Protein 6SR9 (pdb70)

Radius of gyration: 27.87 Å; Cα contacts (8 Å, |Δi|>4): 761; chains: 2; bounding box: 40×74×74 Å

Foldseek 3Di:
DFAKEWEAAQQDLLQLLLLLLCVLLVNNVRHHYDYADLVDGDPVCLVPANVVSDDTKMFGHDDDDDPVDDDPPTDIGDGSLVSSVVSCVVRVVSVQAPPDPVLNVQLVVLLVLLVVQQPVQLVCQLQPNDDLVSNVVSLVVQLVQCPPDDENSRDHHSSLSNRLSVLVLLLLCLVVVLRPDDPPPSVVSVCVQAVLDDPNNSNNVNNVVSCPDPSNVVSHPPVVNSVVSVVVSVD/DFAKEWEAAQQDLLQLLLLLLCVLLVVDPNYYYDYADLVCGDPVPLVQANVVSDDTKMFGHDDDDPPVDDDNPTDIGDGSLVSSVVSCVVRVVSPQDPPDPVLNVQLVVLLVLLVPQQVVLLVCVQAVNDDLVSNVVSVVVNLVQCDPDDENSHPNHSSLSNRLSVLLLLLLCLCVQHGNPDGPCRVVSSCLQQVLDDPRNSNNVNNVVSCVDPSNVVSHPSVVNNVVRVVVD

Organism: Trametes versicolor (strain FP-101664) (NCBI:txid717944)

Solvent-accessible surface area: 22167 Å² total; per-residue (Å²): 108,108,116,12,22,0,2,0,8,101,30,14,22,80,0,3,5,0,16,0,0,1,19,28,2,167,0,61,165,106,17,70,74,48,89,6,80,59,168,114,79,34,158,46,0,32,102,117,8,8,123,65,26,143,10,6,0,0,8,34,6,27,59,151,46,72,28,66,120,10,9,132,131,10,104,56,52,36,120,6,56,107,0,3,41,44,0,5,94,40,19,89,123,14,122,2,26,24,152,68,105,92,80,86,57,89,0,100,112,2,17,69,2,0,43,75,79,0,14,62,16,15,69,24,9,24,104,18,80,5,38,43,89,58,0,6,74,10,0,53,57,0,31,87,60,20,46,170,82,29,30,4,14,26,81,19,1,0,0,0,0,1,0,2,0,5,0,1,7,0,68,2,13,2,104,52,27,24,7,34,45,62,216,33,60,7,51,99,2,25,51,37,0,26,54,25,92,65,101,0,36,55,0,0,105,0,0,82,38,0,34,67,76,127,2,9,111,64,27,26,48,76,80,86,0,18,112,98,30,105,40,149,100,89,162,106,104,39,2,12,0,2,0,5,98,46,15,22,85,0,2,5,0,20,0,0,3,51,29,14,156,10,123,166,63,29,58,83,50,93,5,75,50,108,81,12,36,159,47,1,16,106,110,6,10,88,45,6,138,11,7,1,0,8,32,8,43,59,140,45,69,24,60,110,13,12,131,128,10,100,59,52,37,120,6,55,110,0,3,42,42,0,5,98,42,38,73,160,21,103,2,19,30,157,68,102,93,84,62,58,86,0,96,113,3,17,73,2,0,43,72,78,0,15,64,20,18,78,27,4,17,96,39,158,32,56,38,92,83,0,10,68,13,0,59,56,1,30,88,62,18,50,168,72,33,31,4,15,25,81,21,0,1,0,0,0,0,0,1,0,7,2,1,8,0,69,2,9,0,97,59,40,15,27,46,12,82,215,54,58,0,68,120,0,22,48,32,2,31,59,25,100,64,101,1,32,55,0,0,108,0,0,89,37,0,25,72,76,121,1,6,99,62,29,24,51,78,79,72,1,26,95,66,30,119,67,157,129

InterPro domains:
  IPR004045 Glutathione S-transferase, N-terminal [PF13409] (12-88)
  IPR004045 Glutathione S-transferase, N-terminal [PS50404] (3-96)
  IPR036249 Thioredoxin-like superfamily [SSF52833] (5-119)
  IPR036282 Glutathione S-transferase, C-terminal domain superfamily [SSF47616] (90-229)
  IPR040079 Glutathione transferase family [SFLDS00019] (5-184)
  IPR050983 Glutathione S-transferase Omega/HSP26 [PTHR43968] (2-235)

Sequence (468 aa):
PERITLYTAKICPFAQRVEIALHEAKAHHNVEQFQIDLQNKPEWYAPKVNPASKVPAIAYGGPHVPPDQPSPESIKLAESLILVEFVADLFPHSHLLPHDPVKRAQARFFIDGVSTKFIPAWHAFSQGKSSEEDFLTAVEHLQALLPESGFAVGAYSIADVALTPFLGRARVTLKEDLGGYPRGEGPRVLAVLTSGTGRLARFGKYAQDLLARESFQATFDEAYITERYKARFADPERITLYTAKICPFAQRVEIALHEAKAHHNVEQFQIDLQNKPEWYAPKVNPASKVPAIAYGGPHVPPDQPSPESIKLAESLILVEFVADLFPHSHLLPHDPVKRAQARFFIDGVSTKFIPAWHAFSQGKSSEEDFLTAVEHLQALLPESGFAVGAYSIADVALTPFLGRARVTLKEDLGGYPRGEGPRVLAVLTSGTGRLARFGKYAQDLLARESFQATFDEAYITERYKARF

Nearest PDB structures (foldseek):
  6sr8-assembly1_A  TM=1.004E+00  e=4.097E-38  Trametes versicolor FP-101664 SS1
  6sr8-assembly2_B-3  TM=9.939E-01  e=5.066E-34  Trametes versicolor FP-101664 SS1
  6hjs-assembly1_B  TM=9.816E-01  e=1.466E-27  Trametes versicolor FP-101664 SS1
  6gib-assembly1_A  TM=9.228E-01  e=6.531E-18  Trametes versicolor
  6ht6-assembly1_B  TM=9.027E-01  e=1.444E-17  Trametes versicolor

B-factor: mean 41.68, std 14.12, range [18.86, 129.88]

Secondary structure (DSSP, 8-state):
---EEEEE-TT-HHHHHHHHHHHHTT-TTTSEEEE--TTS--TTHHHHT-TT--S-EEEESSS---TTS--TTSEEEE-HHHHHHHHHHH-GGG--S-SSHHHHHHHHHHHHHIIIIIHHHHHHHHTTSS-HHHHHHHHHHHHHH--SSSBTBBB--HHHHHHHHHHHHHHHHHHTT-SSS-TTHHHHHHHHHHSS-GGGHHHHHHHHHHHH-HHHHHT--HHHHHHHHHHHHH-/---EEEEE-TT-HHHHHHHHHHHHTT--TTEEEEE--TTS--TTHHHHT-TT--S-EEEESSS---TTS--TTSEEEE-HHHHHHHHHHH-GGG-SS-SSHHHHHHHHHHHHHIIIIIHHHHHHHHTTSS-HHHHHHHHHHHHHTS-SSSBTBBB--HHHHHHHHHHHHHHHHHHTT-SSSPTT-HHHHHHHHHSSSSTTHHHHHHHHHHHH-HHHHTT--HHHHHHHHHHH-

Structure (mmCIF, N/CA/C/O backbone):
data_6SR9
#
_entry.id   6SR9
#
_cell.length_a   68.516
_cell.length_b   142.624
_cell.length_c   65.431
_cell.angle_alpha   90.000
_cell.angle_beta   116.440
_cell.angle_gamma   90.000
#
_symmetry.space_group_name_H-M   'C 1 2 1'
#
loop_
_entity.id
_entity.type
_entity.pdbx_description
1 polymer 'Uncharacterized protein'
2 non-polymer GLUTATHIONE
3 non-polymer trans-oxyresveratrol
4 water water
#
loop_
_atom_site.group_PDB
_atom_site.id
_atom_site.type_symbol
_atom_site.label_atom_id
_atom_site.label_alt_id
_atom_site.label_comp_id
_atom_site.label_asym_id
_atom_site.label_entity_id
_atom_site.label_seq_id
_atom_site.pdbx_PDB_ins_code
_atom_site.Cartn_x
_atom_site.Cartn_y
_atom_site.Cartn_z
_atom_site.occupancy
_atom_site.B_iso_or_equiv
_atom_site.auth_seq_id
_atom_site.auth_comp_id
_atom_site.auth_asym_id
_atom_site.auth_atom_id
_atom_site.pdbx_PDB_model_num
ATOM 1 N N . PRO A 1 2 ? 11.058 -36.887 -11.276 1.00 28.60 2 PRO A N 1
ATOM 2 C CA . PRO A 1 2 ? 10.325 -35.755 -11.861 1.00 24.14 2 PRO A CA 1
ATOM 3 C C . PRO A 1 2 ? 10.875 -35.423 -13.239 1.00 29.46 2 PRO A C 1
ATOM 4 O O . PRO A 1 2 ? 11.973 -35.862 -13.578 1.00 27.82 2 PRO A O 1
ATOM 15 N N . GLU A 1 3 ? 10.112 -34.670 -14.011 1.00 26.95 3 GLU A N 1
ATOM 16 C CA . GLU A 1 3 ? 10.564 -34.271 -15.343 1.00 24.79 3 GLU A CA 1
ATOM 17 C C . GLU A 1 3 ? 11.633 -33.198 -15.233 1.00 24.78 3 GLU A C 1
ATOM 18 O O . GLU A 1 3 ? 11.974 -32.719 -14.155 1.00 27.28 3 GLU A O 1
ATOM 30 N N . ARG A 1 4 ? 12.134 -32.742 -16.382 1.00 26.73 4 ARG A N 1
ATOM 31 C CA . ARG A 1 4 ? 13.277 -31.850 -16.355 1.00 24.47 4 ARG A CA 1
ATOM 32 C C . ARG A 1 4 ? 12.878 -30.453 -15.846 1.00 23.11 4 ARG A C 1
ATOM 33 O O . ARG A 1 4 ? 11.765 -29.986 -16.054 1.00 24.26 4 ARG A O 1
ATOM 54 N N . ILE A 1 5 ? 13.792 -29.815 -15.137 1.00 26.52 5 ILE A N 1
ATOM 55 C CA . ILE A 1 5 ? 13.558 -28.493 -14.555 1.00 25.56 5 ILE A CA 1
ATOM 56 C C . ILE A 1 5 ? 14.605 -27.534 -15.084 1.00 24.30 5 ILE A C 1
ATOM 57 O O . ILE A 1 5 ? 15.810 -27.793 -14.958 1.00 27.12 5 ILE A O 1
ATOM 73 N N . THR A 1 6 ? 14.142 -26.405 -15.638 1.00 24.62 6 THR A N 1
ATOM 74 C CA . THR A 1 6 ? 14.974 -25.238 -15.866 1.00 22.36 6 THR A CA 1
ATOM 75 C C . THR A 1 6 ? 14.468 -24.131 -14.948 1.00 25.15 6 THR A C 1
ATOM 76 O O . THR A 1 6 ? 13.286 -23.785 -14.995 1.00 23.25 6 THR A O 1
ATOM 87 N N . LEU A 1 7 ? 15.371 -23.592 -14.143 1.00 24.35 7 LEU A N 1
ATOM 88 C CA . LEU A 1 7 ? 15.091 -22.500 -13.202 1.00 23.79 7 LEU A CA 1
ATOM 89 C C . LEU A 1 7 ? 15.715 -21.203 -13.706 1.00 26.82 7 LEU A C 1
ATOM 90 O O . LEU A 1 7 ? 16.941 -21.111 -13.874 1.00 28.85 7 LEU A O 1
ATOM 106 N N . TYR A 1 8 ? 14.879 -20.193 -13.895 1.00 22.09 8 TYR A N 1
ATOM 107 C CA . TYR A 1 8 ? 15.317 -18.856 -14.276 1.00 24.99 8 TYR A CA 1
ATOM 108 C C . TYR A 1 8 ? 15.416 -18.039 -12.992 1.00 27.24 8 TYR A C 1
ATOM 109 O O . TYR A 1 8 ? 14.405 -17.875 -12.293 1.00 24.38 8 TYR A O 1
ATOM 127 N N . THR A 1 9 ? 16.637 -17.592 -12.663 1.00 23.73 9 THR A N 1
ATOM 128 C CA . THR A 1 9 ? 16.952 -17.028 -11.349 1.00 30.04 9 THR A CA 1
ATOM 129 C C . THR A 1 9 ? 17.923 -15.845 -11.491 1.00 30.00 9 THR A C 1
ATOM 130 O O . THR A 1 9 ? 18.311 -15.451 -12.603 1.00 28.96 9 THR A O 1
ATOM 141 N N . ALA A 1 10 ? 18.303 -15.251 -10.351 1.00 29.98 10 ALA A N 1
ATOM 142 C CA . ALA A 1 10 ? 19.337 -14.218 -10.306 1.00 30.45 10 ALA A CA 1
ATOM 143 C C . ALA A 1 10 ? 19.940 -14.192 -8.907 1.00 31.12 10 ALA A C 1
ATOM 144 O O . ALA A 1 10 ? 19.215 -14.242 -7.918 1.00 28.78 10 ALA A O 1
ATOM 151 N N . LYS A 1 11 ? 21.270 -14.163 -8.826 1.00 33.30 11 LYS A N 1
ATOM 152 C CA . LYS A 1 11 ? 21.943 -14.155 -7.534 1.00 28.84 11 LYS A CA 1
ATOM 153 C C . LYS A 1 11 ? 21.425 -13.063 -6.594 1.00 33.83 11 LYS A C 1
ATOM 154 O O . LYS A 1 11 ? 21.424 -13.250 -5.371 1.00 30.96 11 LYS A O 1
ATOM 173 N N . ILE A 1 12 ? 21.011 -11.921 -7.136 1.00 31.19 12 ILE A N 1
ATOM 174 C CA . ILE A 1 12 ? 20.662 -10.772 -6.298 1.00 31.05 12 ILE A CA 1
ATOM 175 C C . ILE A 1 12 ? 19.317 -10.947 -5.592 1.00 29.85 12 ILE A C 1
ATOM 176 O O . ILE A 1 12 ? 19.060 -10.287 -4.565 1.00 29.04 12 ILE A O 1
ATOM 192 N N . CYS A 1 13 ? 18.464 -11.836 -6.111 1.00 30.59 13 CYS A N 1
ATOM 193 C CA . CYS A 1 13 ? 17.037 -11.833 -5.794 1.00 29.10 13 CYS A CA 1
ATOM 194 C C . CYS A 1 13 ? 16.717 -12.800 -4.657 1.00 26.35 13 CYS A C 1
ATOM 195 O O . CYS A 1 13 ? 16.875 -14.019 -4.826 1.00 26.12 13 CYS A O 1
ATOM 202 N N . PRO A 1 14 ? 16.224 -12.326 -3.510 1.00 31.92 14 PRO A N 1
ATOM 203 C CA . PRO A 1 14 ? 15.917 -13.273 -2.435 1.00 26.92 14 PRO A CA 1
ATOM 204 C C . PRO A 1 14 ? 14.746 -14.167 -2.768 1.00 24.08 14 PRO A C 1
ATOM 205 O O . PRO A 1 14 ? 14.665 -15.293 -2.242 1.00 26.93 14 PRO A O 1
ATOM 216 N N . PHE A 1 15 ? 13.818 -13.710 -3.612 1.00 24.34 15 PHE A N 1
ATOM 217 C CA . PHE A 1 15 ? 12.665 -14.545 -3.917 1.00 21.93 15 PHE A CA 1
ATOM 218 C C . PHE A 1 15 ? 13.123 -15.750 -4.721 1.00 24.31 15 PHE A C 1
ATOM 219 O O . PHE A 1 15 ? 12.642 -16.867 -4.519 1.00 22.32 15 PHE A O 1
ATOM 236 N N . ALA A 1 16 ? 14.088 -15.524 -5.607 1.00 24.34 16 ALA A N 1
ATOM 237 C CA . ALA A 1 16 ? 14.657 -16.615 -6.401 1.00 27.98 16 ALA A CA 1
ATOM 238 C C . ALA A 1 16 ? 15.468 -17.562 -5.526 1.00 24.33 16 ALA A C 1
ATOM 239 O O . ALA A 1 16 ? 15.413 -18.789 -5.708 1.00 25.45 16 ALA A O 1
ATOM 246 N N . GLN A 1 17 ? 16.230 -17.019 -4.563 1.00 22.53 17 GLN A N 1
ATOM 247 C CA . GLN A 1 17 ? 17.016 -17.873 -3.686 1.00 26.37 17 GLN A CA 1
ATOM 248 C C . GLN A 1 17 ? 16.141 -18.839 -2.914 1.00 27.89 17 GLN A C 1
ATOM 249 O O . GLN A 1 17 ? 16.601 -19.939 -2.599 1.00 27.00 17 GLN A O 1
ATOM 263 N N . ARG A 1 18 ? 14.879 -18.468 -2.620 1.00 25.41 18 ARG A N 1
ATOM 264 C CA . ARG A 1 18 ? 13.961 -19.413 -1.983 1.00 24.85 18 ARG A CA 1
ATOM 265 C C . ARG A 1 18 ? 13.931 -20.734 -2.744 1.00 25.81 18 ARG A C 1
ATOM 266 O O . ARG A 1 18 ? 13.984 -21.810 -2.135 1.00 23.22 18 ARG A O 1
ATOM 287 N N . VAL A 1 19 ? 13.850 -20.652 -4.076 1.00 26.12 19 VAL A N 1
ATOM 288 C CA . VAL A 1 19 ? 13.713 -21.842 -4.919 1.00 21.27 19 VAL A CA 1
ATOM 289 C C . VAL A 1 19 ? 15.048 -22.578 -5.004 1.00 27.42 19 VAL A C 1
ATOM 290 O O . VAL A 1 19 ? 15.089 -23.811 -5.000 1.00 27.46 19 VAL A O 1
ATOM 303 N N . GLU A 1 20 ? 16.157 -21.847 -5.043 1.00 28.07 20 GLU A N 1
ATOM 304 C CA . GLU A 1 20 ? 17.463 -22.504 -5.021 1.00 28.90 20 GLU A CA 1
ATOM 305 C C . GLU A 1 20 ? 17.684 -23.267 -3.717 1.00 32.34 20 GLU A C 1
ATOM 306 O O . GLU A 1 20 ? 18.175 -24.408 -3.720 1.00 29.72 20 GLU A O 1
ATOM 318 N N . ILE A 1 21 ? 17.340 -22.652 -2.580 1.00 25.36 21 ILE A N 1
ATOM 319 C CA . ILE A 1 21 ? 17.393 -23.360 -1.295 1.00 27.16 21 ILE A CA 1
ATOM 320 C C . ILE A 1 21 ? 16.511 -24.594 -1.336 1.00 27.28 21 ILE A C 1
ATOM 321 O O . ILE A 1 21 ? 16.916 -25.681 -0.914 1.00 27.69 21 ILE A O 1
ATOM 337 N N . ALA A 1 22 ? 15.281 -24.450 -1.825 1.00 28.31 22 ALA A N 1
ATOM 338 C CA . ALA A 1 22 ? 14.380 -25.589 -1.823 1.00 26.70 22 ALA A CA 1
ATOM 339 C C . ALA A 1 22 ? 14.981 -26.736 -2.621 1.00 30.05 22 ALA A C 1
ATOM 340 O O . ALA A 1 22 ? 15.013 -27.879 -2.157 1.00 27.67 22 ALA A O 1
ATOM 347 N N . LEU A 1 23 ? 15.540 -26.422 -3.795 1.00 30.28 23 LEU A N 1
ATOM 348 C CA . LEU A 1 23 ? 16.152 -27.456 -4.631 1.00 29.29 23 LEU A CA 1
ATOM 349 C C . LEU A 1 23 ? 17.332 -28.113 -3.929 1.00 32.84 23 LEU A C 1
ATOM 350 O O . LEU A 1 23 ? 17.490 -29.344 -3.968 1.00 36.21 23 LEU A O 1
ATOM 366 N N . HIS A 1 24 ? 18.144 -27.312 -3.237 1.00 31.46 24 HIS A N 1
ATOM 367 C CA . HIS A 1 24 ? 19.305 -27.838 -2.531 1.00 35.17 24 HIS A CA 1
ATOM 368 C C . HIS A 1 24 ? 18.898 -28.711 -1.342 1.00 41.31 24 HIS A C 1
ATOM 369 O O . HIS A 1 24 ? 19.489 -29.778 -1.118 1.00 33.87 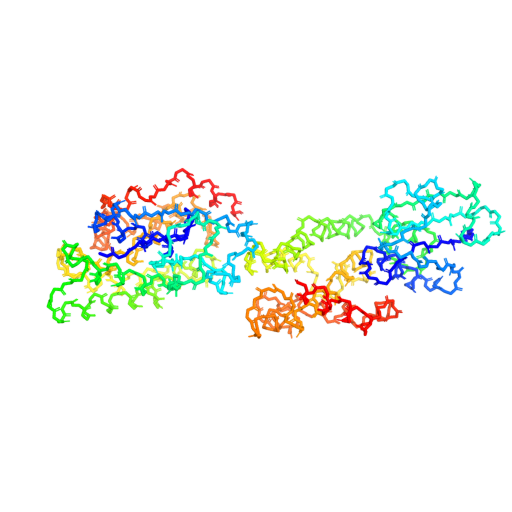24 HIS A O 1
ATOM 383 N N . GLU A 1 25 ? 17.889 -28.286 -0.568 1.00 36.65 25 GLU A N 1
ATOM 384 C CA . GLU A 1 25 ? 17.369 -29.145 0.498 1.00 35.53 25 GLU A CA 1
ATOM 385 C C . GLU A 1 25 ? 16.904 -30.486 -0.057 1.00 40.65 25 GLU A C 1
ATOM 386 O O . GLU A 1 25 ? 17.086 -31.525 0.577 1.00 35.14 25 GLU A O 1
ATOM 398 N N . ALA A 1 26 ? 16.286 -30.476 -1.229 1.00 35.53 26 ALA A N 1
ATOM 399 C CA . ALA A 1 26 ? 15.892 -31.706 -1.901 1.00 39.90 26 ALA A CA 1
ATOM 400 C C . ALA A 1 26 ? 17.070 -32.406 -2.552 1.00 41.42 26 ALA A C 1
ATOM 401 O O . ALA A 1 26 ? 16.858 -33.409 -3.237 1.00 44.01 26 ALA A O 1
ATOM 408 N N . LYS A 1 27 ? 18.285 -31.882 -2.362 1.00 43.99 27 LYS A N 1
ATOM 409 C CA . LYS A 1 27 ? 19.503 -32.425 -2.954 1.00 48.89 27 LYS A CA 1
ATOM 410 C C . LYS A 1 27 ? 19.311 -32.680 -4.449 1.00 49.17 27 LYS A C 1
ATOM 411 O O . LYS A 1 27 ? 19.733 -33.701 -5.005 1.00 41.71 27 LYS A O 1
ATOM 430 N N . ALA A 1 28 ? 18.669 -31.707 -5.097 1.00 45.30 28 ALA A N 1
ATOM 431 C CA . ALA A 1 28 ? 18.378 -31.717 -6.520 1.00 42.36 28 ALA A CA 1
ATOM 432 C C . ALA A 1 28 ? 19.039 -30.554 -7.256 1.00 37.63 28 ALA A C 1
ATOM 433 O O . ALA A 1 28 ? 18.773 -30.356 -8.443 1.00 45.46 28 ALA A O 1
ATOM 440 N N . HIS A 1 29 ? 19.912 -29.799 -6.587 1.00 43.22 29 HIS A N 1
ATOM 441 C CA . HIS A 1 29 ? 20.510 -28.622 -7.206 1.00 41.32 29 HIS A CA 1
ATOM 442 C C . HIS A 1 29 ? 21.412 -28.974 -8.373 1.00 41.59 29 HIS A C 1
ATOM 443 O O . HIS A 1 29 ? 21.627 -28.123 -9.238 1.00 36.67 29 HIS A O 1
ATOM 457 N N . HIS A 1 30 ? 21.936 -30.193 -8.414 1.00 46.55 30 HIS A N 1
ATOM 458 C CA . HIS A 1 30 ? 22.761 -30.643 -9.526 1.00 53.80 30 HIS A CA 1
ATOM 459 C C . HIS A 1 30 ? 21.961 -31.330 -10.623 1.00 43.14 30 HIS A C 1
ATOM 460 O O . HIS A 1 30 ? 22.545 -31.720 -11.639 1.00 39.77 30 HIS A O 1
ATOM 474 N N . ASN A 1 31 ? 20.653 -31.476 -10.453 1.00 35.36 31 ASN A N 1
ATOM 475 C CA . ASN A 1 31 ? 19.777 -32.019 -11.481 1.00 34.49 31 ASN A CA 1
ATOM 476 C C . ASN A 1 31 ? 19.077 -30.954 -12.319 1.00 39.96 31 ASN A C 1
ATOM 477 O O . ASN A 1 31 ? 18.517 -31.276 -13.374 1.00 44.51 31 ASN A O 1
ATOM 488 N N . VAL A 1 32 ? 19.105 -29.701 -11.912 1.00 30.51 32 VAL A N 1
ATOM 489 C CA . VAL A 1 32 ? 18.334 -28.653 -12.581 1.00 37.90 32 VAL A CA 1
ATOM 490 C C . VAL A 1 32 ? 19.280 -27.705 -13.298 1.00 32.66 32 VAL A C 1
ATOM 491 O O . VAL A 1 32 ? 20.366 -27.379 -12.805 1.00 34.38 32 VAL A O 1
ATOM 504 N N . GLU A 1 33 ? 18.846 -27.239 -14.453 1.00 30.13 33 GLU A N 1
ATOM 505 C CA . GLU A 1 33 ? 19.588 -26.247 -15.196 1.00 30.59 33 GLU A CA 1
ATOM 506 C C . GLU A 1 33 ? 19.200 -24.851 -14.720 1.00 30.42 33 GLU A C 1
ATOM 507 O O . GLU A 1 33 ? 18.034 -24.462 -14.817 1.00 32.62 33 GLU A O 1
ATOM 519 N N . GLN A 1 34 ? 20.176 -24.105 -14.231 1.00 27.87 34 GLN A N 1
ATOM 520 C CA . GLN A 1 34 ? 19.969 -22.710 -13.868 1.00 31.88 34 GLN A CA 1
ATOM 521 C C . GLN A 1 34 ? 20.330 -21.799 -15.023 1.00 31.58 34 GLN A C 1
ATOM 522 O O . GLN A 1 34 ? 21.348 -22.002 -15.691 1.00 35.60 34 GLN A O 1
ATOM 536 N N . PHE A 1 35 ? 19.497 -20.787 -15.245 1.00 27.75 35 PHE A N 1
ATOM 537 C CA . PHE A 1 35 ? 19.815 -19.704 -16.157 1.00 29.56 35 PHE A CA 1
ATOM 538 C C . PHE A 1 35 ? 19.681 -18.374 -15.429 1.00 31.33 35 PHE A C 1
ATOM 539 O O . PHE A 1 35 ? 18.589 -18.029 -14.946 1.00 28.41 35 PHE A O 1
ATOM 556 N N . GLN A 1 36 ? 20.780 -17.626 -15.384 1.00 30.86 36 GLN A N 1
ATOM 557 C CA . GLN A 1 36 ? 20.825 -16.324 -14.708 1.00 31.36 36 GLN A CA 1
ATOM 558 C C . GLN A 1 36 ? 20.226 -15.226 -15.584 1.00 34.88 36 GLN A C 1
ATOM 559 O O . GLN A 1 36 ? 20.693 -14.966 -16.704 1.00 32.90 36 GLN A O 1
ATOM 573 N N . ILE A 1 37 ? 19.204 -14.559 -15.073 1.00 28.30 37 ILE A N 1
ATOM 574 C CA . ILE A 1 37 ? 18.594 -13.437 -15.767 1.00 30.09 37 ILE A CA 1
ATOM 575 C C . ILE A 1 37 ? 19.226 -12.139 -15.269 1.00 31.31 37 ILE A C 1
ATOM 576 O O . ILE A 1 37 ? 19.338 -11.905 -14.062 1.00 30.41 37 ILE A O 1
ATOM 592 N N . ASP A 1 38 ? 19.659 -11.281 -16.202 1.00 31.22 38 ASP A N 1
ATOM 593 C CA . ASP A 1 38 ? 20.195 -9.971 -15.836 1.00 33.55 38 ASP A CA 1
ATOM 594 C C . ASP A 1 38 ? 19.009 -9.028 -15.702 1.00 29.89 38 ASP A C 1
ATOM 595 O O . ASP A 1 38 ? 18.372 -8.680 -16.692 1.00 31.21 38 ASP A O 1
ATOM 604 N N . LEU A 1 39 ? 18.694 -8.616 -14.476 1.00 27.95 39 LEU A N 1
ATOM 605 C CA . LEU A 1 39 ? 17.456 -7.872 -14.296 1.00 35.14 39 LEU A CA 1
ATOM 606 C C . LEU A 1 39 ? 17.553 -6.450 -14.819 1.00 36.16 39 LEU A C 1
ATOM 607 O O . LEU A 1 39 ? 16.517 -5.795 -14.969 1.00 35.58 39 LEU A O 1
ATOM 623 N N . GLN A 1 40 ? 18.756 -5.970 -15.116 1.00 37.07 40 GLN A N 1
ATOM 624 C CA . GLN A 1 40 ? 18.911 -4.649 -15.734 1.00 42.14 40 GLN A CA 1
ATOM 625 C C . GLN A 1 40 ? 18.814 -4.684 -17.246 1.00 42.07 40 GLN A C 1
ATOM 626 O O . GLN A 1 40 ? 18.719 -3.628 -17.881 1.00 38.76 40 GLN A O 1
ATOM 640 N N . ASN A 1 41 ? 18.856 -5.865 -17.834 1.00 35.83 41 ASN A N 1
ATOM 641 C CA . ASN A 1 41 ? 18.821 -6.015 -19.272 1.00 43.94 41 ASN A CA 1
ATOM 642 C C . ASN A 1 41 ? 18.219 -7.396 -19.529 1.00 39.56 41 ASN A C 1
ATOM 643 O O . ASN A 1 41 ? 18.920 -8.337 -19.861 1.00 35.64 41 ASN A O 1
ATOM 654 N N . LYS A 1 42 ? 16.905 -7.513 -19.324 1.00 36.01 42 LYS A N 1
ATOM 655 C CA . LYS A 1 42 ? 16.256 -8.809 -19.445 1.00 35.14 42 LYS A CA 1
ATOM 656 C C . LYS A 1 42 ? 16.213 -9.239 -20.904 1.00 34.64 42 LYS A C 1
ATOM 657 O O . LYS A 1 42 ? 16.033 -8.404 -21.797 1.00 29.05 42 LYS A O 1
ATOM 676 N N . PRO A 1 43 ? 16.347 -10.537 -21.171 1.00 31.02 43 PRO A N 1
ATOM 677 C CA . PRO A 1 43 ? 16.236 -11.010 -22.554 1.00 28.96 43 PRO A CA 1
ATOM 678 C C . PRO A 1 43 ? 14.852 -10.708 -23.105 1.00 31.55 43 PRO A C 1
ATOM 679 O O . PRO A 1 43 ? 13.859 -10.759 -22.385 1.00 29.89 43 PRO A O 1
ATOM 690 N N . GLU A 1 44 ? 14.793 -10.367 -24.400 1.00 27.55 44 GLU A N 1
ATOM 691 C CA . GLU A 1 44 ? 13.508 -10.050 -25.038 1.00 30.71 44 GLU A CA 1
ATOM 692 C C . GLU A 1 44 ? 12.539 -11.236 -25.053 1.00 29.91 44 GLU A C 1
ATOM 693 O O . GLU A 1 44 ? 11.321 -11.032 -25.145 1.00 31.09 44 GLU A O 1
ATOM 705 N N . TRP A 1 45 ? 13.042 -12.483 -25.017 1.00 26.08 45 TRP A N 1
ATOM 706 C CA . TRP A 1 45 ? 12.174 -13.655 -25.016 1.00 25.61 45 TRP A CA 1
ATOM 707 C C . TRP A 1 45 ? 11.657 -14.018 -23.619 1.00 23.85 45 TRP A C 1
ATOM 708 O O . TRP A 1 45 ? 10.763 -14.857 -23.541 1.00 23.92 45 TRP A O 1
ATOM 729 N N . TYR A 1 46 ? 12.175 -13.415 -22.552 1.00 25.71 46 TYR A N 1
ATOM 730 C CA . TYR A 1 46 ? 11.846 -13.907 -21.193 1.00 24.10 46 TYR A CA 1
ATOM 731 C C . TYR A 1 46 ? 10.377 -13.662 -20.859 1.00 26.56 46 TYR A C 1
ATOM 732 O O . TYR A 1 46 ? 9.637 -14.581 -20.461 1.00 23.71 46 TYR A O 1
ATOM 750 N N . ALA A 1 47 ? 9.940 -12.424 -20.989 1.00 24.12 47 ALA A N 1
ATOM 751 C CA . ALA A 1 47 ? 8.548 -12.092 -20.700 1.00 28.58 47 ALA A CA 1
ATOM 752 C C . ALA A 1 47 ? 7.568 -12.787 -21.630 1.00 26.47 47 ALA A C 1
ATOM 753 O O . ALA A 1 47 ? 6.593 -13.381 -21.131 1.00 30.01 47 ALA A O 1
ATOM 760 N N . PRO A 1 48 ? 7.741 -12.775 -22.955 1.00 23.58 48 PRO A N 1
ATOM 761 C CA . PRO A 1 48 ? 6.762 -13.467 -23.802 1.00 26.34 48 PRO A CA 1
ATOM 762 C C . PRO A 1 48 ? 6.807 -14.977 -23.702 1.00 27.23 48 PRO A C 1
ATOM 763 O O . PRO A 1 48 ? 5.760 -15.604 -23.865 1.00 30.98 48 PRO A O 1
ATOM 774 N N . LYS A 1 49 ? 7.958 -15.596 -23.437 1.00 25.31 49 LYS A N 1
ATOM 775 C CA . LYS A 1 49 ? 8.026 -17.058 -23.493 1.00 23.33 49 LYS A CA 1
ATOM 776 C C . LYS A 1 49 ? 8.098 -17.771 -22.139 1.00 24.99 49 LYS A C 1
ATOM 777 O O . LYS A 1 49 ? 7.795 -18.967 -22.103 1.00 27.25 49 LYS A O 1
ATOM 796 N N . VAL A 1 50 ? 8.496 -17.101 -21.050 1.00 25.98 50 VAL A N 1
ATOM 797 C CA . VAL A 1 50 ? 8.664 -17.744 -19.751 1.00 23.88 50 VAL A CA 1
ATOM 798 C C . VAL A 1 50 ? 7.712 -17.168 -18.706 1.00 26.87 50 VAL A C 1
ATOM 799 O O . VAL A 1 50 ? 6.962 -17.917 -18.047 1.00 24.36 50 VAL A O 1
ATOM 812 N N . ASN A 1 51 ? 7.748 -15.834 -18.501 1.00 23.43 51 ASN A N 1
ATOM 813 C CA . ASN A 1 51 ? 7.014 -15.245 -17.354 1.00 25.94 51 ASN A CA 1
ATOM 814 C C . ASN A 1 51 ? 6.554 -13.854 -17.757 1.00 27.67 51 ASN A C 1
ATOM 815 O O . ASN A 1 51 ? 7.381 -12.952 -17.865 1.00 28.11 51 ASN A O 1
ATOM 826 N N . PRO A 1 52 ? 5.271 -13.657 -18.056 1.00 27.27 52 PRO A N 1
ATOM 827 C CA . PRO A 1 52 ? 4.822 -12.333 -18.506 1.00 32.04 52 PRO A CA 1
ATOM 828 C C . PRO A 1 52 ? 4.987 -11.242 -17.449 1.00 30.75 52 PRO A C 1
ATOM 829 O O . PRO A 1 52 ? 5.033 -10.064 -17.804 1.00 27.52 52 PRO A O 1
ATOM 840 N N . ALA A 1 53 ? 5.076 -11.604 -16.170 1.00 27.11 53 ALA A N 1
ATOM 841 C CA . ALA A 1 53 ? 5.377 -10.656 -15.112 1.00 32.22 53 ALA A CA 1
ATOM 842 C C . ALA A 1 53 ? 6.805 -10.159 -15.184 1.00 29.39 53 ALA A C 1
ATOM 843 O O . ALA A 1 53 ? 7.149 -9.187 -14.495 1.00 25.14 53 ALA A O 1
ATOM 850 N N . SER A 1 54 ? 7.632 -10.797 -16.005 1.00 28.21 54 SER A N 1
ATOM 851 C CA . SER A 1 54 ? 9.021 -10.402 -16.190 1.00 25.74 54 SER A CA 1
ATOM 852 C C . SER A 1 54 ? 9.788 -10.354 -14.878 1.00 29.54 54 SER A C 1
ATOM 853 O O . SER A 1 54 ? 10.577 -9.439 -14.647 1.00 31.60 54 SER A O 1
ATOM 861 N N . LYS A 1 55 ? 9.603 -11.376 -14.033 1.00 24.69 55 LYS A N 1
ATOM 862 C CA . LYS A 1 55 ? 10.328 -11.482 -12.783 1.00 25.26 55 LYS A CA 1
ATOM 863 C C . LYS A 1 55 ? 10.924 -12.876 -12.651 1.00 20.83 55 LYS A C 1
ATOM 864 O O . LYS A 1 55 ? 10.472 -13.834 -13.296 1.00 22.22 55 LYS A O 1
ATOM 883 N N . VAL A 1 56 ? 11.989 -12.965 -11.856 1.00 25.61 56 VAL A N 1
ATOM 884 C CA . VAL A 1 56 ? 12.488 -14.234 -11.337 1.00 26.46 56 VAL A CA 1
ATOM 885 C C . VAL A 1 56 ? 11.996 -14.396 -9.903 1.00 24.55 56 VAL A C 1
ATOM 886 O O . VAL A 1 56 ? 11.781 -13.379 -9.209 1.00 23.71 56 VAL A O 1
ATOM 899 N N . PRO A 1 57 ? 11.852 -15.651 -9.445 1.00 22.89 57 PRO A N 1
ATOM 900 C CA . PRO A 1 57 ? 12.086 -16.916 -10.180 1.00 21.97 57 PRO A CA 1
ATOM 901 C C . PRO A 1 57 ? 10.972 -17.334 -11.100 1.00 24.66 57 PRO A C 1
ATOM 902 O O . PRO A 1 57 ? 9.834 -16.936 -10.942 1.00 24.71 57 PRO A O 1
ATOM 913 N N . ALA A 1 58 ? 11.314 -18.201 -12.055 1.00 25.19 58 ALA A N 1
ATOM 914 C CA . ALA A 1 58 ? 10.315 -18.901 -12.827 1.00 21.55 58 ALA A CA 1
ATOM 915 C C . ALA A 1 58 ? 10.942 -20.233 -13.230 1.00 20.77 58 ALA A C 1
ATOM 916 O O . ALA A 1 58 ? 12.166 -20.357 -13.301 1.00 23.18 58 ALA A O 1
ATOM 923 N N . ILE A 1 59 ? 10.103 -21.242 -13.380 1.00 21.04 59 ILE A N 1
ATOM 924 C CA . ILE A 1 59 ? 10.529 -22.586 -13.756 1.00 19.55 59 ILE A CA 1
ATOM 925 C C . ILE A 1 59 ? 9.878 -22.940 -15.085 1.00 20.79 59 ILE A C 1
ATOM 926 O O . ILE A 1 59 ? 8.704 -22.632 -15.320 1.00 23.63 59 ILE A O 1
ATOM 942 N N . ALA A 1 60 ? 10.642 -23.607 -15.948 1.00 20.58 60 ALA A N 1
ATOM 943 C CA . ALA A 1 60 ? 10.100 -24.351 -17.081 1.00 22.88 60 ALA A CA 1
ATOM 944 C C . ALA A 1 60 ? 10.195 -25.857 -16.781 1.00 19.52 60 ALA A C 1
ATOM 945 O O . ALA A 1 60 ? 11.273 -26.372 -16.502 1.00 23.25 60 ALA A O 1
ATOM 952 N N . TYR A 1 61 ? 9.065 -26.532 -16.808 1.00 19.65 61 TYR A N 1
ATOM 953 C CA . TYR A 1 61 ? 8.945 -27.912 -16.348 1.00 22.53 61 TYR A CA 1
ATOM 954 C C . TYR A 1 61 ? 8.580 -28.849 -17.506 1.00 21.42 61 TYR A C 1
ATOM 955 O O . TYR A 1 61 ? 7.550 -28.676 -18.160 1.00 21.02 61 TYR A O 1
ATOM 973 N N . GLY A 1 62 ? 9.363 -29.900 -17.669 1.00 24.36 62 GLY A N 1
ATOM 974 C CA . GLY A 1 62 ? 9.073 -30.908 -18.701 1.00 23.25 62 GLY A CA 1
ATOM 975 C C . GLY A 1 62 ? 9.386 -30.371 -20.099 1.00 23.69 62 GLY A C 1
ATOM 976 O O . GLY A 1 62 ? 10.173 -29.450 -20.283 1.00 22.21 62 GLY A O 1
ATOM 980 N N . GLY A 1 63 ? 8.710 -30.949 -21.090 1.00 24.28 63 GLY A N 1
ATOM 981 C CA . GLY A 1 63 ? 8.996 -30.631 -22.474 1.00 23.72 63 GLY A CA 1
ATOM 982 C C . GLY A 1 63 ? 10.304 -31.247 -22.950 1.00 27.90 63 GLY A C 1
ATOM 983 O O . GLY A 1 63 ? 11.002 -31.942 -22.221 1.00 24.51 63 GLY A O 1
ATOM 987 N N . PRO A 1 64 ? 10.665 -30.970 -24.204 1.00 26.33 64 PRO A N 1
ATOM 988 C CA . PRO A 1 64 ? 11.947 -31.443 -24.742 1.00 25.61 64 PRO A CA 1
ATOM 989 C C . PRO A 1 64 ? 13.160 -30.753 -24.136 1.00 28.01 64 PRO A C 1
ATOM 990 O O . PRO A 1 64 ? 13.090 -29.670 -23.545 1.00 25.60 64 PRO A O 1
ATOM 1001 N N . HIS A 1 65 ? 14.313 -31.375 -24.350 1.00 25.11 65 HIS A N 1
ATOM 1002 C CA . HIS A 1 65 ? 15.602 -30.748 -24.066 1.00 30.22 65 HIS A CA 1
ATOM 1003 C C . HIS A 1 65 ? 15.882 -29.606 -25.054 1.00 30.75 65 HIS A C 1
ATOM 1004 O O . HIS A 1 65 ? 15.930 -29.812 -26.273 1.00 28.45 65 HIS A O 1
ATOM 1018 N N . VAL A 1 66 ? 16.055 -28.396 -24.526 1.00 26.85 66 VAL A N 1
ATOM 1019 C CA . VAL A 1 66 ? 16.316 -27.199 -25.336 1.00 24.10 66 VAL A CA 1
ATOM 1020 C C . VAL A 1 66 ? 17.303 -26.302 -24.604 1.00 26.00 66 VAL A C 1
ATOM 1021 O O . VAL A 1 66 ? 17.368 -26.307 -23.361 1.00 29.74 66 VAL A O 1
ATOM 1034 N N . PRO A 1 67 ? 18.038 -25.469 -25.338 1.00 27.06 67 PRO A N 1
ATOM 1035 C CA . PRO A 1 67 ? 18.836 -24.443 -24.675 1.00 26.76 67 PRO A CA 1
ATOM 1036 C C . PRO A 1 67 ? 17.948 -23.557 -23.815 1.00 27.71 67 PRO A C 1
ATOM 1037 O O . PRO A 1 67 ? 16.801 -23.261 -24.181 1.00 25.96 67 PRO A O 1
ATOM 1048 N N . PRO A 1 68 ? 18.430 -23.142 -22.656 1.00 31.14 68 PRO A N 1
ATOM 1049 C CA . PRO A 1 68 ? 17.571 -22.350 -21.744 1.00 28.64 68 PRO A CA 1
ATOM 1050 C C . PRO A 1 68 ? 17.199 -20.983 -22.284 1.00 28.54 68 PRO A C 1
ATOM 1051 O O . PRO A 1 68 ? 16.173 -20.438 -21.853 1.00 27.35 68 PRO A O 1
ATOM 1062 N N . ASP A 1 69 ? 17.989 -20.407 -23.207 1.00 27.50 69 ASP A N 1
ATOM 1063 C CA . ASP A 1 69 ? 17.579 -19.156 -23.853 1.00 24.80 69 ASP A CA 1
ATOM 1064 C C . ASP A 1 69 ? 16.627 -19.370 -25.022 1.00 24.45 69 ASP A C 1
ATOM 1065 O O . ASP A 1 69 ? 16.228 -18.398 -25.671 1.00 25.31 69 ASP A O 1
ATOM 1074 N N . GLN A 1 70 ? 16.224 -20.614 -25.268 1.00 25.23 70 GLN A N 1
ATOM 1075 C CA . GLN A 1 70 ? 15.201 -20.947 -26.263 1.00 24.36 70 GLN A CA 1
ATOM 1076 C C . GLN A 1 70 ? 14.164 -21.893 -25.668 1.00 27.76 70 GLN A C 1
ATOM 1077 O O . GLN A 1 70 ? 13.952 -23.018 -26.148 1.00 21.48 70 GLN A O 1
ATOM 1091 N N . PRO A 1 71 ? 13.502 -21.461 -24.595 1.00 25.11 71 PRO A N 1
ATOM 1092 C CA . PRO A 1 71 ? 12.575 -22.347 -23.908 1.00 24.21 71 PRO A CA 1
ATOM 1093 C C . PRO A 1 71 ? 11.485 -22.819 -24.839 1.00 22.04 71 PRO A C 1
ATOM 1094 O O . PRO A 1 71 ? 11.029 -22.093 -25.727 1.00 24.05 71 PRO A O 1
ATOM 1105 N N . SER A 1 72 ? 11.124 -24.057 -24.665 1.00 21.97 72 SER A N 1
ATOM 1106 C CA . SER A 1 72 ? 10.146 -24.679 -25.533 1.00 21.83 72 SER A CA 1
ATOM 1107 C C . SER A 1 72 ? 8.732 -24.195 -25.199 1.00 24.36 72 SER A C 1
ATOM 1108 O O . SER A 1 72 ? 8.401 -23.983 -24.017 1.00 24.64 72 SER A O 1
ATOM 1116 N N . PRO A 1 73 ? 7.884 -24.055 -26.212 1.00 21.87 73 PRO A N 1
ATOM 1117 C CA . PRO A 1 73 ? 6.438 -23.922 -25.981 1.00 26.31 73 PRO A CA 1
ATOM 1118 C C . PRO A 1 73 ? 5.814 -25.076 -25.220 1.00 25.57 73 PRO A C 1
ATOM 1119 O O . PRO A 1 73 ? 4.757 -24.891 -24.595 1.00 28.92 73 PRO A O 1
ATOM 1130 N N . GLU A 1 74 ? 6.412 -26.263 -25.230 1.00 23.05 74 GLU A N 1
ATOM 1131 C CA . GLU A 1 74 ? 5.743 -27.407 -24.624 1.00 25.23 74 GLU A CA 1
ATOM 1132 C C . GLU A 1 74 ? 6.032 -27.581 -23.128 1.00 26.91 74 GLU A C 1
ATOM 1133 O O . GLU A 1 74 ? 5.305 -28.316 -22.463 1.00 28.73 74 GLU A O 1
ATOM 1145 N N . SER A 1 75 ? 7.065 -26.951 -22.583 1.00 26.15 75 SER A N 1
ATOM 1146 C CA . SER A 1 75 ? 7.261 -27.001 -21.136 1.00 24.91 75 SER A CA 1
ATOM 1147 C C . SER A 1 75 ? 6.209 -26.151 -20.416 1.00 23.15 75 SER A C 1
ATOM 1148 O O . SER A 1 75 ? 5.656 -25.179 -20.955 1.00 25.11 75 SER A O 1
ATOM 1156 N N . ILE A 1 76 ? 5.909 -26.549 -19.193 1.00 23.25 76 ILE A N 1
ATOM 1157 C CA . ILE A 1 76 ? 4.948 -25.831 -18.350 1.00 21.91 76 ILE A CA 1
ATOM 1158 C C . ILE A 1 76 ? 5.702 -24.739 -17.616 1.00 20.52 76 ILE A C 1
ATOM 1159 O O . ILE A 1 76 ? 6.719 -25.022 -16.966 1.00 24.11 76 ILE A O 1
ATOM 1175 N N . LYS A 1 77 ? 5.240 -23.484 -17.755 1.00 19.86 77 LYS A N 1
ATOM 1176 C CA . LYS A 1 77 ? 5.883 -22.353 -17.128 1.00 21.02 77 LYS A CA 1
ATOM 1177 C C . LYS A 1 77 ? 5.163 -22.057 -15.814 1.00 21.65 77 LYS A C 1
ATOM 1178 O O . LYS A 1 77 ? 3.928 -22.011 -15.776 1.00 25.90 77 LYS A O 1
ATOM 1197 N N . LEU A 1 78 ? 5.937 -21.939 -14.751 1.00 21.33 78 LEU A N 1
ATOM 1198 C CA . LEU A 1 78 ? 5.411 -21.709 -13.405 1.00 23.15 78 LEU A CA 1
ATOM 1199 C C . LEU A 1 78 ? 6.166 -20.547 -12.769 1.00 23.91 78 LEU A C 1
ATOM 1200 O O . LEU A 1 78 ? 7.384 -20.433 -12.921 1.00 28.00 78 LEU A O 1
ATOM 1216 N N . ALA A 1 79 ? 5.462 -19.678 -12.040 1.00 27.36 79 ALA A N 1
ATOM 1217 C CA . ALA A 1 79 ? 6.105 -18.549 -11.375 1.00 24.12 79 ALA A CA 1
ATOM 1218 C C . ALA A 1 79 ? 5.564 -18.415 -9.939 1.00 20.68 79 ALA A C 1
ATOM 1219 O O . ALA A 1 79 ? 4.691 -19.182 -9.544 1.00 21.50 79 ALA A O 1
ATOM 1226 N N . GLU A 1 80 ? 6.142 -17.459 -9.190 1.00 21.44 80 GLU A N 1
ATOM 1227 C CA . GLU A 1 80 ? 5.845 -17.087 -7.796 1.00 21.08 80 GLU A CA 1
ATOM 1228 C C . GLU A 1 80 ? 6.588 -17.991 -6.816 1.00 20.76 80 GLU A C 1
ATOM 1229 O O . GLU A 1 80 ? 6.317 -19.199 -6.707 1.00 21.36 80 GLU A O 1
ATOM 1241 N N . SER A 1 81 ? 7.555 -17.394 -6.111 1.00 21.84 81 SER A N 1
ATOM 1242 C CA . SER A 1 81 ? 8.552 -18.139 -5.353 1.00 18.97 81 SER A CA 1
ATOM 1243 C C . SER A 1 81 ? 7.922 -19.083 -4.320 1.00 23.68 81 SER A C 1
ATOM 1244 O O . SER A 1 81 ? 8.345 -20.233 -4.197 1.00 21.20 81 SER A O 1
ATOM 1252 N N . LEU A 1 82 ? 6.931 -18.608 -3.539 1.00 24.74 82 LEU A N 1
ATOM 1253 C CA . LEU A 1 82 ? 6.316 -19.490 -2.536 1.00 26.38 82 LEU A CA 1
ATOM 1254 C C . LEU A 1 82 ? 5.624 -20.688 -3.193 1.00 25.05 82 LEU A C 1
ATOM 1255 O O . LEU A 1 82 ? 5.626 -21.797 -2.644 1.00 23.89 82 LEU A O 1
ATOM 1271 N N . ILE A 1 83 ? 5.020 -20.482 -4.369 1.00 25.21 83 ILE A N 1
ATOM 1272 C CA . ILE A 1 83 ? 4.347 -21.569 -5.062 1.00 28.29 83 ILE A CA 1
ATOM 1273 C C . ILE A 1 83 ? 5.377 -22.560 -5.577 1.00 27.27 83 ILE A C 1
ATOM 1274 O O . ILE A 1 83 ? 5.213 -23.782 -5.445 1.00 25.50 83 ILE A O 1
ATOM 1290 N N . LEU A 1 84 ? 6.479 -22.044 -6.112 1.00 24.93 84 LEU A N 1
ATOM 1291 C CA . LEU A 1 84 ? 7.555 -22.896 -6.591 1.00 26.51 84 LEU A CA 1
ATOM 1292 C C . LEU A 1 84 ? 8.227 -23.667 -5.461 1.00 28.79 84 LEU A C 1
ATOM 1293 O O . LEU A 1 84 ? 8.710 -24.787 -5.694 1.00 25.70 84 LEU A O 1
ATOM 1309 N N . VAL A 1 85 ? 8.284 -23.104 -4.230 1.00 23.93 85 VAL A N 1
ATOM 1310 C CA . VAL A 1 85 ? 8.879 -23.844 -3.131 1.00 21.88 85 VAL A CA 1
ATOM 1311 C C . VAL A 1 85 ? 7.998 -25.028 -2.780 1.00 22.96 85 VAL A C 1
ATOM 1312 O O . VAL A 1 85 ? 8.498 -26.137 -2.601 1.00 24.47 85 VAL A O 1
ATOM 1325 N N . GLU A 1 86 ? 6.662 -24.837 -2.765 1.00 22.96 86 GLU A N 1
ATOM 1326 C CA . GLU A 1 86 ? 5.749 -25.944 -2.503 1.00 22.69 86 GLU A CA 1
ATOM 1327 C C . GLU A 1 86 ? 5.770 -26.969 -3.637 1.00 26.00 86 GLU A C 1
ATOM 1328 O O . GLU A 1 86 ? 5.640 -28.169 -3.385 1.00 23.82 86 GLU A O 1
ATOM 1340 N N . PHE A 1 87 ? 5.943 -26.507 -4.869 1.00 21.41 87 PHE A N 1
ATOM 1341 C CA . PHE A 1 87 ? 6.086 -27.418 -6.010 1.00 19.51 87 PHE A CA 1
ATOM 1342 C C . PHE A 1 87 ? 7.306 -28.306 -5.846 1.00 22.71 87 PHE A C 1
ATOM 1343 O O . PHE A 1 87 ? 7.227 -29.531 -6.027 1.00 26.82 87 PHE A O 1
ATOM 1360 N N . VAL A 1 88 ? 8.447 -27.716 -5.495 1.00 20.81 88 VAL A N 1
ATOM 1361 C CA . VAL A 1 88 ? 9.653 -28.495 -5.255 1.00 23.21 88 VAL A CA 1
ATOM 1362 C C . VAL A 1 88 ? 9.413 -29.503 -4.131 1.00 27.48 88 VAL A C 1
ATOM 1363 O O . VAL A 1 88 ? 9.746 -30.692 -4.257 1.00 24.87 88 VAL A O 1
ATOM 1376 N N . ALA A 1 89 ? 8.813 -29.043 -3.018 1.00 27.42 89 ALA A N 1
ATOM 1377 C CA . ALA A 1 89 ? 8.438 -29.950 -1.932 1.00 27.41 89 ALA A CA 1
ATOM 1378 C C . ALA A 1 89 ? 7.536 -31.077 -2.425 1.00 29.53 89 ALA A C 1
ATOM 1379 O O . ALA A 1 89 ? 7.657 -32.229 -1.980 1.00 29.58 89 ALA A O 1
ATOM 1386 N N . ASP A 1 90 ? 6.592 -30.757 -3.313 1.00 31.04 90 ASP A N 1
ATOM 1387 C CA . ASP A 1 90 ? 5.636 -31.744 -3.783 1.00 29.23 90 ASP A CA 1
ATOM 1388 C C . ASP A 1 90 ? 6.325 -32.752 -4.705 1.00 36.91 90 ASP A C 1
ATOM 1389 O O . ASP A 1 90 ? 6.043 -33.955 -4.647 1.00 30.10 90 ASP A O 1
ATOM 1398 N N . LEU A 1 91 ? 7.290 -32.289 -5.500 1.00 30.89 91 LEU A N 1
ATOM 1399 C CA . LEU A 1 91 ? 8.019 -33.143 -6.429 1.00 35.28 91 LEU A CA 1
ATOM 1400 C C . LEU A 1 91 ? 9.101 -33.985 -5.760 1.00 38.81 91 LEU A C 1
ATOM 1401 O O . LEU A 1 91 ? 9.411 -35.076 -6.246 1.00 31.46 91 LEU A O 1
ATOM 1417 N N . PHE A 1 92 ? 9.704 -33.509 -4.670 1.00 27.42 92 PHE A N 1
ATOM 1418 C CA . PHE A 1 92 ? 10.809 -34.201 -4.009 1.00 31.05 92 PHE A CA 1
ATOM 1419 C C . PHE A 1 92 ? 10.480 -34.429 -2.534 1.00 35.95 92 PHE A C 1
ATOM 1420 O O . PHE A 1 92 ? 11.163 -33.888 -1.653 1.00 31.45 92 PHE A O 1
ATOM 1437 N N . PRO A 1 93 ? 9.478 -35.266 -2.241 1.00 37.65 93 PRO A N 1
ATOM 1438 C CA . PRO A 1 93 ? 9.034 -35.458 -0.830 1.00 36.72 93 PRO A CA 1
ATOM 1439 C C . PRO A 1 93 ? 10.138 -35.845 0.142 1.00 41.28 93 PRO A C 1
ATOM 1440 O O . PRO A 1 93 ? 10.071 -35.490 1.332 1.00 41.06 93 PRO A O 1
ATOM 1451 N N . HIS A 1 94 ? 11.136 -36.603 -0.300 1.00 47.38 94 HIS A N 1
ATOM 1452 C CA . HIS A 1 94 ? 12.240 -36.931 0.598 1.00 48.49 94 HIS A CA 1
ATOM 1453 C C . HIS A 1 94 ? 13.047 -35.706 1.006 1.00 41.62 94 HIS A C 1
ATOM 1454 O O . HIS A 1 94 ? 13.961 -35.852 1.824 1.00 41.30 94 HIS A O 1
ATOM 1468 N N . SER A 1 95 ? 12.759 -34.514 0.440 1.00 37.16 95 SER A N 1
ATOM 1469 C CA . SER A 1 95 ? 13.351 -33.278 0.951 1.00 36.64 95 SER A CA 1
ATOM 1470 C C . SER A 1 95 ? 12.873 -32.968 2.364 1.00 33.38 95 SER A C 1
ATOM 1471 O O . SER A 1 95 ? 13.574 -32.271 3.100 1.00 37.20 95 SER A O 1
ATOM 1479 N N . HIS A 1 96 ? 11.671 -33.423 2.716 1.00 37.16 96 HIS A N 1
ATOM 1480 C CA . HIS A 1 96 ? 11.005 -33.159 3.994 1.00 36.98 96 HIS A CA 1
ATOM 1481 C C . HIS A 1 96 ? 10.693 -31.679 4.203 1.00 33.96 96 HIS A C 1
ATOM 1482 O O . HIS A 1 96 ? 10.499 -31.229 5.345 1.00 29.97 96 HIS A O 1
ATOM 1496 N N . LEU A 1 97 ? 10.576 -30.923 3.109 1.00 35.81 97 LEU A N 1
ATOM 1497 C CA . LEU A 1 97 ? 10.274 -29.505 3.212 1.00 26.79 97 LEU A CA 1
ATOM 1498 C C . LEU A 1 97 ? 8.849 -29.252 3.688 1.00 28.83 97 LEU A C 1
ATOM 1499 O O . LEU A 1 97 ? 8.598 -28.270 4.400 1.00 27.42 97 LEU A O 1
ATOM 1515 N N . LEU A 1 98 ? 7.901 -30.053 3.243 1.00 24.28 98 LEU A N 1
ATOM 1516 C CA . LEU A 1 98 ? 6.507 -29.907 3.648 1.00 24.50 98 LEU A CA 1
ATOM 1517 C C . LEU A 1 98 ? 6.175 -30.907 4.752 1.00 32.80 98 LEU A C 1
ATOM 1518 O O . LEU A 1 98 ? 6.235 -32.120 4.518 1.00 29.11 98 LEU A O 1
ATOM 1534 N N . PRO A 1 99 ? 5.793 -30.479 5.945 1.00 32.26 99 PRO A N 1
ATOM 1535 C CA . PRO A 1 99 ? 5.467 -31.458 6.980 1.00 26.10 99 PRO A CA 1
ATOM 1536 C C . PRO A 1 99 ? 4.313 -32.358 6.561 1.00 36.25 99 PRO A C 1
ATOM 1537 O O . PRO A 1 99 ? 3.421 -31.954 5.816 1.00 31.95 99 PRO A O 1
ATOM 1548 N N . HIS A 1 100 ? 4.317 -33.594 7.082 1.00 40.18 100 HIS A N 1
ATOM 1549 C CA . HIS A 1 100 ? 3.216 -34.513 6.806 1.00 39.06 100 HIS A CA 1
ATOM 1550 C C . HIS A 1 100 ? 1.950 -34.104 7.543 1.00 32.05 100 HIS A C 1
ATOM 1551 O O . HIS A 1 100 ? 0.842 -34.180 6.993 1.00 33.79 100 HIS A O 1
ATOM 1565 N N . ASP A 1 101 ? 2.089 -33.695 8.777 1.00 36.82 101 ASP A N 1
ATOM 1566 C CA . ASP A 1 101 ? 0.918 -33.481 9.618 1.00 29.14 101 ASP A CA 1
ATOM 1567 C C . ASP A 1 101 ? 0.142 -32.238 9.188 1.00 27.45 101 ASP A C 1
ATOM 1568 O O . ASP A 1 101 ? 0.730 -31.164 9.048 1.00 26.32 101 ASP A O 1
ATOM 1577 N N . PRO A 1 102 ? -1.167 -32.334 8.981 1.00 25.24 102 PRO A N 1
ATOM 1578 C CA . PRO A 1 102 ? -1.900 -31.171 8.477 1.00 29.79 102 PRO A CA 1
ATOM 1579 C C . PRO A 1 102 ? -1.795 -29.948 9.359 1.00 27.67 102 PRO A C 1
ATOM 1580 O O . PRO A 1 102 ? -1.810 -28.819 8.837 1.00 24.75 102 PRO A O 1
ATOM 1591 N N . VAL A 1 103 ? -1.715 -30.118 10.686 1.00 25.33 103 VAL A N 1
ATOM 1592 C CA . VAL A 1 103 ? -1.587 -28.955 11.549 1.00 21.24 103 VAL A CA 1
ATOM 1593 C C . VAL A 1 103 ? -0.224 -28.299 11.384 1.00 22.77 103 VAL A C 1
ATOM 1594 O O . VAL A 1 103 ? -0.113 -27.060 11.304 1.00 27.27 103 VAL A O 1
ATOM 1607 N N . LYS A 1 104 ? 0.833 -29.102 11.324 1.00 25.96 104 LYS A N 1
ATOM 1608 C CA . LYS A 1 104 ? 2.153 -28.533 11.160 1.00 28.42 104 LYS A CA 1
ATOM 1609 C C . LYS A 1 104 ? 2.290 -27.841 9.811 1.00 23.66 104 LYS A C 1
ATOM 1610 O O . LYS A 1 104 ? 3.031 -26.859 9.714 1.00 27.72 104 LYS A O 1
ATOM 1629 N N . ARG A 1 105 ? 1.598 -28.334 8.776 1.00 28.13 105 ARG A N 1
ATOM 1630 C CA . ARG A 1 105 ? 1.615 -27.653 7.476 1.00 27.31 105 ARG A CA 1
ATOM 1631 C C . ARG A 1 105 ? 0.977 -26.277 7.595 1.00 27.08 105 ARG A C 1
ATOM 1632 O O . ARG A 1 105 ? 1.485 -25.298 7.036 1.00 25.56 105 ARG A O 1
ATOM 1653 N N . ALA A 1 106 ? -0.183 -26.204 8.262 1.00 25.23 106 ALA A N 1
ATOM 1654 C CA . ALA A 1 106 ? -0.850 -24.919 8.423 1.00 24.44 106 ALA A CA 1
ATOM 1655 C C . ALA A 1 106 ? 0.016 -23.957 9.214 1.00 25.25 106 ALA A C 1
ATOM 1656 O O . ALA A 1 106 ? 0.120 -22.767 8.856 1.00 27.01 106 ALA A O 1
ATOM 1663 N N . GLN A 1 107 ? 0.662 -24.451 10.285 1.00 26.42 107 GLN A N 1
ATOM 1664 C CA . GLN A 1 107 ? 1.530 -23.603 11.104 1.00 26.57 107 GLN A CA 1
ATOM 1665 C C . GLN A 1 107 ? 2.763 -23.139 10.324 1.00 28.07 107 GLN A C 1
ATOM 1666 O O . GLN A 1 107 ? 3.183 -21.989 10.461 1.00 23.23 107 GLN A O 1
ATOM 1680 N N . ALA A 1 108 ? 3.343 -24.000 9.479 1.00 24.10 108 ALA A N 1
ATOM 1681 C CA . ALA A 1 108 ? 4.436 -23.549 8.614 1.00 22.82 108 ALA A CA 1
ATOM 1682 C C . ALA A 1 108 ? 3.970 -22.464 7.654 1.00 22.01 108 ALA A C 1
ATOM 1683 O O . ALA A 1 108 ? 4.669 -21.463 7.467 1.00 22.81 108 ALA A O 1
ATOM 1690 N N . ARG A 1 109 ? 2.779 -22.622 7.057 1.00 20.05 109 ARG A N 1
ATOM 1691 C CA . ARG A 1 109 ? 2.276 -21.630 6.122 1.00 21.81 109 ARG A CA 1
ATOM 1692 C C . ARG A 1 109 ? 1.870 -20.328 6.815 1.00 24.52 109 ARG A C 1
ATOM 1693 O O . ARG A 1 109 ? 1.867 -19.267 6.187 1.00 19.73 109 ARG A O 1
ATOM 1714 N N . PHE A 1 110 ? 1.434 -20.418 8.065 1.00 22.29 110 PHE A N 1
ATOM 1715 C CA . PHE A 1 110 ? 1.108 -19.219 8.829 1.00 21.85 110 PHE A CA 1
ATOM 1716 C C . PHE A 1 110 ? 2.357 -18.435 9.143 1.00 21.86 110 PHE A C 1
ATOM 1717 O O . PHE A 1 110 ? 2.356 -17.198 9.075 1.00 23.28 110 PHE A O 1
ATOM 1734 N N . PHE A 1 111 ? 3.448 -19.131 9.445 1.00 22.26 111 PHE A N 1
ATOM 1735 C CA . PHE A 1 111 ? 4.721 -18.455 9.618 1.00 24.79 111 PHE A CA 1
ATOM 1736 C C . PHE A 1 111 ? 5.114 -17.706 8.336 1.00 22.23 111 PHE A C 1
ATOM 1737 O O . PHE A 1 111 ? 5.560 -16.549 8.398 1.00 22.38 111 PHE A O 1
ATOM 1754 N N . ILE A 1 112 ? 4.938 -18.355 7.175 1.00 23.66 112 ILE A N 1
ATOM 1755 C CA . ILE A 1 112 ? 5.211 -17.725 5.875 1.00 28.32 112 ILE A CA 1
ATOM 1756 C C . ILE A 1 112 ? 4.380 -16.458 5.701 1.00 22.49 112 ILE A C 1
ATOM 1757 O O . ILE A 1 112 ? 4.877 -15.418 5.209 1.00 23.01 112 ILE A O 1
ATOM 1773 N N . ASP A 1 113 ? 3.098 -16.513 6.094 1.00 22.56 113 ASP A N 1
ATOM 1774 C CA . ASP A 1 113 ? 2.255 -15.327 6.025 1.00 29.28 113 ASP A CA 1
ATOM 1775 C C . ASP A 1 113 ? 2.838 -14.165 6.838 1.00 24.47 113 ASP A C 1
ATOM 1776 O O . ASP A 1 113 ? 2.755 -13.004 6.413 1.00 25.24 113 ASP A O 1
ATOM 1785 N N . GLY A 1 114 ? 3.427 -14.456 8.005 1.00 28.70 114 GLY A N 1
ATOM 1786 C CA . GLY A 1 114 ? 4.082 -13.410 8.781 1.00 24.08 114 GLY A CA 1
ATOM 1787 C C . GLY A 1 114 ? 5.358 -12.900 8.126 1.00 26.37 114 GLY A C 1
ATOM 1788 O O . GLY A 1 114 ? 5.676 -11.705 8.209 1.00 22.05 114 GLY A O 1
ATOM 1792 N N . VAL A 1 115 ? 6.121 -13.799 7.492 1.00 24.72 115 VAL A N 1
ATOM 1793 C CA . VAL A 1 115 ? 7.270 -13.354 6.707 1.00 25.24 115 VAL A CA 1
ATOM 1794 C C . VAL A 1 115 ? 6.800 -12.416 5.599 1.00 23.17 115 VAL A C 1
ATOM 1795 O O . VAL A 1 115 ? 7.384 -11.341 5.379 1.00 23.87 115 VAL A O 1
ATOM 1808 N N . SER A 1 116 ? 5.693 -12.778 4.929 1.00 21.01 116 SER A N 1
ATOM 1809 C CA . SER A 1 116 ? 5.199 -12.018 3.777 1.00 26.41 116 SER A CA 1
ATOM 1810 C C . SER A 1 116 ? 4.599 -10.675 4.189 1.00 23.47 116 SER A C 1
ATOM 1811 O O . SER A 1 116 ? 4.808 -9.670 3.516 1.00 23.69 116 SER A O 1
ATOM 1819 N N . THR A 1 117 ? 3.766 -10.664 5.238 1.00 25.82 117 THR A N 1
ATOM 1820 C CA . THR A 1 117 ? 2.961 -9.496 5.555 1.00 26.16 117 THR A CA 1
ATOM 1821 C C . THR A 1 117 ? 3.579 -8.629 6.635 1.00 29.74 117 THR A C 1
ATOM 1822 O O . THR A 1 117 ? 3.177 -7.466 6.782 1.00 29.12 117 THR A O 1
ATOM 1833 N N . LYS A 1 118 ? 4.574 -9.137 7.360 1.00 25.54 118 LYS A N 1
ATOM 1834 C CA . LYS A 1 118 ? 5.167 -8.388 8.457 1.00 24.28 118 LYS A CA 1
ATOM 1835 C C . LYS A 1 118 ? 6.666 -8.205 8.265 1.00 25.76 118 LYS A C 1
ATOM 1836 O O . LYS A 1 118 ? 7.089 -7.063 8.075 1.00 23.34 118 LYS A O 1
ATOM 1855 N N . PHE A 1 119 ? 7.467 -9.282 8.173 1.00 28.98 119 PHE A N 1
ATOM 1856 C CA . PHE A 1 119 ? 8.927 -9.131 8.158 1.00 26.54 119 PHE A CA 1
ATOM 1857 C C . PHE A 1 119 ? 9.415 -8.374 6.918 1.00 25.34 119 PHE A C 1
ATOM 1858 O O . PHE A 1 119 ? 10.182 -7.400 7.016 1.00 25.03 119 PHE A O 1
ATOM 1875 N N . ILE A 1 120 ? 9.006 -8.822 5.738 1.00 24.18 120 ILE A N 1
ATOM 1876 C CA . ILE A 1 120 ? 9.582 -8.307 4.502 1.00 23.21 120 ILE A CA 1
ATOM 1877 C C . ILE A 1 120 ? 9.202 -6.835 4.340 1.00 27.59 120 ILE A C 1
ATOM 1878 O O . ILE A 1 120 ? 10.087 -5.999 4.121 1.00 24.64 120 ILE A O 1
ATOM 1894 N N . PRO A 1 121 ? 7.923 -6.460 4.434 1.00 23.96 121 PRO A N 1
ATOM 1895 C CA . PRO A 1 121 ? 7.585 -5.043 4.307 1.00 27.23 121 PRO A CA 1
ATOM 1896 C C . PRO A 1 121 ? 8.228 -4.193 5.375 1.00 25.11 121 PRO A C 1
ATOM 1897 O O . PRO A 1 121 ? 8.622 -3.056 5.108 1.00 27.00 121 PRO A O 1
ATOM 1908 N N . ALA A 1 122 ? 8.372 -4.720 6.583 1.00 25.86 122 ALA A N 1
ATOM 1909 C CA . ALA A 1 122 ? 8.966 -3.911 7.645 1.00 26.80 122 ALA A CA 1
ATOM 1910 C C . ALA A 1 122 ? 10.464 -3.755 7.413 1.00 32.07 122 ALA A C 1
ATOM 1911 O O . ALA A 1 122 ? 11.016 -2.665 7.606 1.00 28.54 122 ALA A O 1
ATOM 1918 N N . TRP A 1 123 ? 11.113 -4.801 6.878 1.00 25.88 123 TRP A N 1
ATOM 1919 C CA . TRP A 1 123 ? 12.529 -4.702 6.518 1.00 26.37 123 TRP A CA 1
ATOM 1920 C C . TRP A 1 123 ? 12.731 -3.713 5.376 1.00 27.90 123 TRP A C 1
ATOM 1921 O O . TRP A 1 123 ? 13.627 -2.867 5.427 1.00 30.89 123 TRP A O 1
ATOM 1942 N N . HIS A 1 124 ? 11.917 -3.822 4.330 1.00 26.11 124 HIS A N 1
ATOM 1943 C CA . HIS A 1 124 ? 12.006 -2.886 3.207 1.00 30.22 124 HIS A CA 1
ATOM 1944 C C . HIS A 1 124 ? 11.860 -1.429 3.666 1.00 31.14 124 HIS A C 1
ATOM 1945 O O . HIS A 1 124 ? 12.626 -0.555 3.235 1.00 29.92 124 HIS A O 1
ATOM 1959 N N . ALA A 1 125 ? 10.839 -1.147 4.491 1.00 30.45 125 ALA A N 1
ATOM 1960 C CA . ALA A 1 125 ? 10.551 0.221 4.932 1.00 33.22 125 ALA A CA 1
ATOM 1961 C C . ALA A 1 125 ? 11.664 0.771 5.801 1.00 34.80 125 ALA A C 1
ATOM 1962 O O . ALA A 1 125 ? 11.966 1.976 5.758 1.00 34.24 125 ALA A O 1
ATOM 1969 N N . PHE A 1 126 ? 12.240 -0.074 6.643 1.00 31.69 126 PHE A N 1
ATOM 1970 C CA . PHE A 1 126 ? 13.277 0.388 7.556 1.00 33.56 126 PHE A CA 1
ATOM 1971 C C . PHE A 1 126 ? 14.608 0.554 6.835 1.00 37.66 126 PHE A C 1
ATOM 1972 O O . PHE A 1 126 ? 15.276 1.583 6.978 1.00 33.51 126 PHE A O 1
ATOM 1989 N N . SER A 1 127 ? 14.987 -0.432 6.022 1.00 34.48 127 SER A N 1
ATOM 1990 C CA . SER A 1 127 ? 16.234 -0.361 5.260 1.00 33.47 127 SER A CA 1
ATOM 1991 C C . SER A 1 127 ? 16.215 0.748 4.229 1.00 29.10 127 SER A C 1
ATOM 1992 O O . SER A 1 127 ? 17.284 1.191 3.794 1.00 34.50 127 SER A O 1
ATOM 2000 N N . GLN A 1 128 ? 15.038 1.217 3.815 1.00 27.90 128 GLN A N 1
ATOM 2001 C CA . GLN A 1 128 ? 14.962 2.294 2.835 1.00 35.40 128 GLN A CA 1
ATOM 2002 C C . GLN A 1 128 ? 14.898 3.670 3.484 1.00 32.96 128 GLN A C 1
ATOM 2003 O O . GLN A 1 128 ? 14.883 4.672 2.767 1.00 34.60 128 GLN A O 1
ATOM 2017 N N . GLY A 1 129 ? 14.881 3.728 4.810 1.00 33.21 129 GLY A N 1
ATOM 2018 C CA . GLY A 1 129 ? 14.784 4.990 5.516 1.00 35.51 129 GLY A CA 1
ATOM 2019 C C . GLY A 1 129 ? 13.381 5.535 5.636 1.00 34.13 129 GLY A C 1
ATOM 2020 O O . GLY A 1 129 ? 13.209 6.720 5.911 1.00 41.10 129 GLY A O 1
ATOM 2024 N N . LYS A 1 130 ? 12.363 4.700 5.483 1.00 30.82 130 LYS A N 1
ATOM 2025 C CA . LYS A 1 130 ? 10.998 5.193 5.495 1.00 35.09 130 LYS A CA 1
ATOM 2026 C C . LYS A 1 130 ? 10.376 5.187 6.874 1.00 34.22 130 LYS A C 1
ATOM 2027 O O . LYS A 1 130 ? 9.555 6.063 7.164 1.00 34.97 130 LYS A O 1
ATOM 2046 N N . SER A 1 131 ? 10.761 4.230 7.720 1.00 32.66 131 SER A N 1
ATOM 2047 C CA . SER A 1 131 ? 10.098 3.967 8.983 1.00 33.96 131 SER A CA 1
ATOM 2048 C C . SER A 1 131 ? 11.118 3.840 10.099 1.00 34.01 131 SER A C 1
ATOM 2049 O O . SER A 1 131 ? 12.321 4.023 9.899 1.00 39.19 131 SER A O 1
ATOM 2057 N N . SER A 1 132 ? 10.646 3.470 11.272 1.00 36.64 132 SER A N 1
ATOM 2058 C CA . SER A 1 132 ? 11.491 3.457 12.450 1.00 40.68 132 SER A CA 1
ATOM 2059 C C . SER A 1 132 ? 12.115 2.090 12.671 1.00 34.72 132 SER A C 1
ATOM 2060 O O . SER A 1 132 ? 11.629 1.059 12.205 1.00 32.96 132 SER A O 1
ATOM 2068 N N . GLU A 1 133 ? 13.215 2.103 13.409 1.00 39.30 133 GLU A N 1
ATOM 2069 C CA . GLU A 1 133 ? 13.794 0.864 13.890 1.00 36.89 133 GLU A CA 1
ATOM 2070 C C . GLU A 1 133 ? 12.763 0.038 14.664 1.00 36.07 133 GLU A C 1
ATOM 2071 O O . GLU A 1 133 ? 12.704 -1.192 14.534 1.00 33.83 133 GLU A O 1
ATOM 2083 N N . GLU A 1 134 ? 11.935 0.703 15.472 1.00 35.05 134 GLU A N 1
ATOM 2084 C CA . GLU A 1 134 ? 10.984 -0.015 16.318 1.00 37.05 134 GLU A CA 1
ATOM 2085 C C . GLU A 1 134 ? 9.930 -0.753 15.490 1.00 36.08 134 GLU A C 1
ATOM 2086 O O . GLU A 1 134 ? 9.526 -1.865 15.852 1.00 32.32 134 GLU A O 1
ATOM 2098 N N . ASP A 1 135 ? 9.481 -0.160 14.373 1.00 36.93 135 ASP A N 1
ATOM 2099 C CA . ASP A 1 135 ? 8.550 -0.849 13.477 1.00 32.76 135 ASP A CA 1
ATOM 2100 C C . ASP A 1 135 ? 9.149 -2.153 12.949 1.00 31.81 135 ASP A C 1
ATOM 2101 O O . ASP A 1 135 ? 8.440 -3.155 12.807 1.00 36.70 135 ASP A O 1
ATOM 2110 N N . PHE A 1 136 ? 10.451 -2.161 12.641 1.00 35.38 136 PHE A N 1
ATOM 2111 C CA . PHE A 1 136 ? 11.096 -3.377 12.148 1.00 33.97 136 PHE A CA 1
ATOM 2112 C C . PHE A 1 136 ? 11.202 -4.418 13.251 1.00 33.30 136 PHE A C 1
ATOM 2113 O O . PHE A 1 136 ? 10.869 -5.585 13.043 1.00 30.74 136 PHE A O 1
ATOM 2130 N N . LEU A 1 137 ? 11.653 -4.002 14.436 1.00 30.53 137 LEU A N 1
ATOM 2131 C CA . LEU A 1 137 ? 11.862 -4.952 15.531 1.00 32.21 137 LEU A CA 1
ATOM 2132 C C . LEU A 1 137 ? 10.552 -5.586 15.990 1.00 27.79 137 LEU A C 1
ATOM 2133 O O . LEU A 1 137 ? 10.502 -6.779 16.310 1.00 30.62 137 LEU A O 1
ATOM 2149 N N . THR A 1 138 ? 9.485 -4.793 16.060 1.00 27.64 138 THR A N 1
ATOM 2150 C CA . THR A 1 138 ? 8.167 -5.325 16.382 1.00 35.86 138 THR A CA 1
ATOM 2151 C C . THR A 1 138 ? 7.745 -6.427 15.408 1.00 32.15 138 THR A C 1
ATOM 2152 O O . THR A 1 138 ? 7.207 -7.470 15.806 1.00 29.22 138 THR A O 1
ATOM 2163 N N . ALA A 1 139 ? 7.970 -6.206 14.117 1.00 26.91 139 ALA A N 1
ATOM 2164 C CA . ALA A 1 139 ? 7.612 -7.229 13.141 1.00 28.16 139 ALA A CA 1
ATOM 2165 C C . ALA A 1 139 ? 8.426 -8.482 13.364 1.00 25.78 139 ALA A C 1
ATOM 2166 O O . ALA A 1 139 ? 7.909 -9.600 13.242 1.00 26.54 139 ALA A O 1
ATOM 2173 N N . VAL A 1 140 ? 9.715 -8.326 13.676 1.00 32.60 140 VAL A N 1
ATOM 2174 C CA . VAL A 1 140 ? 10.523 -9.491 14.013 1.00 31.79 140 VAL A CA 1
ATOM 2175 C C . VAL A 1 140 ? 9.950 -10.197 15.243 1.00 31.08 140 VAL A C 1
ATOM 2176 O O . VAL A 1 140 ? 9.901 -11.427 15.299 1.00 27.49 140 VAL A O 1
ATOM 2189 N N . GLU A 1 141 ? 9.447 -9.438 16.227 1.00 28.91 141 GLU A N 1
ATOM 2190 C CA . GLU A 1 141 ? 8.924 -10.085 17.421 1.00 31.26 141 GLU A CA 1
ATOM 2191 C C . GLU A 1 141 ? 7.680 -10.901 17.115 1.00 28.31 141 GLU A C 1
ATOM 2192 O O . GLU A 1 141 ? 7.429 -11.907 17.786 1.00 26.46 141 GLU A O 1
ATOM 2204 N N . HIS A 1 142 ? 6.903 -10.502 16.108 1.00 30.18 142 HIS A N 1
ATOM 2205 C CA . HIS A 1 142 ? 5.778 -11.326 15.686 1.00 30.00 142 HIS A CA 1
ATOM 2206 C C . HIS A 1 142 ? 6.248 -12.735 15.318 1.00 29.87 142 HIS A C 1
ATOM 2207 O O . HIS A 1 142 ? 5.679 -13.739 15.774 1.00 26.85 142 HIS A O 1
ATOM 2221 N N . LEU A 1 143 ? 7.305 -12.819 14.497 1.00 30.09 143 LEU A N 1
ATOM 2222 C CA . LEU A 1 143 ? 7.860 -14.111 14.104 1.00 28.32 143 LEU A CA 1
ATOM 2223 C C . LEU A 1 143 ? 8.437 -14.855 15.303 1.00 31.27 143 LEU A C 1
ATOM 2224 O O . LEU A 1 143 ? 8.251 -16.063 15.439 1.00 32.44 143 LEU A O 1
ATOM 2240 N N . GLN A 1 144 ? 9.223 -14.156 16.126 1.00 33.39 144 GLN A N 1
ATOM 2241 C CA . GLN A 1 144 ? 9.818 -14.774 17.303 1.00 33.81 144 GLN A CA 1
ATOM 2242 C C . GLN A 1 144 ? 8.761 -15.493 18.134 1.00 29.99 144 GLN A C 1
ATOM 2243 O O . GLN A 1 144 ? 9.003 -16.593 18.641 1.00 28.88 144 GLN A O 1
ATOM 2257 N N . ALA A 1 145 ? 7.588 -14.869 18.305 1.00 32.54 145 ALA A N 1
ATOM 2258 C CA . ALA A 1 145 ? 6.544 -15.413 19.172 1.00 35.09 145 ALA A CA 1
ATOM 2259 C C . ALA A 1 145 ? 5.944 -16.702 18.634 1.00 33.72 145 ALA A C 1
ATOM 2260 O O . ALA A 1 145 ? 5.331 -17.464 19.400 1.00 27.60 145 ALA A O 1
ATOM 2267 N N . LEU A 1 146 ? 6.105 -16.955 17.337 1.00 33.64 146 LEU A N 1
ATOM 2268 C CA . LEU A 1 146 ? 5.696 -18.218 16.742 1.00 31.37 146 LEU A CA 1
ATOM 2269 C C . LEU A 1 146 ? 6.724 -19.328 16.901 1.00 27.28 146 LEU A C 1
ATOM 2270 O O . LEU A 1 146 ? 6.389 -20.483 16.647 1.00 27.39 146 LEU A O 1
ATOM 2286 N N . LEU A 1 147 ? 7.951 -19.023 17.292 1.00 27.08 147 LEU A N 1
ATOM 2287 C CA . LEU A 1 147 ? 8.985 -20.039 17.292 1.00 27.72 147 LEU A CA 1
ATOM 2288 C C . LEU A 1 147 ? 8.771 -21.018 18.444 1.00 31.25 147 LEU A C 1
ATOM 2289 O O . LEU A 1 147 ? 8.367 -20.602 19.540 1.00 29.80 147 LEU A O 1
ATOM 2305 N N . PRO A 1 148 ? 9.031 -22.302 18.234 1.00 30.88 148 PRO A N 1
ATOM 2306 C CA . PRO A 1 148 ? 9.056 -23.247 19.357 1.00 26.70 148 PRO A CA 1
ATOM 2307 C C . PRO A 1 148 ? 10.308 -23.074 20.203 1.00 32.67 148 PRO A C 1
ATOM 2308 O O . PRO A 1 148 ? 11.237 -22.327 19.879 1.00 32.00 148 PRO A O 1
ATOM 2319 N N . GLU A 1 149 ? 10.305 -23.774 21.357 1.00 38.03 149 GLU A N 1
ATOM 2320 C CA . GLU A 1 149 ? 11.384 -23.579 22.311 1.00 37.14 149 GLU A CA 1
ATOM 2321 C C . GLU A 1 149 ? 12.736 -23.852 21.670 1.00 34.05 149 GLU A C 1
ATOM 2322 O O . GLU A 1 149 ? 13.699 -23.114 21.900 1.00 42.79 149 GLU A O 1
ATOM 2334 N N . SER A 1 150 ? 12.817 -24.861 20.814 1.00 33.45 150 SER A N 1
ATOM 2335 C CA . SER A 1 150 ? 14.035 -25.109 20.065 1.00 39.13 150 SER A CA 1
ATOM 2336 C C . SER A 1 150 ? 13.687 -25.464 18.622 1.00 31.32 150 SER A C 1
ATOM 2337 O O . SER A 1 150 ? 12.555 -25.843 18.302 1.00 32.85 150 SER A O 1
ATOM 2345 N N . GLY A 1 151 ? 14.685 -25.389 17.768 1.00 36.82 151 GLY A N 1
ATOM 2346 C CA . GLY A 1 151 ? 14.513 -25.804 16.389 1.00 34.83 151 GLY A CA 1
ATOM 2347 C C . GLY A 1 151 ? 14.175 -24.634 15.485 1.00 31.23 151 GLY A C 1
ATOM 2348 O O . GLY A 1 151 ? 14.385 -23.467 15.824 1.00 32.14 151 GLY A O 1
ATOM 2352 N N . PHE A 1 152 ? 13.652 -24.974 14.291 1.00 31.01 152 PHE A N 1
ATOM 2353 C CA . PHE A 1 152 ? 13.276 -24.010 13.267 1.00 30.01 152 PHE A CA 1
ATOM 2354 C C . PHE A 1 152 ? 11.807 -23.618 13.440 1.00 31.87 152 PHE A C 1
ATOM 2355 O O . PHE A 1 152 ? 11.204 -23.873 14.481 1.00 37.10 152 PHE A O 1
ATOM 2372 N N . ALA A 1 153 ? 11.211 -22.979 12.430 1.00 26.97 153 ALA A N 1
ATOM 2373 C CA . ALA A 1 153 ? 9.902 -22.354 12.615 1.00 30.61 153 ALA A CA 1
ATOM 2374 C C . ALA A 1 153 ? 8.825 -23.335 13.096 1.00 33.91 153 ALA A C 1
ATOM 2375 O O . ALA A 1 153 ? 7.948 -22.935 13.876 1.00 30.28 153 ALA A O 1
ATOM 2382 N N . VAL A 1 154 ? 8.830 -24.607 12.647 1.00 27.17 154 VAL A N 1
ATOM 2383 C CA . VAL A 1 154 ? 7.884 -25.565 13.225 1.00 33.93 154 VAL A CA 1
ATOM 2384 C C . VAL A 1 154 ? 8.633 -26.775 13.785 1.00 31.36 154 VAL A C 1
ATOM 2385 O O . VAL A 1 154 ? 8.117 -27.901 13.795 1.00 33.78 154 VAL A O 1
ATOM 2398 N N . GLY A 1 155 ? 9.868 -26.543 14.230 1.00 32.26 155 GLY A N 1
ATOM 2399 C CA . GLY A 1 155 ? 10.728 -27.582 14.755 1.00 31.95 155 GLY A CA 1
ATOM 2400 C C . GLY A 1 155 ? 11.718 -28.064 13.720 1.00 28.70 155 GLY A C 1
ATOM 2401 O O . GLY A 1 155 ? 12.813 -27.503 13.571 1.00 33.50 155 GLY A O 1
ATOM 2405 N N . ALA A 1 156 ? 11.321 -29.096 12.987 1.00 31.32 156 ALA A N 1
ATOM 2406 C CA . ALA A 1 156 ? 12.063 -29.533 11.822 1.00 34.22 156 ALA A CA 1
ATOM 2407 C C . ALA A 1 156 ? 12.083 -28.422 10.768 1.00 32.82 156 ALA A C 1
ATOM 2408 O O . ALA A 1 156 ? 11.091 -27.726 10.564 1.00 34.71 156 ALA A O 1
ATOM 2415 N N . TYR A 1 157 ? 13.228 -28.250 10.116 1.00 30.88 157 TYR A N 1
ATOM 2416 C CA . TYR A 1 157 ? 13.325 -27.342 8.981 1.00 33.97 157 TYR A CA 1
ATOM 2417 C C . TYR A 1 157 ? 12.195 -27.584 7.979 1.00 29.90 157 TYR A C 1
ATOM 2418 O O . TYR A 1 157 ? 11.837 -28.731 7.671 1.00 29.43 157 TYR A O 1
ATOM 2436 N N . SER A 1 158 ? 11.663 -26.487 7.416 1.00 29.33 158 SER A N 1
ATOM 2437 C CA . SER A 1 158 ? 10.499 -26.564 6.534 1.00 25.13 158 SER A CA 1
ATOM 2438 C C . SER A 1 158 ? 10.514 -25.423 5.516 1.00 25.95 158 SER A C 1
ATOM 2439 O O . SER A 1 158 ? 11.392 -24.557 5.532 1.00 27.85 158 SER A O 1
ATOM 2447 N N . ILE A 1 159 ? 9.461 -25.386 4.692 1.00 22.91 159 ILE A N 1
ATOM 2448 C CA . ILE A 1 159 ? 9.206 -24.272 3.761 1.00 21.91 159 ILE A CA 1
ATOM 2449 C C . ILE A 1 159 ? 9.150 -22.918 4.484 1.00 23.15 159 ILE A C 1
ATOM 2450 O O . ILE A 1 159 ? 9.467 -21.874 3.901 1.00 23.39 159 ILE A O 1
ATOM 2466 N N . ALA A 1 160 ? 8.732 -22.908 5.759 1.00 25.84 160 ALA A N 1
ATOM 2467 C CA . ALA A 1 160 ? 8.720 -21.649 6.520 1.00 23.75 160 ALA A CA 1
ATOM 2468 C C . ALA A 1 160 ? 10.105 -21.020 6.574 1.00 23.89 160 ALA A C 1
ATOM 2469 O O . ALA A 1 160 ? 10.273 -19.815 6.336 1.00 23.92 160 ALA A O 1
ATOM 2476 N N . ASP A 1 161 ? 11.112 -21.825 6.891 1.00 24.58 161 ASP A N 1
ATOM 2477 C CA . ASP A 1 161 ? 12.481 -21.341 6.965 1.00 25.13 161 ASP A CA 1
ATOM 2478 C C . ASP A 1 161 ? 13.024 -20.966 5.583 1.00 27.77 161 ASP A C 1
ATOM 2479 O O . ASP A 1 161 ? 13.802 -20.015 5.454 1.00 22.76 161 ASP A O 1
ATOM 2488 N N . VAL A 1 162 ? 12.622 -21.698 4.550 1.00 25.51 162 VAL A N 1
ATOM 2489 C CA . VAL A 1 162 ? 13.013 -21.338 3.177 1.00 25.25 162 VAL A CA 1
ATOM 2490 C C . VAL A 1 162 ? 12.557 -19.920 2.837 1.00 25.64 162 VAL A C 1
ATOM 2491 O O . VAL A 1 162 ? 13.317 -19.116 2.278 1.00 26.07 162 VAL A O 1
ATOM 2504 N N . ALA A 1 163 ? 11.315 -19.575 3.209 1.00 27.88 163 ALA A N 1
ATOM 2505 C CA . ALA A 1 163 ? 10.725 -18.311 2.795 1.00 26.60 163 ALA A CA 1
ATOM 2506 C C . ALA A 1 163 ? 11.491 -17.128 3.379 1.00 23.84 163 ALA A C 1
ATOM 2507 O O . ALA A 1 163 ? 11.691 -16.117 2.706 1.00 23.22 163 ALA A O 1
ATOM 2514 N N . LEU A 1 164 ? 11.957 -17.259 4.637 1.00 26.50 164 LEU A N 1
ATOM 2515 C CA . LEU A 1 164 ? 12.559 -16.155 5.375 1.00 26.07 164 LEU A CA 1
ATOM 2516 C C . LEU A 1 164 ? 14.041 -15.959 5.074 1.00 25.39 164 LEU A C 1
ATOM 2517 O O . LEU A 1 164 ? 14.501 -14.813 4.971 1.00 26.15 164 LEU A O 1
ATOM 2533 N N . THR A 1 165 ? 14.793 -17.056 4.943 1.00 26.06 165 THR A N 1
ATOM 2534 C CA . THR A 1 165 ? 16.257 -17.001 5.021 1.00 28.16 165 THR A CA 1
ATOM 2535 C C . THR A 1 165 ? 16.888 -16.055 3.999 1.00 25.50 165 THR A C 1
ATOM 2536 O O . THR A 1 165 ? 17.828 -15.322 4.358 1.00 26.09 165 THR A O 1
ATOM 2547 N N . PRO A 1 166 ? 16.489 -16.055 2.728 1.00 24.85 166 PRO A N 1
ATOM 2548 C CA . PRO A 1 166 ? 17.140 -15.137 1.762 1.00 27.17 166 PRO A CA 1
ATOM 2549 C C . PRO A 1 166 ? 17.044 -13.673 2.163 1.00 29.56 166 PRO A C 1
ATOM 2550 O O . PRO A 1 166 ? 17.935 -12.866 1.840 1.00 25.27 166 PRO A O 1
ATOM 2561 N N . PHE A 1 167 ? 15.962 -13.303 2.839 1.00 28.92 167 PHE A N 1
ATOM 2562 C CA . PHE A 1 167 ? 15.776 -11.916 3.255 1.00 28.92 167 PHE A CA 1
ATOM 2563 C C . PHE A 1 167 ? 16.595 -11.595 4.492 1.00 27.74 167 PHE A C 1
ATOM 2564 O O . PHE A 1 167 ? 17.091 -10.464 4.639 1.00 30.61 167 PHE A O 1
ATOM 2581 N N . LEU A 1 168 ? 16.722 -12.561 5.401 1.00 27.39 168 LEU A N 1
ATOM 2582 C CA . LEU A 1 168 ? 17.596 -12.402 6.554 1.00 31.46 168 LEU A CA 1
ATOM 2583 C C . LEU A 1 168 ? 19.047 -12.260 6.132 1.00 29.88 168 LEU A C 1
ATOM 2584 O O . LEU A 1 168 ? 19.763 -11.383 6.613 1.00 29.03 168 LEU A O 1
ATOM 2600 N N . GLY A 1 169 ? 19.511 -13.111 5.223 1.00 30.35 169 GLY A N 1
ATOM 2601 C CA . GLY A 1 169 ? 20.905 -13.022 4.846 1.00 30.34 169 GLY A CA 1
ATOM 2602 C C . GLY A 1 169 ? 21.242 -11.729 4.143 1.00 30.29 169 GLY A C 1
ATOM 2603 O O . GLY A 1 169 ? 22.357 -11.211 4.283 1.00 36.11 169 GLY A O 1
ATOM 2607 N N . ARG A 1 170 ? 20.299 -11.180 3.381 1.00 29.17 170 ARG A N 1
ATOM 2608 C CA . ARG A 1 170 ? 20.567 -9.890 2.752 1.00 26.79 170 ARG A CA 1
ATOM 2609 C C . ARG A 1 170 ? 20.458 -8.763 3.766 1.00 33.34 170 ARG A C 1
ATOM 2610 O O . ARG A 1 170 ? 21.228 -7.805 3.714 1.00 30.25 170 ARG A O 1
ATOM 2631 N N . ALA A 1 171 ? 19.529 -8.868 4.707 1.00 38.74 171 ALA A N 1
ATOM 2632 C CA . ALA A 1 171 ? 19.445 -7.828 5.725 1.00 33.31 171 ALA A CA 1
ATOM 2633 C C . ALA A 1 171 ? 20.755 -7.717 6.500 1.00 33.31 171 ALA A C 1
ATOM 2634 O O . ALA A 1 171 ? 21.224 -6.608 6.793 1.00 39.43 171 ALA A O 1
ATOM 2641 N N . ARG A 1 172 ? 21.364 -8.854 6.823 1.00 33.13 172 ARG A N 1
ATOM 2642 C CA . ARG A 1 172 ? 22.666 -8.868 7.480 1.00 36.99 172 ARG A CA 1
ATOM 2643 C C . ARG A 1 172 ? 23.708 -8.078 6.685 1.00 38.38 172 ARG A C 1
ATOM 2644 O O . ARG A 1 172 ? 24.465 -7.274 7.246 1.00 42.74 172 ARG A O 1
ATOM 2665 N N . VAL A 1 173 ? 23.771 -8.296 5.372 1.00 41.69 173 VAL A N 1
ATOM 2666 C CA . VAL A 1 173 ? 24.745 -7.572 4.559 1.00 35.60 173 VAL A CA 1
ATOM 2667 C C . VAL A 1 173 ? 24.474 -6.076 4.622 1.00 37.38 173 VAL A C 1
ATOM 2668 O O . VAL A 1 173 ? 25.395 -5.261 4.743 1.00 41.45 173 VAL A O 1
ATOM 2681 N N . THR A 1 174 ? 23.208 -5.690 4.469 1.00 34.97 174 THR A N 1
ATOM 2682 C CA . THR A 1 174 ? 22.856 -4.285 4.541 1.00 42.99 174 THR A CA 1
ATOM 2683 C C . THR A 1 174 ? 23.261 -3.688 5.885 1.00 38.69 174 THR A C 1
ATOM 2684 O O . THR A 1 174 ? 23.794 -2.573 5.940 1.00 40.20 174 THR A O 1
ATOM 2695 N N . LEU A 1 175 ? 23.018 -4.416 6.981 1.00 42.87 175 LEU A N 1
ATOM 2696 C CA . LEU A 1 175 ? 23.236 -3.817 8.296 1.00 39.38 175 LEU A CA 1
ATOM 2697 C C . LEU A 1 175 ? 24.703 -3.889 8.681 1.00 42.32 175 LEU A C 1
ATOM 2698 O O . LEU A 1 175 ? 25.262 -2.908 9.176 1.00 44.53 175 LEU A O 1
ATOM 2714 N N . LYS A 1 176 ? 25.350 -5.025 8.416 1.00 40.26 176 LYS A N 1
ATOM 2715 C CA . LYS A 1 176 ? 26.778 -5.149 8.685 1.00 43.06 176 LYS A CA 1
ATOM 2716 C C . LYS A 1 176 ? 27.562 -4.026 8.003 1.00 41.15 176 LYS A C 1
ATOM 2717 O O . LYS A 1 176 ? 28.478 -3.443 8.592 1.00 42.51 176 LYS A O 1
ATOM 2736 N N . GLU A 1 177 ? 27.168 -3.654 6.796 1.00 41.77 177 GLU A N 1
ATOM 2737 C CA . GLU A 1 177 ? 27.941 -2.720 5.984 1.00 44.07 177 GLU A CA 1
ATOM 2738 C C . GLU A 1 177 ? 27.454 -1.274 6.076 1.00 39.42 177 GLU A C 1
ATOM 2739 O O . GLU A 1 177 ? 27.891 -0.431 5.276 1.00 36.35 177 GLU A O 1
ATOM 2751 N N . ASP A 1 178 ? 26.566 -0.968 7.022 1.00 44.05 178 ASP A N 1
ATOM 2752 C CA . ASP A 1 178 ? 26.066 0.394 7.213 1.00 43.53 178 ASP A CA 1
ATOM 2753 C C . ASP A 1 178 ? 25.371 0.936 5.969 1.00 36.19 178 ASP A C 1
ATOM 2754 O O . ASP A 1 178 ? 25.455 2.121 5.677 1.00 34.95 178 ASP A O 1
ATOM 2763 N N . LEU A 1 179 ? 24.666 0.081 5.228 1.00 39.84 179 LEU A N 1
ATOM 2764 C CA . LEU A 1 179 ? 23.964 0.534 4.034 1.00 41.87 179 LEU A CA 1
ATOM 2765 C C . LEU A 1 179 ? 22.490 0.858 4.301 1.00 41.29 179 LEU A C 1
ATOM 2766 O O . LEU A 1 179 ? 21.730 1.077 3.362 1.00 37.05 179 LEU A O 1
ATOM 2782 N N . GLY A 1 180 ? 22.084 1.009 5.560 1.00 40.03 180 GLY A N 1
ATOM 2783 C CA . GLY A 1 180 ? 20.668 1.173 5.825 1.00 45.14 180 GLY A CA 1
ATOM 2784 C C . GLY A 1 180 ? 20.124 2.588 5.948 1.00 46.08 180 GLY A C 1
ATOM 2785 O O . GLY A 1 180 ? 18.987 2.773 6.404 1.00 43.48 180 GLY A O 1
ATOM 2789 N N . GLY A 1 181 ? 20.903 3.588 5.542 1.00 45.16 181 GLY A N 1
ATOM 2790 C CA . GLY A 1 181 ? 20.455 4.971 5.599 1.00 46.75 181 GLY A CA 1
ATOM 2791 C C . GLY A 1 181 ? 20.577 5.684 6.939 1.00 52.73 181 GLY A C 1
ATOM 2792 O O . GLY A 1 181 ? 20.052 6.796 7.054 1.00 42.13 181 GLY A O 1
ATOM 2796 N N . TYR A 1 182 ? 21.257 5.104 7.937 1.00 37.46 182 TYR A N 1
ATOM 2797 C CA . TYR A 1 182 ? 21.486 5.714 9.239 1.00 45.83 182 TYR A CA 1
ATOM 2798 C C . TYR A 1 182 ? 22.970 5.875 9.530 1.00 45.33 182 TYR A C 1
ATOM 2799 O O . TYR A 1 182 ? 23.817 5.249 8.879 1.00 43.23 182 TYR A O 1
ATOM 2817 N N . PRO A 1 183 ? 23.322 6.705 10.508 1.00 39.06 183 PRO A N 1
ATOM 2818 C CA . PRO A 1 183 ? 24.738 7.015 10.738 1.00 42.13 183 PRO A CA 1
ATOM 2819 C C . PRO A 1 183 ? 25.574 5.773 10.992 1.00 38.10 183 PRO A C 1
ATOM 2820 O O . PRO A 1 183 ? 25.086 4.717 11.392 1.00 41.46 183 PRO A O 1
ATOM 2831 N N . ARG A 1 184 ? 26.867 5.919 10.736 1.00 42.67 184 ARG A N 1
ATOM 2832 C CA . ARG A 1 184 ? 27.801 4.821 10.909 1.00 49.24 184 ARG A CA 1
ATOM 2833 C C . ARG A 1 184 ? 27.648 4.177 12.287 1.00 50.25 184 ARG A C 1
ATOM 2834 O O . ARG A 1 184 ? 27.650 4.863 13.315 1.00 45.73 184 ARG A O 1
ATOM 2855 N N . GLY A 1 185 ? 27.503 2.848 12.300 1.00 45.63 185 GLY A N 1
ATOM 2856 C CA . GLY A 1 185 ? 27.409 2.082 13.517 1.00 42.75 185 GLY A CA 1
ATOM 2857 C C . GLY A 1 185 ? 26.000 1.703 13.899 1.00 43.00 185 GLY A C 1
ATOM 2858 O O . GLY A 1 185 ? 25.814 0.777 14.711 1.00 44.66 185 GLY A O 1
ATOM 2862 N N . GLU A 1 186 ? 25.001 2.378 13.326 1.00 39.21 186 GLU A N 1
ATOM 2863 C CA . GLU A 1 186 ? 23.620 2.067 13.674 1.00 43.44 186 GLU A CA 1
ATOM 2864 C C . GLU A 1 186 ? 23.184 0.746 13.051 1.00 40.77 186 GLU A C 1
ATOM 2865 O O . GLU A 1 186 ? 22.513 -0.064 13.707 1.00 36.63 186 GLU A O 1
ATOM 2877 N N . GLY A 1 187 ? 23.584 0.501 11.800 1.00 36.89 187 GLY A N 1
ATOM 2878 C CA . GLY A 1 187 ? 23.386 -0.781 11.153 1.00 38.91 187 GLY A CA 1
ATOM 2879 C C . GLY A 1 187 ? 23.893 -1.957 11.964 1.00 38.95 187 GLY A C 1
ATOM 2880 O O . GLY A 1 187 ? 23.151 -2.900 12.27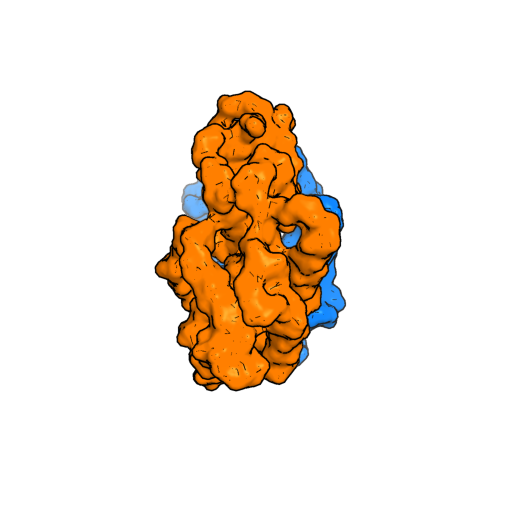0 1.00 38.06 187 GLY A O 1
ATOM 2884 N N . PRO A 1 188 ? 25.181 -1.944 12.306 1.00 37.71 188 PRO A N 1
ATOM 2885 C CA . PRO A 1 188 ? 25.726 -3.051 13.110 1.00 38.62 188 PRO A CA 1
ATOM 2886 C C . PRO A 1 188 ? 25.056 -3.228 14.463 1.00 40.92 188 PRO A C 1
ATOM 2887 O O . PRO A 1 188 ? 24.913 -4.367 14.919 1.00 39.45 188 PRO A O 1
ATOM 2898 N N . ARG A 1 189 ? 24.623 -2.150 15.121 1.00 38.65 189 ARG A N 1
ATOM 2899 C CA . ARG A 1 189 ? 23.919 -2.313 16.384 1.00 38.53 189 ARG A CA 1
ATOM 2900 C C . ARG A 1 189 ? 22.607 -3.069 16.196 1.00 40.91 189 ARG A C 1
ATOM 2901 O O . ARG A 1 189 ? 22.258 -3.938 17.011 1.00 35.87 189 ARG A O 1
ATOM 2922 N N . VAL A 1 190 ? 21.846 -2.724 15.151 1.00 34.11 190 VAL A N 1
ATOM 2923 C CA . VAL A 1 190 ? 20.576 -3.400 14.901 1.00 38.36 190 VAL A CA 1
ATOM 2924 C C . VAL A 1 190 ? 20.822 -4.854 14.499 1.00 36.17 190 VAL A C 1
ATOM 2925 O O . VAL A 1 190 ? 20.026 -5.743 14.818 1.00 34.85 190 VAL A O 1
ATOM 2938 N N . LEU A 1 191 ? 21.917 -5.124 13.799 1.00 39.12 191 LEU A N 1
ATOM 2939 C CA . LEU A 1 191 ? 22.248 -6.508 13.488 1.00 40.13 191 LEU A CA 1
ATOM 2940 C C . LEU A 1 191 ? 22.438 -7.303 14.769 1.00 40.39 191 LEU A C 1
ATOM 2941 O O . LEU A 1 191 ? 21.882 -8.400 14.928 1.00 40.53 191 LEU A O 1
ATOM 2957 N N . ALA A 1 192 ? 23.192 -6.740 15.720 1.00 38.56 192 ALA A N 1
ATOM 2958 C CA . ALA A 1 192 ? 23.430 -7.423 16.989 1.00 42.02 192 ALA A CA 1
ATOM 2959 C C . ALA A 1 192 ? 22.130 -7.698 17.735 1.00 36.32 192 ALA A C 1
ATOM 2960 O O . ALA A 1 192 ? 21.969 -8.768 18.332 1.00 41.83 192 ALA A O 1
ATOM 2967 N N . VAL A 1 193 ? 21.191 -6.750 17.717 1.00 35.96 193 VAL A N 1
ATOM 2968 C CA . VAL A 1 193 ? 19.884 -7.002 18.323 1.00 35.70 193 VAL A CA 1
ATOM 2969 C C . VAL A 1 193 ? 19.233 -8.206 17.674 1.00 38.90 193 VAL A C 1
ATOM 2970 O O . VAL A 1 193 ? 18.667 -9.084 18.355 1.00 34.28 193 VAL A O 1
ATOM 2983 N N . LEU A 1 194 ? 19.329 -8.274 16.341 1.00 36.43 194 LEU A N 1
ATOM 2984 C CA . LEU A 1 194 ? 18.632 -9.279 15.558 1.00 40.66 194 LEU A CA 1
ATOM 2985 C C . LEU A 1 194 ? 19.233 -10.667 15.745 1.00 38.41 194 LEU A C 1
ATOM 2986 O O . LEU A 1 194 ? 18.507 -11.666 15.689 1.00 35.57 194 LEU A O 1
ATOM 3002 N N . THR A 1 195 ? 20.553 -10.763 15.930 1.00 41.48 195 THR A N 1
ATOM 3003 C CA . THR A 1 195 ? 21.228 -12.051 15.827 1.00 44.10 195 THR A CA 1
ATOM 3004 C C . THR A 1 195 ? 22.156 -12.407 16.986 1.00 46.84 195 THR A C 1
ATOM 3005 O O . THR A 1 195 ? 22.775 -13.477 16.945 1.00 44.49 195 THR A O 1
ATOM 3016 N N . SER A 1 196 ? 22.259 -11.568 18.024 1.00 44.77 196 SER A N 1
ATOM 3017 C CA . SER A 1 196 ? 23.192 -11.864 19.108 1.00 41.22 196 SER A CA 1
ATOM 3018 C C . SER A 1 196 ? 22.768 -13.092 19.903 1.00 45.00 196 SER A C 1
ATOM 3019 O O . SER A 1 196 ? 23.622 -13.791 20.461 1.00 48.54 196 SER A O 1
ATOM 3027 N N . GLY A 1 197 ? 21.469 -13.382 19.965 1.00 43.66 197 GLY A N 1
ATOM 3028 C CA . GLY A 1 197 ? 20.973 -14.393 20.871 1.00 45.31 197 GLY A CA 1
ATOM 3029 C C . GLY A 1 197 ? 20.661 -13.886 22.262 1.00 41.68 197 GLY A C 1
ATOM 3030 O O . GLY A 1 197 ? 20.309 -14.684 23.131 1.00 42.16 197 GLY A O 1
ATOM 3034 N N . THR A 1 198 ? 20.756 -12.587 22.491 1.00 40.94 198 THR A N 1
ATOM 3035 C CA . THR A 1 198 ? 20.478 -11.988 23.780 1.00 46.40 198 THR A CA 1
ATOM 3036 C C . THR A 1 198 ? 19.486 -10.851 23.582 1.00 44.79 198 THR A C 1
ATOM 3037 O O . THR A 1 198 ? 19.168 -10.470 22.457 1.00 44.57 198 THR A O 1
ATOM 3048 N N . GLY A 1 199 ? 18.964 -10.329 24.685 1.00 39.95 199 GLY A N 1
ATOM 3049 C CA . GLY A 1 199 ? 18.109 -9.176 24.587 1.00 40.15 199 GLY A CA 1
ATOM 3050 C C . GLY A 1 199 ? 16.673 -9.505 24.222 1.00 39.37 199 GLY A C 1
ATOM 3051 O O . GLY A 1 199 ? 16.163 -10.636 24.414 1.00 37.91 199 GLY A O 1
ATOM 3055 N N . ARG A 1 200 ? 16.013 -8.485 23.660 1.00 35.96 200 ARG A N 1
ATOM 3056 C CA . ARG A 1 200 ? 14.589 -8.597 23.374 1.00 39.58 200 ARG A CA 1
ATOM 3057 C C . ARG A 1 200 ? 14.326 -9.606 22.271 1.00 40.73 200 ARG A C 1
ATOM 3058 O O . ARG A 1 200 ? 13.231 -10.172 22.223 1.00 38.60 200 ARG A O 1
ATOM 3079 N N . LEU A 1 201 ? 15.306 -9.829 21.387 1.00 36.98 201 LEU A N 1
ATOM 3080 C CA . LEU A 1 201 ? 15.190 -10.813 20.321 1.00 36.47 201 LEU A CA 1
ATOM 3081 C C . LEU A 1 201 ? 16.161 -11.967 20.521 1.00 39.07 201 LEU A C 1
ATOM 3082 O O . LEU A 1 201 ? 16.825 -12.389 19.565 1.00 36.66 201 LEU A O 1
ATOM 3098 N N . ALA A 1 202 ? 16.245 -12.497 21.755 1.00 39.00 202 ALA A N 1
ATOM 3099 C CA . ALA A 1 202 ? 17.186 -13.580 22.043 1.00 37.07 202 ALA A CA 1
ATOM 3100 C C . ALA A 1 202 ? 16.824 -14.844 21.281 1.00 34.46 202 ALA A C 1
ATOM 3101 O O . ALA A 1 202 ? 17.682 -15.447 20.626 1.00 38.25 202 ALA A O 1
ATOM 3108 N N . ARG A 1 203 ? 15.563 -15.283 21.389 1.00 32.26 203 ARG A N 1
ATOM 3109 C CA . ARG A 1 203 ? 15.154 -16.541 20.766 1.00 33.15 203 ARG A CA 1
ATOM 3110 C C . ARG A 1 203 ? 15.235 -16.450 19.245 1.00 34.45 203 ARG A C 1
ATOM 3111 O O . ARG A 1 203 ? 15.668 -17.403 18.579 1.00 32.36 203 ARG A O 1
ATOM 3132 N N . PHE A 1 204 ? 14.803 -15.322 18.682 1.00 36.20 204 PHE A N 1
ATOM 3133 C CA . PHE A 1 204 ? 14.939 -15.118 17.239 1.00 27.99 204 PHE A CA 1
ATOM 3134 C C . PHE A 1 204 ? 16.407 -15.091 16.826 1.00 36.79 204 PHE A C 1
ATOM 3135 O O . PHE A 1 204 ? 16.770 -15.573 15.739 1.00 33.87 204 PHE A O 1
ATOM 3152 N N . GLY A 1 205 ? 17.264 -14.523 17.674 1.00 34.01 205 GLY A N 1
ATOM 3153 C CA . GLY A 1 205 ? 18.680 -14.448 17.352 1.00 37.34 205 GLY A CA 1
ATOM 3154 C C . GLY A 1 205 ? 19.297 -15.820 17.180 1.00 40.25 205 GLY A C 1
ATOM 3155 O O . GLY A 1 205 ? 20.029 -16.072 16.215 1.00 41.23 205 GLY A O 1
ATOM 3159 N N . LYS A 1 206 ? 18.968 -16.739 18.089 1.00 38.13 206 LYS A N 1
ATOM 3160 C CA . LYS A 1 206 ? 19.427 -18.118 17.977 1.00 41.82 206 LYS A CA 1
ATOM 3161 C C . LYS A 1 206 ? 18.913 -18.763 16.690 1.00 40.22 206 LYS A C 1
ATOM 3162 O O . LYS A 1 206 ? 19.669 -19.411 15.963 1.00 42.15 206 LYS A O 1
ATOM 3181 N N . TYR A 1 207 ? 17.611 -18.617 16.424 1.00 34.37 207 TYR A N 1
ATOM 3182 C CA . TYR A 1 207 ? 17.004 -19.094 15.187 1.00 40.74 207 TYR A CA 1
ATOM 3183 C C . TYR A 1 207 ? 17.715 -18.511 13.967 1.00 36.06 207 TYR A C 1
ATOM 3184 O O . TYR A 1 207 ? 17.995 -19.226 12.993 1.00 38.18 207 TYR A O 1
ATOM 3202 N N . ALA A 1 208 ? 18.055 -17.229 14.017 1.00 34.37 208 ALA A N 1
ATOM 3203 C CA . ALA A 1 208 ? 18.721 -16.593 12.889 1.00 36.92 208 ALA A CA 1
ATOM 3204 C C . ALA A 1 208 ? 20.104 -17.198 12.638 1.00 42.88 208 ALA A C 1
ATOM 3205 O O . ALA A 1 208 ? 20.475 -17.481 11.479 1.00 32.26 208 ALA A O 1
ATOM 3212 N N . GLN A 1 209 ? 20.878 -17.397 13.715 1.00 35.94 209 GLN A N 1
ATOM 3213 C CA . GLN A 1 209 ? 22.145 -18.122 13.634 1.00 38.39 209 GLN A CA 1
ATOM 3214 C C . GLN A 1 209 ? 21.963 -19.458 12.934 1.00 39.48 209 GLN A C 1
ATOM 3215 O O . GLN A 1 209 ? 22.776 -19.832 12.083 1.00 40.96 209 GLN A O 1
ATOM 3229 N N . ASP A 1 210 ? 20.890 -20.187 13.272 1.00 38.48 210 ASP A N 1
ATOM 3230 C CA . ASP A 1 210 ? 20.667 -21.506 12.687 1.00 35.16 210 ASP A CA 1
ATOM 3231 C C . ASP A 1 210 ? 20.276 -21.410 11.212 1.00 41.32 210 ASP A C 1
ATOM 3232 O O . ASP A 1 210 ? 20.677 -22.254 10.406 1.00 37.45 210 ASP A O 1
ATOM 3241 N N . LEU A 1 211 ? 19.478 -20.406 10.840 1.00 38.47 211 LEU A N 1
ATOM 3242 C CA . LEU A 1 211 ? 19.091 -20.275 9.442 1.00 33.73 211 LEU A CA 1
ATOM 3243 C C . LEU A 1 211 ? 20.298 -19.956 8.570 1.00 35.94 211 LEU A C 1
ATOM 3244 O O . LEU A 1 211 ? 20.440 -20.515 7.471 1.00 37.48 211 LEU A O 1
ATOM 3260 N N . LEU A 1 212 ? 21.179 -19.068 9.044 1.00 36.61 212 LEU A N 1
ATOM 3261 C CA . LEU A 1 212 ? 22.339 -18.642 8.273 1.00 39.92 212 LEU A CA 1
ATOM 3262 C C . LEU A 1 212 ? 23.469 -19.661 8.286 1.00 43.19 212 LEU A C 1
ATOM 3263 O O . LEU A 1 212 ? 24.369 -19.566 7.442 1.00 46.25 212 LEU A O 1
ATOM 3279 N N . ALA A 1 213 ? 23.453 -20.611 9.225 1.00 37.07 213 ALA A N 1
ATOM 3280 C CA . ALA A 1 213 ? 24.380 -21.738 9.203 1.00 37.44 213 ALA A CA 1
ATOM 3281 C C . ALA A 1 213 ? 23.917 -22.872 8.302 1.00 38.80 213 ALA A C 1
ATOM 3282 O O . ALA A 1 213 ? 24.737 -23.721 7.942 1.00 43.79 213 ALA A O 1
ATOM 3289 N N . ARG A 1 214 ? 22.628 -22.923 7.961 1.00 37.96 214 ARG A N 1
ATOM 3290 C CA . ARG A 1 214 ? 22.088 -23.993 7.132 1.00 36.62 214 ARG A CA 1
ATOM 3291 C C . ARG A 1 214 ? 22.879 -24.136 5.838 1.00 38.25 214 ARG A C 1
ATOM 3292 O O . ARG A 1 214 ? 23.149 -23.151 5.147 1.00 38.36 214 ARG A O 1
ATOM 3313 N N . GLU A 1 215 ? 23.206 -25.378 5.481 1.00 34.21 215 GLU A N 1
ATOM 3314 C CA . GLU A 1 215 ? 24.043 -25.607 4.299 1.00 38.33 215 GLU A CA 1
ATOM 3315 C C . GLU A 1 215 ? 23.404 -25.054 3.030 1.00 31.91 215 GLU A C 1
ATOM 3316 O O . GLU A 1 215 ? 24.062 -24.364 2.254 1.00 39.26 215 GLU A O 1
ATOM 3328 N N . SER A 1 216 ? 22.126 -25.367 2.794 1.00 32.32 216 SER A N 1
ATOM 3329 C CA . SER A 1 216 ? 21.416 -24.881 1.615 1.00 36.57 216 SER A CA 1
ATOM 3330 C C . SER A 1 216 ? 21.535 -23.362 1.435 1.00 37.46 216 SER A C 1
ATOM 3331 O O . SER A 1 216 ? 21.686 -22.870 0.310 1.00 32.80 216 SER A O 1
ATOM 3339 N N . PHE A 1 217 ? 21.461 -22.591 2.521 1.00 35.14 217 PHE A N 1
ATOM 3340 C CA . PHE A 1 217 ? 21.588 -21.142 2.392 1.00 36.77 217 PHE A CA 1
ATOM 3341 C C . PHE A 1 217 ? 22.979 -20.745 1.922 1.00 35.18 217 PHE A C 1
ATOM 3342 O O . PHE A 1 217 ? 23.131 -20.030 0.924 1.00 37.90 217 PHE A O 1
ATOM 3359 N N . GLN A 1 218 ? 24.013 -21.202 2.636 1.00 38.94 218 GLN A N 1
ATOM 3360 C CA . GLN A 1 218 ? 25.381 -20.840 2.283 1.00 41.45 218 GLN A CA 1
ATOM 3361 C C . GLN A 1 218 ? 25.716 -21.262 0.851 1.00 34.43 218 GLN A C 1
ATOM 3362 O O . GLN A 1 218 ? 26.392 -20.527 0.123 1.00 36.88 218 GLN A O 1
ATOM 3376 N N . ALA A 1 219 ? 25.209 -22.415 0.418 1.00 37.14 219 ALA A N 1
ATOM 3377 C CA . ALA A 1 219 ? 25.530 -22.908 -0.924 1.00 35.90 219 ALA A CA 1
ATOM 3378 C C . ALA A 1 219 ? 24.868 -22.091 -2.028 1.00 40.75 219 ALA A C 1
ATOM 3379 O O . ALA A 1 219 ? 25.348 -22.105 -3.171 1.00 37.26 219 ALA A O 1
ATOM 3386 N N . THR A 1 220 ? 23.777 -21.387 -1.733 1.00 31.42 220 THR A N 1
ATOM 3387 C CA . THR A 1 220 ? 23.042 -20.636 -2.738 1.00 34.55 220 THR A CA 1
ATOM 3388 C C . THR A 1 220 ? 23.210 -19.132 -2.587 1.00 33.55 220 THR A C 1
ATOM 3389 O O . THR A 1 220 ? 22.458 -18.371 -3.195 1.00 33.80 220 THR A O 1
ATOM 3400 N N . PHE A 1 221 ? 24.203 -18.691 -1.819 1.00 35.32 221 PHE A N 1
ATOM 3401 C CA . PHE A 1 221 ? 24.332 -17.291 -1.412 1.00 39.92 221 PHE A CA 1
ATOM 3402 C C . PHE A 1 221 ? 25.739 -16.828 -1.762 1.00 33.19 221 PHE A C 1
ATOM 3403 O O . PHE A 1 221 ? 26.710 -17.243 -1.118 1.00 39.02 221 PHE A O 1
ATOM 3420 N N . ASP A 1 222 ? 25.849 -15.972 -2.771 1.00 39.63 222 ASP A N 1
ATOM 3421 C CA . ASP A 1 222 ? 27.137 -15.408 -3.165 1.00 40.52 222 ASP A CA 1
ATOM 3422 C C . ASP A 1 222 ? 27.367 -14.130 -2.362 1.00 36.38 222 ASP A C 1
ATOM 3423 O O . ASP A 1 222 ? 27.081 -13.031 -2.821 1.00 39.52 222 ASP A O 1
ATOM 3432 N N . GLU A 1 223 ? 27.917 -14.275 -1.151 1.00 36.69 223 GLU A N 1
ATOM 3433 C CA . GLU A 1 223 ? 28.004 -13.130 -0.243 1.00 41.36 223 GLU A CA 1
ATOM 3434 C C . GLU A 1 223 ? 28.873 -12.032 -0.830 1.00 41.53 223 GLU A C 1
ATOM 3435 O O . GLU A 1 223 ? 28.547 -10.840 -0.720 1.00 43.16 223 GLU A O 1
ATOM 3447 N N . ALA A 1 224 ? 29.968 -12.406 -1.495 1.00 43.84 224 ALA A N 1
ATOM 3448 C CA . ALA A 1 224 ? 30.853 -11.404 -2.076 1.00 36.44 224 ALA A CA 1
ATOM 3449 C C . ALA A 1 224 ? 30.149 -10.606 -3.166 1.00 44.56 224 ALA A C 1
ATOM 3450 O O . ALA A 1 224 ? 30.292 -9.377 -3.242 1.00 41.34 224 ALA A O 1
ATOM 3457 N N . TYR A 1 225 ? 29.393 -11.297 -4.023 1.00 40.54 225 TYR A N 1
ATOM 3458 C CA . TYR A 1 225 ? 28.632 -10.636 -5.074 1.00 38.21 225 TYR A CA 1
ATOM 3459 C C . TYR A 1 225 ? 27.525 -9.752 -4.508 1.00 39.26 225 TYR A C 1
ATOM 3460 O O . TYR A 1 225 ? 27.294 -8.650 -5.010 1.00 40.22 225 TYR A O 1
ATOM 3478 N N . ILE A 1 226 ? 26.782 -10.246 -3.523 1.00 37.96 226 ILE A N 1
ATOM 3479 C CA . ILE A 1 226 ? 25.708 -9.451 -2.934 1.00 39.98 226 ILE A CA 1
ATOM 3480 C C . ILE A 1 226 ? 26.289 -8.215 -2.272 1.00 40.75 226 ILE A C 1
ATOM 3481 O O . ILE A 1 226 ? 25.769 -7.100 -2.419 1.00 36.34 226 ILE A O 1
ATOM 3497 N N . THR A 1 227 ? 27.377 -8.393 -1.522 1.00 40.18 227 THR A N 1
ATOM 3498 C CA . THR A 1 227 ? 27.940 -7.258 -0.800 1.00 44.08 227 THR A CA 1
ATOM 3499 C C . THR A 1 227 ? 28.434 -6.200 -1.777 1.00 43.96 227 THR A C 1
ATOM 3500 O O . THR A 1 227 ? 28.290 -5.001 -1.528 1.00 41.64 227 THR A O 1
ATOM 3511 N N . GLU A 1 228 ? 28.994 -6.626 -2.913 1.00 40.33 228 GLU A N 1
ATOM 3512 C CA . GLU A 1 228 ? 29.451 -5.669 -3.912 1.00 39.98 228 GLU A CA 1
ATOM 3513 C C . GLU A 1 228 ? 28.283 -4.920 -4.536 1.00 41.86 228 GLU A C 1
ATOM 3514 O O . GLU A 1 228 ? 28.348 -3.699 -4.703 1.00 45.14 228 GLU A O 1
ATOM 3526 N N . ARG A 1 229 ? 27.206 -5.626 -4.896 1.00 42.14 229 ARG A N 1
ATOM 3527 C CA . ARG A 1 229 ? 26.059 -4.945 -5.492 1.00 44.92 229 ARG A CA 1
ATOM 3528 C C . ARG A 1 229 ? 25.431 -3.969 -4.505 1.00 42.69 229 ARG A C 1
ATOM 3529 O O . ARG A 1 229 ? 25.024 -2.862 -4.878 1.00 37.77 229 ARG A O 1
ATOM 3550 N N . TYR A 1 230 ? 25.345 -4.368 -3.243 1.00 45.14 230 TYR A N 1
ATOM 3551 C CA . TYR A 1 230 ? 24.674 -3.532 -2.252 1.00 42.25 230 TYR A CA 1
ATOM 3552 C C . TYR A 1 230 ? 25.467 -2.255 -1.979 1.00 44.05 230 TYR A C 1
ATOM 3553 O O . TYR A 1 230 ? 24.878 -1.177 -1.857 1.00 46.43 230 TYR A O 1
ATOM 3571 N N . LYS A 1 231 ? 26.804 -2.339 -1.926 1.00 48.75 231 LYS A N 1
ATOM 3572 C CA . LYS A 1 231 ? 27.607 -1.126 -1.745 1.00 48.83 231 LYS A CA 1
ATOM 3573 C C . LYS A 1 231 ? 27.421 -0.166 -2.914 1.00 47.84 231 LYS A C 1
ATOM 3574 O O . LYS A 1 231 ? 27.262 1.044 -2.719 1.00 52.28 231 LYS A O 1
ATOM 3593 N N . ALA A 1 232 ? 27.434 -0.687 -4.141 1.00 50.16 232 ALA A N 1
ATOM 3594 C CA . ALA A 1 232 ? 27.295 0.175 -5.308 1.00 46.94 232 ALA A CA 1
ATOM 3595 C C . ALA A 1 232 ? 25.942 0.865 -5.321 1.00 49.84 232 ALA A C 1
ATOM 3596 O O . ALA A 1 232 ? 25.853 2.066 -5.608 1.00 54.49 232 ALA A O 1
ATOM 3603 N N . ARG A 1 233 ? 24.875 0.127 -5.015 1.00 43.36 233 ARG A N 1
ATOM 3604 C CA . ARG A 1 233 ? 23.539 0.716 -5.015 1.00 51.11 233 ARG A CA 1
ATOM 3605 C C . ARG A 1 233 ? 23.456 1.869 -4.014 1.00 57.60 233 ARG A C 1
ATOM 3606 O O . ARG A 1 233 ? 22.975 2.961 -4.340 1.00 56.17 233 ARG A O 1
ATOM 3627 N N . PHE A 1 234 ? 23.952 1.651 -2.792 1.00 53.20 234 PHE A N 1
ATOM 3628 C CA . PHE A 1 234 ? 23.942 2.709 -1.787 1.00 54.43 234 PHE A CA 1
ATOM 3629 C C . PHE A 1 234 ? 24.750 3.918 -2.239 1.00 54.60 234 PHE A C 1
ATOM 3630 O O . PHE A 1 234 ? 24.374 5.058 -1.949 1.00 57.02 234 PHE A O 1
ATOM 3647 N N . ALA A 1 235 ? 25.838 3.690 -2.977 1.00 54.62 235 ALA A N 1
ATOM 3648 C CA . ALA A 1 235 ? 26.708 4.784 -3.397 1.00 56.46 235 ALA A CA 1
ATOM 3649 C C . ALA A 1 235 ? 25.972 5.833 -4.228 1.00 66.26 235 ALA A C 1
ATOM 3650 O O . ALA A 1 235 ? 26.363 7.007 -4.221 1.00 71.22 235 ALA A O 1
ATOM 3657 N N . ASP A 1 236 ? 24.922 5.451 -4.948 1.00 57.67 236 ASP A N 1
ATOM 3658 C CA . ASP A 1 236 ? 24.138 6.440 -5.689 1.00 60.96 236 ASP A CA 1
ATOM 3659 C C . ASP A 1 236 ? 23.306 7.312 -4.738 1.00 70.09 236 ASP A C 1
ATOM 3660 O O . ASP A 1 236 ? 22.460 6.821 -3.984 1.00 63.54 236 ASP A O 1
ATOM 3669 N N . PRO B 1 2 ? 13.980 37.354 14.970 1.00 40.09 2 PRO B N 1
ATOM 3670 C CA . PRO B 1 2 ? 14.434 35.996 14.656 1.00 36.25 2 PRO B CA 1
ATOM 3671 C C . PRO B 1 2 ? 14.408 35.711 13.170 1.00 32.52 2 PRO B C 1
ATOM 3672 O O . PRO B 1 2 ? 13.596 36.302 12.449 1.00 33.38 2 PRO B O 1
ATOM 3683 N N . GLU B 1 3 ? 15.318 34.851 12.729 1.00 32.44 3 GLU B N 1
ATOM 3684 C CA . GLU B 1 3 ? 15.343 34.418 11.339 1.00 34.38 3 GLU B CA 1
ATOM 3685 C C . GLU B 1 3 ? 14.239 33.387 11.102 1.00 34.55 3 GLU B C 1
ATOM 3686 O O . GLU B 1 3 ? 13.569 32.939 12.026 1.00 30.03 3 GLU B O 1
ATOM 3698 N N . ARG B 1 4 ? 14.032 33.008 9.843 1.00 32.95 4 ARG B N 1
ATOM 3699 C CA . ARG B 1 4 ? 12.977 32.053 9.538 1.00 33.09 4 ARG B CA 1
ATOM 3700 C C . ARG B 1 4 ? 13.184 30.756 10.318 1.00 29.54 4 ARG B C 1
ATOM 3701 O O . ARG B 1 4 ? 14.314 30.285 10.457 1.00 31.40 4 ARG B O 1
ATOM 3722 N N . ILE B 1 5 ? 12.083 30.182 10.800 1.00 28.74 5 ILE B N 1
ATOM 3723 C CA . ILE B 1 5 ? 12.059 28.885 11.487 1.00 33.07 5 ILE B CA 1
ATOM 3724 C C . ILE B 1 5 ? 11.214 27.905 10.668 1.00 33.68 5 ILE B C 1
ATOM 3725 O O . ILE B 1 5 ? 10.019 28.145 10.457 1.00 34.54 5 ILE B O 1
ATOM 3741 N N . THR B 1 6 ? 11.804 26.768 10.279 1.00 28.69 6 THR B N 1
ATOM 3742 C CA . THR B 1 6 ? 11.029 25.644 9.751 1.00 31.37 6 THR B CA 1
ATOM 3743 C C . THR B 1 6 ? 11.122 24.458 10.705 1.00 29.28 6 THR B C 1
ATOM 3744 O O . THR B 1 6 ? 12.217 23.928 10.907 1.00 25.91 6 THR B O 1
ATOM 3755 N N . LEU B 1 7 ? 9.972 24.041 11.252 1.00 24.79 7 LEU B N 1
ATOM 3756 C CA . LEU B 1 7 ? 9.865 22.917 12.185 1.00 31.03 7 LEU B CA 1
ATOM 3757 C C . LEU B 1 7 ? 9.356 21.674 11.462 1.00 33.62 7 LEU B C 1
ATOM 3758 O O . LEU B 1 7 ? 8.195 21.629 11.041 1.00 34.88 7 LEU B O 1
ATOM 3774 N N . TYR B 1 8 ? 10.178 20.631 11.449 1.00 30.46 8 TYR B N 1
ATOM 3775 C CA . TYR B 1 8 ? 9.784 19.309 10.974 1.00 30.35 8 TYR B CA 1
ATOM 3776 C C . TYR B 1 8 ? 9.219 18.535 12.156 1.00 28.92 8 TYR B C 1
ATOM 3777 O O . TYR B 1 8 ? 9.914 18.332 13.164 1.00 26.98 8 TYR B O 1
ATOM 3795 N N . THR B 1 9 ? 7.919 18.225 12.094 1.00 28.08 9 THR B N 1
ATOM 3796 C CA . THR B 1 9 ? 7.184 17.693 13.242 1.00 28.97 9 THR B CA 1
ATOM 3797 C C . THR B 1 9 ? 6.279 16.549 12.795 1.00 31.31 9 THR B C 1
ATOM 3798 O O . THR B 1 9 ? 6.294 16.126 11.631 1.00 30.28 9 THR B O 1
ATOM 3809 N N . ALA B 1 10 ? 5.532 16.008 13.754 1.00 37.89 10 ALA B N 1
ATOM 3810 C CA . ALA B 1 10 ? 4.555 14.961 13.505 1.00 35.27 10 ALA B CA 1
ATOM 3811 C C . ALA B 1 10 ? 3.529 14.986 14.625 1.00 33.49 10 ALA B C 1
ATOM 3812 O O . ALA B 1 10 ? 3.893 15.114 15.787 1.00 36.41 10 ALA B O 1
ATOM 3819 N N . LYS B 1 11 ? 2.253 14.838 14.257 1.00 37.64 11 LYS B N 1
ATOM 3820 C CA . LYS B 1 11 ? 1.173 14.846 15.235 1.00 35.60 11 LYS B CA 1
ATOM 3821 C C . LYS B 1 11 ? 1.382 13.803 16.325 1.00 38.97 11 LYS B C 1
ATOM 3822 O O . LYS B 1 11 ? 1.133 14.072 17.511 1.00 39.04 11 LYS B O 1
ATOM 3841 N N . ILE B 1 12 ? 1.822 12.600 15.951 1.00 35.87 12 ILE B N 1
ATOM 3842 C CA . ILE B 1 12 ? 1.867 11.490 16.897 1.00 37.92 12 ILE B CA 1
ATOM 3843 C C . ILE B 1 12 ? 2.944 11.672 17.966 1.00 33.05 12 ILE B C 1
ATOM 3844 O O . ILE B 1 12 ? 2.883 11.022 19.019 1.00 32.72 12 ILE B O 1
ATOM 3860 N N . CYS B 1 13 ? 3.944 12.518 17.713 1.00 34.70 13 CYS B N 1
ATOM 3861 C CA . CYS B 1 13 ? 5.181 12.493 18.481 1.00 31.61 13 CYS B CA 1
ATOM 3862 C C . CYS B 1 13 ? 5.115 13.444 19.672 1.00 31.93 13 CYS B C 1
ATOM 3863 O O . CYS B 1 13 ? 5.011 14.670 19.468 1.00 28.20 13 CYS B O 1
ATOM 3870 N N . PRO B 1 14 ? 5.231 12.939 20.911 1.00 30.32 14 PRO B N 1
ATOM 3871 C CA . PRO B 1 14 ? 5.287 13.837 22.085 1.00 26.80 14 PRO B CA 1
ATOM 3872 C C . PRO B 1 14 ? 6.527 14.717 22.124 1.00 29.38 14 PRO B C 1
ATOM 3873 O O . PRO B 1 14 ? 6.430 15.874 22.575 1.00 29.53 14 PRO B O 1
ATOM 3884 N N . PHE B 1 15 ? 7.683 14.226 21.645 1.00 28.24 15 PHE B N 1
ATOM 3885 C CA . PHE B 1 15 ? 8.894 15.047 21.622 1.00 29.69 15 PHE B CA 1
ATOM 3886 C C . PHE B 1 15 ? 8.713 16.258 20.715 1.00 28.19 15 PHE B C 1
ATOM 3887 O O . PHE B 1 15 ? 9.116 17.374 21.055 1.00 27.42 15 PHE B O 1
ATOM 3904 N N . ALA B 1 16 ? 8.067 16.064 19.574 1.00 30.00 16 ALA B N 1
ATOM 3905 C CA . ALA B 1 16 ? 7.864 17.161 18.639 1.00 29.28 16 ALA B CA 1
ATOM 3906 C C . ALA B 1 16 ? 6.789 18.122 19.117 1.00 27.60 16 ALA B C 1
ATOM 3907 O O . ALA B 1 16 ? 6.902 19.330 18.878 1.00 29.23 16 ALA B O 1
ATOM 3914 N N . GLN B 1 17 ? 5.763 17.635 19.824 1.00 30.86 17 GLN B N 1
ATOM 3915 C CA . GLN B 1 17 ? 4.764 18.560 20.361 1.00 35.90 17 GLN B CA 1
ATOM 3916 C C . GLN B 1 17 ? 5.377 19.509 21.376 1.00 33.67 17 GLN B C 1
ATOM 3917 O O . GLN B 1 17 ? 4.886 20.632 21.546 1.00 34.86 17 GLN B O 1
ATOM 3931 N N . ARG B 1 18 ? 6.430 19.087 22.076 1.00 29.13 18 ARG B N 1
ATOM 3932 C CA . ARG B 1 18 ? 7.114 20.039 22.952 1.00 30.49 18 ARG B CA 1
ATOM 3933 C C . ARG B 1 18 ? 7.463 21.321 22.198 1.00 28.66 18 ARG B C 1
ATOM 3934 O O . ARG B 1 18 ? 7.265 22.429 22.704 1.00 27.30 18 ARG B O 1
ATOM 3955 N N . VAL B 1 19 ? 7.988 21.192 20.983 1.00 26.58 19 VAL B N 1
ATOM 3956 C CA . VAL B 1 19 ? 8.422 22.367 20.250 1.00 27.92 19 VAL B CA 1
ATOM 3957 C C . VAL B 1 19 ? 7.209 23.127 19.730 1.00 34.15 19 VAL B C 1
ATOM 3958 O O . VAL B 1 19 ? 7.203 24.365 19.696 1.00 30.05 19 VAL B O 1
ATOM 3971 N N . GLU B 1 20 ? 6.170 22.399 19.309 1.00 36.10 20 GLU B N 1
ATOM 3972 C CA . GLU B 1 20 ? 4.939 23.050 18.886 1.00 36.22 20 GLU B CA 1
ATOM 3973 C C . GLU B 1 20 ? 4.373 23.909 20.014 1.00 32.09 20 GLU B C 1
ATOM 3974 O O . GLU B 1 20 ? 4.005 25.067 19.782 1.00 36.35 20 GLU B O 1
ATOM 3986 N N . ILE B 1 21 ? 4.284 23.337 21.234 1.00 32.54 21 ILE B N 1
ATOM 3987 C CA . ILE B 1 21 ? 3.845 24.078 22.428 1.00 33.12 21 ILE B CA 1
ATOM 3988 C C . ILE B 1 21 ? 4.718 25.304 22.647 1.00 32.42 21 ILE B C 1
ATOM 3989 O O . ILE B 1 21 ? 4.219 26.417 22.845 1.00 34.84 21 ILE B O 1
ATOM 4005 N N . ALA B 1 22 ? 6.040 25.126 22.603 1.00 31.01 22 ALA B N 1
ATOM 4006 C CA . ALA B 1 22 ? 6.942 26.252 22.810 1.00 33.66 22 ALA B CA 1
ATOM 4007 C C . ALA B 1 22 ? 6.660 27.388 21.831 1.00 36.77 22 ALA B C 1
ATOM 4008 O O . ALA B 1 22 ? 6.601 28.563 22.224 1.00 31.61 22 ALA B O 1
ATOM 4015 N N . LEU B 1 23 ? 6.517 27.066 20.534 1.00 34.09 23 LEU B N 1
ATOM 4016 C CA . LEU B 1 23 ? 6.280 28.116 19.548 1.00 33.74 23 LEU B CA 1
ATOM 4017 C C . LEU B 1 23 ? 4.946 28.804 19.809 1.00 35.96 23 LEU B C 1
ATOM 4018 O O . LEU B 1 23 ? 4.813 30.020 19.622 1.00 37.67 23 LEU B O 1
ATOM 4034 N N . HIS B 1 24 ? 3.954 28.034 20.252 1.00 34.70 24 HIS B N 1
ATOM 4035 C CA . HIS B 1 24 ? 2.650 28.598 20.564 1.00 38.18 24 HIS B CA 1
ATOM 4036 C C . HIS B 1 24 ? 2.738 29.558 21.750 1.00 40.02 24 HIS B C 1
ATOM 4037 O O . HIS B 1 24 ? 2.217 30.673 21.685 1.00 42.46 24 HIS B O 1
ATOM 4051 N N . GLU B 1 25 ? 3.418 29.152 22.836 1.00 40.17 25 GLU B N 1
ATOM 4052 C CA . GLU B 1 25 ? 3.581 30.056 23.982 1.00 38.65 25 GLU B CA 1
ATOM 4053 C C . GLU B 1 25 ? 4.327 31.328 23.607 1.00 39.41 25 GLU B C 1
ATOM 4054 O O . GLU B 1 25 ? 4.076 32.382 24.196 1.00 38.25 25 GLU B O 1
ATOM 4066 N N . ALA B 1 26 ? 5.268 31.248 22.665 1.00 35.73 26 ALA B N 1
ATOM 4067 C CA . ALA B 1 26 ? 5.981 32.402 22.160 1.00 37.79 26 ALA B CA 1
ATOM 4068 C C . ALA B 1 26 ? 5.159 33.190 21.154 1.00 43.36 26 ALA B C 1
ATOM 4069 O O . ALA B 1 26 ? 5.636 34.223 20.656 1.00 37.00 26 ALA B O 1
ATOM 4076 N N . LYS B 1 27 ? 3.944 32.734 20.839 1.00 40.87 27 LYS B N 1
ATOM 4077 C CA . LYS B 1 27 ? 3.132 33.388 19.812 1.00 44.99 27 LYS B CA 1
ATOM 4078 C C . LYS B 1 27 ? 3.947 33.638 18.546 1.00 43.14 27 LYS B C 1
ATOM 4079 O O . LYS B 1 27 ? 3.748 34.633 17.853 1.00 43.86 27 LYS B O 1
ATOM 4098 N N . ALA B 1 28 ? 4.880 32.737 18.223 1.00 44.91 28 ALA B N 1
ATOM 4099 C CA . ALA B 1 28 ? 5.743 32.902 17.052 1.00 42.72 28 ALA B CA 1
ATOM 4100 C C . ALA B 1 28 ? 5.009 32.312 15.857 1.00 42.15 28 ALA B C 1
ATOM 4101 O O . ALA B 1 28 ? 5.126 31.127 15.559 1.00 48.78 28 ALA B O 1
ATOM 4108 N N . HIS B 1 29 ? 4.212 33.144 15.189 1.00 38.94 29 HIS B N 1
ATOM 4109 C CA . HIS B 1 29 ? 3.435 32.711 14.038 1.00 53.14 29 HIS B CA 1
ATOM 4110 C C . HIS B 1 29 ? 3.960 33.287 12.739 1.00 53.77 29 HIS B C 1
ATOM 4111 O O . HIS B 1 29 ? 3.845 32.641 11.696 1.00 52.66 29 HIS B O 1
ATOM 4125 N N . HIS B 1 30 ? 4.558 34.474 12.786 1.00 50.21 30 HIS B N 1
ATOM 4126 C CA . HIS B 1 30 ? 5.096 35.089 11.587 1.00 50.74 30 HIS B CA 1
ATOM 4127 C C . HIS B 1 30 ? 6.460 34.492 11.235 1.00 46.48 30 HIS B C 1
ATOM 4128 O O . HIS B 1 30 ? 7.336 34.377 12.093 1.00 46.62 30 HIS B O 1
ATOM 4142 N N . ASN B 1 31 ? 6.640 34.129 9.963 1.00 44.44 31 ASN B N 1
ATOM 4143 C CA . ASN B 1 31 ? 7.899 33.578 9.453 1.00 51.05 31 ASN B CA 1
ATOM 4144 C C . ASN B 1 31 ? 8.189 32.197 10.054 1.00 48.51 31 ASN B C 1
ATOM 4145 O O . ASN B 1 31 ? 9.343 31.762 10.115 1.00 39.89 31 ASN B O 1
ATOM 4156 N N . VAL B 1 32 ? 7.143 31.509 10.500 1.00 38.40 32 VAL B N 1
ATOM 4157 C CA . VAL B 1 32 ? 7.257 30.189 11.103 1.00 42.23 32 VAL B CA 1
ATOM 4158 C C . VAL B 1 32 ? 6.388 29.224 10.325 1.00 41.97 32 VAL B C 1
ATOM 4159 O O . VAL B 1 32 ? 5.175 29.423 10.199 1.00 43.52 32 VAL B O 1
ATOM 4172 N N . GLU B 1 33 ? 6.997 28.143 9.887 1.00 41.65 33 GLU B N 1
ATOM 4173 C CA . GLU B 1 33 ? 6.348 27.131 9.079 1.00 41.97 33 GLU B CA 1
ATOM 4174 C C . GLU B 1 33 ? 6.559 25.786 9.751 1.00 37.94 33 GLU B C 1
ATOM 4175 O O . GLU B 1 33 ? 7.669 25.502 10.204 1.00 35.34 33 GLU B O 1
ATOM 4187 N N . GLN B 1 34 ? 5.499 24.984 9.826 1.00 34.31 34 GLN B N 1
ATOM 4188 C CA . GLN B 1 34 ? 5.569 23.594 10.278 1.00 34.70 34 GLN B CA 1
ATOM 4189 C C . GLN B 1 34 ? 5.266 22.645 9.119 1.00 43.84 34 GLN B C 1
ATOM 4190 O O . GLN B 1 34 ? 4.383 22.923 8.301 1.00 42.57 34 GLN B O 1
ATOM 4204 N N . PHE B 1 35 ? 6.035 21.545 9.037 1.00 40.15 35 PHE B N 1
ATOM 4205 C CA . PHE B 1 35 ? 5.946 20.541 7.977 1.00 31.44 35 PHE B CA 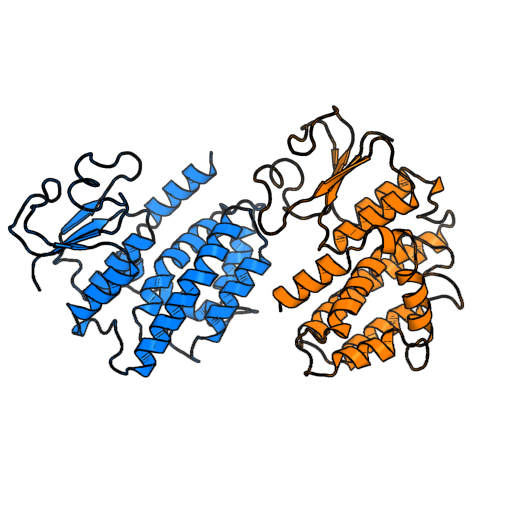1
ATOM 4206 C C . PHE B 1 35 ? 5.847 19.152 8.601 1.00 37.68 35 PHE B C 1
ATOM 4207 O O . PHE B 1 35 ? 6.715 18.776 9.398 1.00 36.15 35 PHE B O 1
ATOM 4224 N N . GLN B 1 36 ? 4.800 18.390 8.248 1.00 37.18 36 GLN B N 1
ATOM 4225 C CA . GLN B 1 36 ? 4.564 17.091 8.874 1.00 37.83 36 GLN B CA 1
ATOM 4226 C C . GLN B 1 36 ? 5.411 16.019 8.205 1.00 34.79 36 GLN B C 1
ATOM 4227 O O . GLN B 1 36 ? 5.383 15.872 6.983 1.00 33.20 36 GLN B O 1
ATOM 4241 N N . ILE B 1 37 ? 6.162 15.268 9.004 1.00 37.81 37 ILE B N 1
ATOM 4242 C CA . ILE B 1 37 ? 6.837 14.058 8.543 1.00 35.46 37 ILE B CA 1
ATOM 4243 C C . ILE B 1 37 ? 5.958 12.865 8.922 1.00 34.77 37 ILE B C 1
ATOM 4244 O O . ILE B 1 37 ? 5.548 12.716 10.080 1.00 31.16 37 ILE B O 1
ATOM 4260 N N . ASP B 1 38 ? 5.625 12.046 7.928 1.00 35.14 38 ASP B N 1
ATOM 4261 C CA . ASP B 1 38 ? 4.961 10.761 8.144 1.00 38.30 38 ASP B CA 1
ATOM 4262 C C . ASP B 1 38 ? 6.026 9.788 8.611 1.00 34.05 38 ASP B C 1
ATOM 4263 O O . ASP B 1 38 ? 6.907 9.411 7.823 1.00 35.22 38 ASP B O 1
ATOM 4272 N N . LEU B 1 39 ? 5.958 9.376 9.878 1.00 36.27 39 LEU B N 1
ATOM 4273 C CA . LEU B 1 39 ? 7.018 8.534 10.416 1.00 33.77 39 LEU B CA 1
ATOM 4274 C C . LEU B 1 39 ? 6.967 7.107 9.893 1.00 35.43 39 LEU B C 1
ATOM 4275 O O . LEU B 1 39 ? 7.918 6.361 10.128 1.00 32.32 39 LEU B O 1
ATOM 4291 N N . GLN B 1 40 ? 5.899 6.725 9.197 1.00 36.59 40 GLN B N 1
ATOM 4292 C CA . GLN B 1 40 ? 5.852 5.453 8.465 1.00 38.98 40 GLN B CA 1
ATOM 4293 C C . GLN B 1 40 ? 6.339 5.595 7.035 1.00 37.62 40 GLN B C 1
ATOM 4294 O O . GLN B 1 40 ? 6.425 4.590 6.311 1.00 33.63 40 GLN B O 1
ATOM 4308 N N . ASN B 1 41 ? 6.657 6.812 6.610 1.00 37.05 41 ASN B N 1
ATOM 4309 C CA . ASN B 1 41 ? 6.895 7.082 5.203 1.00 41.25 41 ASN B CA 1
ATOM 4310 C C . ASN B 1 41 ? 7.781 8.321 5.107 1.00 37.45 41 ASN B C 1
ATOM 4311 O O . ASN B 1 41 ? 7.435 9.323 4.485 1.00 39.76 41 ASN B O 1
ATOM 4322 N N . LYS B 1 42 ? 8.952 8.247 5.744 1.00 36.75 42 LYS B N 1
ATOM 4323 C CA . LYS B 1 42 ? 9.782 9.429 5.918 1.00 35.49 42 LYS B CA 1
ATOM 4324 C C . LYS B 1 42 ? 10.364 9.833 4.565 1.00 37.76 42 LYS B C 1
ATOM 4325 O O . LYS B 1 42 ? 10.848 8.975 3.828 1.00 37.71 42 LYS B O 1
ATOM 4344 N N . PRO B 1 43 ? 10.339 11.121 4.208 1.00 33.61 43 PRO B N 1
ATOM 4345 C CA . PRO B 1 43 ? 10.841 11.514 2.889 1.00 32.57 43 PRO B CA 1
ATOM 4346 C C . PRO B 1 43 ? 12.310 11.165 2.736 1.00 37.88 43 PRO B C 1
ATOM 4347 O O . PRO B 1 43 ? 13.063 11.094 3.705 1.00 32.21 43 PRO B O 1
ATOM 4358 N N . GLU B 1 44 ? 12.715 10.930 1.482 1.00 36.15 44 GLU B N 1
ATOM 4359 C CA . GLU B 1 44 ? 14.070 10.459 1.219 1.00 32.18 44 GLU B CA 1
ATOM 4360 C C . GLU B 1 44 ? 15.113 11.539 1.498 1.00 30.17 44 GLU B C 1
ATOM 4361 O O . GLU B 1 44 ? 16.265 11.218 1.816 1.00 32.09 44 GLU B O 1
ATOM 4373 N N . TRP B 1 45 ? 14.738 12.818 1.387 1.00 32.77 45 TRP B N 1
ATOM 4374 C CA . TRP B 1 45 ? 15.642 13.941 1.673 1.00 33.93 45 TRP B CA 1
ATOM 4375 C C . TRP B 1 45 ? 15.739 14.291 3.165 1.00 37.44 45 TRP B C 1
ATOM 4376 O O . TRP B 1 45 ? 16.620 15.071 3.552 1.00 30.81 45 TRP B O 1
ATOM 4397 N N . TYR B 1 46 ? 14.880 13.730 4.007 1.00 33.28 46 TYR B N 1
ATOM 4398 C CA . TYR B 1 46 ? 14.814 14.195 5.398 1.00 34.47 46 TYR B CA 1
ATOM 4399 C C . TYR B 1 46 ? 16.119 13.939 6.147 1.00 30.69 46 TYR B C 1
ATOM 4400 O O . TYR B 1 46 ? 16.685 14.852 6.761 1.00 31.05 46 TYR B O 1
ATOM 4418 N N . ALA B 1 47 ? 16.598 12.706 6.147 1.00 26.13 47 ALA B N 1
ATOM 4419 C CA . ALA B 1 47 ? 17.785 12.422 6.947 1.00 29.00 47 ALA B CA 1
ATOM 4420 C C . ALA B 1 47 ? 19.052 13.004 6.341 1.00 32.24 47 ALA B C 1
ATOM 4421 O O . ALA B 1 47 ? 19.903 13.542 7.073 1.00 33.25 47 ALA B O 1
ATOM 4428 N N . PRO B 1 48 ? 19.226 12.918 5.021 1.00 30.88 48 PRO B N 1
ATOM 4429 C CA . PRO B 1 48 ? 20.422 13.513 4.415 1.00 28.98 48 PRO B CA 1
ATOM 4430 C C . PRO B 1 48 ? 20.495 15.015 4.531 1.00 30.20 48 PRO B C 1
ATOM 4431 O O . PRO B 1 48 ? 21.599 15.554 4.652 1.00 34.83 48 PRO B O 1
ATOM 4442 N N . LYS B 1 49 ? 19.365 15.711 4.463 1.00 27.30 49 LYS B N 1
ATOM 4443 C CA . LYS B 1 49 ? 19.390 17.154 4.391 1.00 35.09 49 LYS B CA 1
ATOM 4444 C C . LYS B 1 49 ? 18.999 17.888 5.677 1.00 29.02 49 LYS B C 1
ATOM 4445 O O . LYS B 1 49 ? 19.342 19.067 5.794 1.00 30.04 49 LYS B O 1
ATOM 4464 N N . VAL B 1 50 ? 18.282 17.248 6.615 1.00 28.54 50 VAL B N 1
ATOM 4465 C CA . VAL B 1 50 ? 17.760 17.943 7.799 1.00 29.03 50 VAL B CA 1
ATOM 4466 C C . VAL B 1 50 ? 18.313 17.332 9.082 1.00 28.95 50 VAL B C 1
ATOM 4467 O O . VAL B 1 50 ? 18.880 18.030 9.928 1.00 29.52 50 VAL B O 1
ATOM 4480 N N . ASN B 1 51 ? 18.107 16.037 9.270 1.00 28.92 51 ASN B N 1
ATOM 4481 C CA . ASN B 1 51 ? 18.436 15.389 10.531 1.00 29.80 51 ASN B CA 1
ATOM 4482 C C . ASN B 1 51 ? 18.908 13.971 10.257 1.00 29.30 51 ASN B C 1
ATOM 4483 O O . ASN B 1 51 ? 18.089 13.125 9.919 1.00 28.70 51 ASN B O 1
ATOM 4494 N N . PRO B 1 52 ? 20.201 13.682 10.375 1.00 29.20 52 PRO B N 1
ATOM 4495 C CA . PRO B 1 52 ? 20.684 12.341 10.017 1.00 34.22 52 PRO B CA 1
ATOM 4496 C C . PRO B 1 52 ? 20.165 11.249 10.948 1.00 35.42 52 PRO B C 1
ATOM 4497 O O . PRO B 1 52 ? 20.174 10.075 10.567 1.00 33.81 52 PRO B O 1
ATOM 4508 N N . ALA B 1 53 ? 19.719 11.608 12.150 1.00 30.76 53 ALA B N 1
ATOM 4509 C CA . ALA B 1 53 ? 19.116 10.657 13.067 1.00 31.18 53 ALA B CA 1
ATOM 4510 C C . ALA B 1 53 ? 17.749 10.227 12.590 1.00 27.61 53 ALA B C 1
ATOM 4511 O O . ALA B 1 53 ? 17.168 9.302 13.166 1.00 29.74 53 ALA B O 1
ATOM 4518 N N . SER B 1 54 ? 17.226 10.904 11.579 1.00 25.47 54 SER B N 1
ATOM 4519 C CA . SER B 1 54 ? 15.935 10.597 10.965 1.00 26.99 54 SER B CA 1
ATOM 4520 C C . SER B 1 54 ? 14.835 10.535 12.026 1.00 32.01 54 SER B C 1
ATOM 4521 O O . SER B 1 54 ? 14.030 9.597 12.098 1.00 31.68 54 SER B O 1
ATOM 4529 N N . LYS B 1 55 ? 14.805 11.582 12.870 1.00 28.68 55 LYS B N 1
ATOM 4530 C CA . LYS B 1 55 ? 13.802 11.746 13.913 1.00 31.32 55 LYS B CA 1
ATOM 4531 C C . LYS B 1 55 ? 13.204 13.147 13.838 1.00 27.26 55 LYS B C 1
ATOM 4532 O O . LYS B 1 55 ? 13.840 14.079 13.332 1.00 27.21 55 LYS B O 1
ATOM 4551 N N . VAL B 1 56 ? 11.961 13.281 14.320 1.00 28.44 56 VAL B N 1
ATOM 4552 C CA . VAL B 1 56 ? 11.392 14.598 14.615 1.00 29.26 56 VAL B CA 1
ATOM 4553 C C . VAL B 1 56 ? 11.415 14.768 16.110 1.00 26.83 56 VAL B C 1
ATOM 4554 O O . VAL B 1 56 ? 11.417 13.778 16.841 1.00 27.75 56 VAL B O 1
ATOM 4567 N N . PRO B 1 57 ? 11.442 16.013 16.583 1.00 25.18 57 PRO B N 1
ATOM 4568 C CA . PRO B 1 57 ? 11.514 17.296 15.882 1.00 23.51 57 PRO B CA 1
ATOM 4569 C C . PRO B 1 57 ? 12.882 17.677 15.401 1.00 23.42 57 PRO B C 1
ATOM 4570 O O . PRO B 1 57 ? 13.876 17.277 15.977 1.00 25.42 57 PRO B O 1
ATOM 4581 N N . ALA B 1 58 ? 12.907 18.515 14.357 1.00 23.39 58 ALA B N 1
ATOM 4582 C CA . ALA B 1 58 ? 14.109 19.150 13.878 1.00 24.88 58 ALA B CA 1
ATOM 4583 C C . ALA B 1 58 ? 13.701 20.518 13.338 1.00 26.69 58 ALA B C 1
ATOM 4584 O O . ALA B 1 58 ? 12.533 20.720 12.986 1.00 26.10 58 ALA B O 1
ATOM 4591 N N . ILE B 1 59 ? 14.629 21.475 13.388 1.00 27.55 59 ILE B N 1
ATOM 4592 C CA . ILE B 1 59 ? 14.404 22.835 12.885 1.00 23.44 59 ILE B CA 1
ATOM 4593 C C . ILE B 1 59 ? 15.463 23.167 11.849 1.00 25.70 59 ILE B C 1
ATOM 4594 O O . ILE B 1 59 ? 16.657 22.909 12.056 1.00 27.22 59 ILE B O 1
ATOM 4610 N N . ALA B 1 60 ? 15.024 23.811 10.762 1.00 27.89 60 ALA B N 1
ATOM 4611 C CA . ALA B 1 60 ? 15.902 24.545 9.868 1.00 24.75 60 ALA B CA 1
ATOM 4612 C C . ALA B 1 60 ? 15.738 26.045 10.137 1.00 26.25 60 ALA B C 1
ATOM 4613 O O . ALA B 1 60 ? 14.624 26.571 10.129 1.00 24.85 60 ALA B O 1
ATOM 4620 N N . TYR B 1 61 ? 16.845 26.715 10.380 1.00 28.19 61 TYR B N 1
ATOM 4621 C CA . TYR B 1 61 ? 16.836 28.088 10.871 1.00 28.85 61 TYR B CA 1
ATOM 4622 C C . TYR B 1 61 ? 17.565 28.982 9.886 1.00 29.35 61 TYR B C 1
ATOM 4623 O O . TYR B 1 61 ? 18.750 28.769 9.603 1.00 27.31 61 TYR B O 1
ATOM 4641 N N . GLY B 1 62 ? 16.868 30.001 9.401 1.00 33.64 62 GLY B N 1
ATOM 4642 C CA . GLY B 1 62 ? 17.495 31.001 8.602 1.00 31.05 62 GLY B CA 1
ATOM 4643 C C . GLY B 1 62 ? 17.800 30.529 7.176 1.00 32.19 62 GLY B C 1
ATOM 4644 O O . GLY B 1 62 ? 17.299 29.513 6.707 1.00 30.03 62 GLY B O 1
ATOM 4648 N N . GLY B 1 63 ? 18.688 31.261 6.504 1.00 37.82 63 GLY B N 1
ATOM 4649 C CA . GLY B 1 63 ? 19.021 30.953 5.120 1.00 40.78 63 GLY B CA 1
ATOM 4650 C C . GLY B 1 63 ? 17.915 31.382 4.170 1.00 36.59 63 GLY B C 1
ATOM 4651 O O . GLY B 1 63 ? 16.938 32.016 4.578 1.00 33.52 63 GLY B O 1
ATOM 4655 N N . PRO B 1 64 ? 18.011 30.990 2.890 1.00 41.24 64 PRO B N 1
ATOM 4656 C CA . PRO B 1 64 ? 17.011 31.439 1.914 1.00 42.57 64 PRO B CA 1
ATOM 4657 C C . PRO B 1 64 ? 15.631 30.893 2.225 1.00 40.09 64 PRO B C 1
ATOM 4658 O O . PRO B 1 64 ? 15.482 29.827 2.820 1.00 42.11 64 PRO B O 1
ATOM 4669 N N . HIS B 1 65 ? 14.611 31.639 1.802 1.00 42.71 65 HIS B N 1
ATOM 4670 C CA . HIS B 1 65 ? 13.233 31.161 1.856 1.00 39.51 65 HIS B CA 1
ATOM 4671 C C . HIS B 1 65 ? 13.017 30.140 0.735 1.00 47.68 65 HIS B C 1
ATOM 4672 O O . HIS B 1 65 ? 13.141 30.458 -0.453 1.00 44.61 65 HIS B O 1
ATOM 4686 N N . VAL B 1 66 ? 12.746 28.900 1.121 1.00 45.72 66 VAL B N 1
ATOM 4687 C CA . VAL B 1 66 ? 12.606 27.790 0.180 1.00 40.40 66 VAL B CA 1
ATOM 4688 C C . VAL B 1 66 ? 11.458 26.915 0.656 1.00 38.30 66 VAL B C 1
ATOM 4689 O O . VAL B 1 66 ? 11.078 26.958 1.833 1.00 37.61 66 VAL B O 1
ATOM 4702 N N . PRO B 1 67 ? 10.866 26.136 -0.241 1.00 43.84 67 PRO B N 1
ATOM 4703 C CA . PRO B 1 67 ? 9.850 25.167 0.183 1.00 45.96 67 PRO B CA 1
ATOM 4704 C C . PRO B 1 67 ? 10.426 24.228 1.228 1.00 37.07 67 PRO B C 1
ATOM 4705 O O . PRO B 1 67 ? 11.602 23.846 1.149 1.00 37.12 67 PRO B O 1
ATOM 4716 N N . PRO B 1 68 ? 9.639 23.831 2.221 1.00 35.13 68 PRO B N 1
ATOM 4717 C CA . PRO B 1 68 ? 10.214 23.049 3.325 1.00 37.92 68 PRO B CA 1
ATOM 4718 C C . PRO B 1 68 ? 10.641 21.648 2.918 1.00 39.89 68 PRO B C 1
ATOM 4719 O O . PRO B 1 68 ? 11.451 21.035 3.625 1.00 33.71 68 PRO B O 1
ATOM 4730 N N . ASP B 1 69 ? 10.143 21.117 1.804 1.00 42.45 69 ASP B N 1
ATOM 4731 C CA . ASP B 1 69 ? 10.635 19.838 1.321 1.00 40.45 69 ASP B CA 1
ATOM 4732 C C . ASP B 1 69 ? 11.810 19.991 0.359 1.00 46.31 69 ASP B C 1
ATOM 4733 O O . ASP B 1 69 ? 12.266 18.999 -0.220 1.00 42.47 69 ASP B O 1
ATOM 4742 N N . GLN B 1 70 ? 12.344 21.200 0.226 1.00 40.26 70 GLN B N 1
ATOM 4743 C CA . GLN B 1 70 ? 13.587 21.442 -0.493 1.00 42.45 70 GLN B CA 1
ATOM 4744 C C . GLN B 1 70 ? 14.484 22.304 0.387 1.00 45.41 70 GLN B C 1
ATOM 4745 O O . GLN B 1 70 ? 14.755 23.470 0.072 1.00 37.42 70 GLN B O 1
ATOM 4759 N N . PRO B 1 71 ? 14.944 21.761 1.521 1.00 39.92 71 PRO B N 1
ATOM 4760 C CA . PRO B 1 71 ? 15.707 22.583 2.466 1.00 38.36 71 PRO B CA 1
ATOM 4761 C C . PRO B 1 71 ? 17.039 23.014 1.885 1.00 39.25 71 PRO B C 1
ATOM 4762 O O . PRO B 1 71 ? 17.701 22.272 1.152 1.00 33.28 71 PRO B O 1
ATOM 4773 N N . SER B 1 72 ? 17.438 24.225 2.261 1.00 30.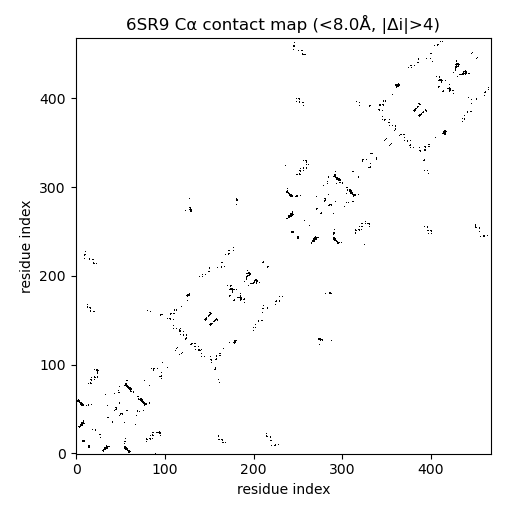23 72 SER B N 1
ATOM 4774 C CA . SER B 1 72 ? 18.680 24.795 1.787 1.00 29.88 72 SER B CA 1
ATOM 4775 C C . SER B 1 72 ? 19.850 24.295 2.623 1.00 29.43 72 SER B C 1
ATOM 4776 O O . SER B 1 72 ? 19.713 24.074 3.828 1.00 33.51 72 SER B O 1
ATOM 4784 N N . PRO B 1 73 ? 21.020 24.117 2.020 1.00 28.22 73 PRO B N 1
ATOM 4785 C CA . PRO B 1 73 ? 22.214 23.832 2.826 1.00 31.39 73 PRO B CA 1
ATOM 4786 C C . PRO B 1 73 ? 22.598 24.961 3.765 1.00 33.46 73 PRO B C 1
ATOM 4787 O O . PRO B 1 73 ? 23.276 24.715 4.772 1.00 36.19 73 PRO B O 1
ATOM 4798 N N . GLU B 1 74 ? 22.198 26.183 3.460 1.00 34.51 74 GLU B N 1
ATOM 4799 C CA . GLU B 1 74 ? 22.651 27.341 4.223 1.00 42.07 74 GLU B CA 1
ATOM 4800 C C . GLU B 1 74 ? 21.939 27.503 5.561 1.00 35.20 74 GLU B C 1
ATOM 4801 O O . GLU B 1 74 ? 22.487 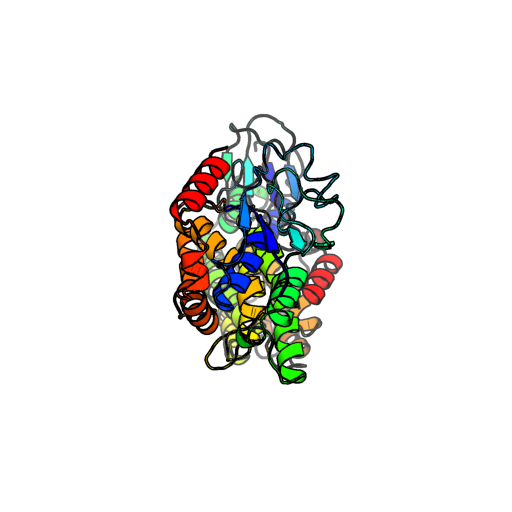28.170 6.454 1.00 35.81 74 GLU B O 1
ATOM 4813 N N . SER B 1 75 ? 20.734 26.953 5.713 1.00 33.31 75 SER B N 1
ATOM 4814 C CA . SER B 1 75 ? 20.062 27.024 7.008 1.00 36.35 75 SER B CA 1
ATOM 4815 C C . SER B 1 75 ? 20.778 26.154 8.032 1.00 29.65 75 SER B C 1
ATOM 4816 O O . SER B 1 75 ? 21.364 25.117 7.719 1.00 31.11 75 SER B O 1
ATOM 4824 N N . ILE B 1 76 ? 20.748 26.617 9.268 1.00 30.48 76 ILE B N 1
ATOM 4825 C CA . ILE B 1 76 ? 21.266 25.870 10.401 1.00 30.12 76 ILE B CA 1
ATOM 4826 C C . ILE B 1 76 ? 20.261 24.783 10.752 1.00 26.39 76 ILE B C 1
ATOM 4827 O O . ILE B 1 76 ? 19.060 25.053 10.899 1.00 27.47 76 ILE B O 1
ATOM 4843 N N . LYS B 1 77 ? 20.743 23.538 10.861 1.00 28.93 77 LYS B N 1
ATOM 4844 C CA . LYS B 1 77 ? 19.908 22.414 11.260 1.00 28.17 77 LYS B CA 1
ATOM 4845 C C . LYS B 1 77 ? 20.106 22.117 12.741 1.00 25.12 77 LYS B C 1
ATOM 4846 O O . LYS B 1 77 ? 21.242 21.986 13.219 1.00 26.68 77 LYS B O 1
ATOM 4865 N N . LEU B 1 78 ? 19.004 22.056 13.462 1.00 25.39 78 LEU B N 1
ATOM 4866 C CA . LEU B 1 78 ? 19.024 21.813 14.900 1.00 26.95 78 LEU B CA 1
ATOM 4867 C C . LEU B 1 78 ? 18.058 20.691 15.242 1.00 23.49 78 LEU B C 1
ATOM 4868 O O . LEU B 1 78 ? 16.989 20.555 14.639 1.00 30.58 78 LEU B O 1
ATOM 4884 N N . ALA B 1 79 ? 18.416 19.889 16.237 1.00 26.72 79 ALA B N 1
ATOM 4885 C CA . ALA B 1 79 ? 17.554 18.805 16.674 1.00 24.07 79 ALA B CA 1
ATOM 4886 C C . ALA B 1 79 ? 17.629 18.678 18.195 1.00 25.18 79 ALA B C 1
ATOM 4887 O O . ALA B 1 79 ? 18.392 19.393 18.852 1.00 25.51 79 ALA B O 1
ATOM 4894 N N . GLU B 1 80 ? 16.855 17.719 18.709 1.00 25.56 80 GLU B N 1
ATOM 4895 C CA . GLU B 1 80 ? 16.644 17.392 20.130 1.00 26.21 80 GLU B CA 1
ATOM 4896 C C . GLU B 1 80 ? 15.649 18.344 20.801 1.00 23.48 80 GLU B C 1
ATOM 4897 O O . GLU B 1 80 ? 15.932 19.533 21.014 1.00 23.63 80 GLU B O 1
ATOM 4909 N N . SER B 1 81 ? 14.488 17.776 21.141 1.00 23.81 81 SER B N 1
ATOM 4910 C CA . SER B 1 81 ? 13.316 18.548 21.533 1.00 28.60 81 SER B CA 1
ATOM 4911 C C . SER B 1 81 ? 13.607 19.479 22.707 1.00 24.64 81 SER B C 1
ATOM 4912 O O . SER B 1 81 ? 13.174 20.631 22.703 1.00 24.44 81 SER B O 1
ATOM 4920 N N . LEU B 1 82 ? 14.339 19.014 23.717 1.00 24.45 82 LEU B N 1
ATOM 4921 C CA . LEU B 1 82 ? 14.538 19.893 24.879 1.00 26.14 82 LEU B CA 1
ATOM 4922 C C . LEU B 1 82 ? 15.448 21.054 24.511 1.00 25.55 82 LEU B C 1
ATOM 4923 O O . LEU B 1 82 ? 15.278 22.170 25.014 1.00 24.96 82 LEU B O 1
ATOM 4939 N N . ILE B 1 83 ? 16.409 20.803 23.616 1.00 25.96 83 ILE B N 1
ATOM 4940 C CA . ILE B 1 83 ? 17.297 21.847 23.130 1.00 29.86 83 ILE B CA 1
ATOM 4941 C C . ILE B 1 83 ? 16.509 22.843 22.287 1.00 24.19 83 ILE B C 1
ATOM 4942 O O . ILE B 1 83 ? 16.690 24.061 22.410 1.00 22.70 83 ILE B O 1
ATOM 4958 N N . LEU B 1 84 ? 15.599 22.337 21.434 1.00 26.53 84 LEU B N 1
ATOM 4959 C CA . LEU B 1 84 ? 14.759 23.213 20.617 1.00 29.47 84 LEU B CA 1
ATOM 4960 C C . LEU B 1 84 ? 13.784 24.032 21.473 1.00 27.15 84 LEU B C 1
ATOM 4961 O O . LEU B 1 84 ? 13.489 25.187 21.148 1.00 26.62 84 LEU B O 1
ATOM 4977 N N . VAL B 1 85 ? 13.247 23.456 22.555 1.00 22.74 85 VAL B N 1
ATOM 4978 C CA . VAL B 1 85 ? 12.384 24.251 23.441 1.00 25.92 85 VAL B CA 1
ATOM 4979 C C . VAL B 1 85 ? 13.161 25.431 24.013 1.00 26.58 85 VAL B C 1
ATOM 4980 O O . VAL B 1 85 ? 12.676 26.564 23.998 1.00 26.89 85 VAL B O 1
ATOM 4993 N N . GLU B 1 86 ? 14.390 25.193 24.508 1.00 26.38 86 GLU B N 1
ATOM 4994 C CA . GLU B 1 86 ? 15.206 26.295 25.028 1.00 27.47 86 GLU B CA 1
ATOM 4995 C C . GLU B 1 86 ? 15.612 27.259 23.938 1.00 30.51 86 GLU B C 1
ATOM 4996 O O . GLU B 1 86 ? 15.857 28.441 24.202 1.00 24.58 86 GLU B O 1
ATOM 5008 N N . PHE B 1 87 ? 15.733 26.769 22.715 1.00 22.27 87 PHE B N 1
ATOM 5009 C CA . PHE B 1 87 ? 16.056 27.643 21.604 1.00 22.20 87 PHE B CA 1
ATOM 5010 C C . PHE B 1 87 ? 14.926 28.621 21.353 1.00 26.40 87 PHE B C 1
ATOM 5011 O O . PHE B 1 87 ? 15.163 29.816 21.157 1.00 27.81 87 PHE B O 1
ATOM 5028 N N . VAL B 1 88 ? 13.692 28.134 21.381 1.00 24.82 88 VAL B N 1
ATOM 5029 C CA . VAL B 1 88 ? 12.551 29.019 21.214 1.00 27.13 88 VAL B CA 1
ATOM 5030 C C . VAL B 1 88 ? 12.527 30.015 22.365 1.00 27.16 88 VAL B C 1
ATOM 5031 O O . VAL B 1 88 ? 12.349 31.229 22.169 1.00 28.26 88 VAL B O 1
ATOM 5044 N N . ALA B 1 89 ? 12.803 29.529 23.567 1.00 28.06 89 ALA B N 1
ATOM 5045 C CA . ALA B 1 89 ? 12.751 30.409 24.729 1.00 27.03 89 ALA B CA 1
ATOM 5046 C C . ALA B 1 89 ? 13.814 31.493 24.636 1.00 28.65 89 ALA B C 1
ATOM 5047 O O . ALA B 1 89 ? 13.585 32.626 25.060 1.00 27.86 89 ALA B O 1
ATOM 5054 N N . ASP B 1 90 ? 14.981 31.166 24.075 1.00 25.56 90 ASP B N 1
ATOM 5055 C CA . ASP B 1 90 ? 16.064 32.127 23.910 1.00 27.25 90 ASP B CA 1
ATOM 5056 C C . ASP B 1 90 ? 15.763 33.160 22.811 1.00 30.44 90 ASP B C 1
ATOM 5057 O O . ASP B 1 90 ? 16.135 34.333 22.951 1.00 26.94 90 ASP B O 1
ATOM 5066 N N . LEU B 1 91 ? 15.121 32.735 21.715 1.00 28.33 91 LEU B N 1
ATOM 5067 C CA . LEU B 1 91 ? 14.761 33.634 20.614 1.00 27.45 91 LEU B CA 1
ATOM 5068 C C . LEU B 1 91 ? 13.583 34.538 20.981 1.00 32.03 91 LEU B C 1
ATOM 5069 O O . LEU B 1 91 ? 13.487 35.646 20.460 1.00 32.84 91 LEU B O 1
ATOM 5085 N N . PHE B 1 92 ? 12.669 34.067 21.836 1.00 27.73 92 PHE B N 1
ATOM 5086 C CA . PHE B 1 92 ? 11.438 34.767 22.194 1.00 30.38 92 PHE B CA 1
ATOM 5087 C C . PHE B 1 92 ? 11.353 34.993 23.711 1.00 29.58 92 PHE B C 1
ATOM 5088 O O . PHE B 1 92 ? 10.493 34.408 24.385 1.00 29.15 92 PHE B O 1
ATOM 5105 N N . PRO B 1 93 ? 12.205 35.861 24.276 1.00 32.51 93 PRO B N 1
ATOM 5106 C CA . PRO B 1 93 ? 12.234 36.018 25.759 1.00 34.44 93 PRO B CA 1
ATOM 5107 C C . PRO B 1 93 ? 10.927 36.469 26.378 1.00 31.23 93 PRO B C 1
ATOM 5108 O O . PRO B 1 93 ? 10.690 36.170 27.558 1.00 35.47 93 PRO B O 1
ATOM 5119 N N . HIS B 1 94 ? 10.064 37.134 25.616 1.00 31.59 94 HIS B N 1
ATOM 5120 C CA . HIS B 1 94 ? 8.778 37.609 26.106 1.00 36.45 94 HIS B CA 1
ATOM 5121 C C . HIS B 1 94 ? 7.733 36.509 26.190 1.00 41.58 94 HIS B C 1
ATOM 5122 O O . HIS B 1 94 ? 6.648 36.759 26.727 1.00 34.47 94 HIS B O 1
ATOM 5136 N N . SER B 1 95 ? 8.052 35.299 25.702 1.00 36.24 95 SER B N 1
ATOM 5137 C CA . SER B 1 95 ? 7.272 34.111 26.030 1.00 36.71 95 SER B CA 1
ATOM 5138 C C . SER B 1 95 ? 7.344 33.788 27.513 1.00 37.60 95 SER B C 1
ATOM 5139 O O . SER B 1 95 ? 6.423 33.178 28.056 1.00 38.57 95 SER B O 1
ATOM 5147 N N . HIS B 1 96 ? 8.440 34.171 28.169 1.00 34.07 96 HIS B N 1
ATOM 5148 C CA . HIS B 1 96 ? 8.714 33.789 29.549 1.00 33.24 96 HIS B CA 1
ATOM 5149 C C . HIS B 1 96 ? 8.648 32.281 29.719 1.00 33.00 96 HIS B C 1
ATOM 5150 O O . HIS B 1 96 ? 8.273 31.777 30.752 1.00 27.90 96 HIS B O 1
ATOM 5164 N N . LEU B 1 97 ? 9.049 31.536 28.689 1.00 29.67 97 LEU B N 1
ATOM 5165 C CA . LEU B 1 97 ? 9.218 30.106 28.855 1.00 26.87 97 LEU B CA 1
ATOM 5166 C C . LEU B 1 97 ? 10.331 29.789 29.839 1.00 25.68 97 LEU B C 1
ATOM 5167 O O . LEU B 1 97 ? 10.249 28.791 30.560 1.00 28.35 97 LEU B O 1
ATOM 5183 N N . LEU B 1 98 ? 11.430 30.571 29.807 1.00 29.15 98 LEU B N 1
ATOM 5184 C CA . LEU B 1 98 ? 12.494 30.527 30.825 1.00 30.69 98 LEU B CA 1
ATOM 5185 C C . LEU B 1 98 ? 12.322 31.655 31.855 1.00 32.31 98 LEU B C 1
ATOM 5186 O O . LEU B 1 98 ? 12.276 32.833 31.466 1.00 27.95 98 LEU B O 1
ATOM 5202 N N . PRO B 1 99 ? 12.288 31.355 33.152 1.00 28.74 99 PRO B N 1
ATOM 5203 C CA . PRO B 1 99 ? 12.278 32.420 34.169 1.00 28.05 99 PRO B CA 1
ATOM 5204 C C . PRO B 1 99 ? 13.572 33.215 34.165 1.00 28.49 99 PRO B C 1
ATOM 5205 O O . PRO B 1 99 ? 14.635 32.710 33.805 1.00 29.23 99 PRO B O 1
ATOM 5216 N N . HIS B 1 100 ? 13.487 34.497 34.549 1.00 28.80 100 HIS B N 1
ATOM 5217 C CA . HIS B 1 100 ? 14.722 35.258 34.708 1.00 26.85 100 HIS B CA 1
ATOM 5218 C C . HIS B 1 100 ? 15.585 34.699 35.827 1.00 27.19 100 HIS B C 1
ATOM 5219 O O . HIS B 1 100 ? 16.814 34.804 35.764 1.00 31.88 100 HIS B O 1
ATOM 5233 N N . ASP B 1 101 ? 14.979 34.158 36.864 1.00 23.78 101 ASP B N 1
ATOM 5234 C CA . ASP B 1 101 ? 15.729 33.876 38.106 1.00 25.37 101 ASP B CA 1
ATOM 5235 C C . ASP B 1 101 ? 16.594 32.627 37.959 1.00 23.17 101 ASP B C 1
ATOM 5236 O O . ASP B 1 101 ? 16.091 31.583 37.562 1.00 22.18 101 ASP B O 1
ATOM 5245 N N . PRO B 1 102 ? 17.887 32.691 38.267 1.00 22.64 102 PRO B N 1
ATOM 5246 C CA . PRO B 1 102 ? 18.730 31.523 37.989 1.00 26.44 102 PRO B CA 1
ATOM 5247 C C . PRO B 1 102 ? 18.312 30.286 38.770 1.00 25.49 102 PRO B C 1
ATOM 5248 O O . PRO B 1 102 ? 18.278 29.179 38.202 1.00 22.67 102 PRO B O 1
ATOM 5259 N N . VAL B 1 103 ? 17.926 30.446 40.042 1.00 24.99 103 VAL B N 1
ATOM 5260 C CA . VAL B 1 103 ? 17.440 29.311 40.804 1.00 22.15 103 VAL B CA 1
ATOM 5261 C C . VAL B 1 103 ? 16.227 28.689 40.134 1.00 23.24 103 VAL B C 1
ATOM 5262 O O . VAL B 1 103 ? 16.137 27.463 40.004 1.00 23.46 103 VAL B O 1
ATOM 5275 N N . LYS B 1 104 ? 15.259 29.509 39.726 1.00 24.67 104 LYS B N 1
ATOM 5276 C CA . LYS B 1 104 ? 14.055 28.934 39.138 1.00 27.31 104 LYS B CA 1
ATOM 5277 C C . LYS B 1 104 ? 14.340 28.253 37.805 1.00 27.55 104 LYS B C 1
ATOM 5278 O O . LYS B 1 104 ? 13.711 27.226 37.499 1.00 27.87 104 LYS B O 1
ATOM 5297 N N . ARG B 1 105 ? 15.288 28.782 37.023 1.00 24.94 105 ARG B N 1
ATOM 5298 C CA . ARG B 1 105 ? 15.710 28.095 35.794 1.00 21.63 105 ARG B CA 1
ATOM 5299 C C . ARG B 1 105 ? 16.282 26.707 36.092 1.00 26.94 105 ARG B C 1
ATOM 5300 O O . ARG B 1 105 ? 15.960 25.737 35.396 1.00 22.58 105 ARG B O 1
ATOM 5321 N N . ALA B 1 106 ? 17.192 26.613 37.075 1.00 23.21 106 ALA B N 1
ATOM 5322 C CA . ALA B 1 106 ? 17.756 25.322 37.465 1.00 24.61 106 ALA B CA 1
ATOM 5323 C C . ALA B 1 106 ? 16.675 24.372 37.963 1.00 25.59 106 ALA B C 1
ATOM 5324 O O . ALA B 1 106 ? 16.650 23.197 37.565 1.00 24.41 106 ALA B O 1
ATOM 5331 N N . GLN B 1 107 ? 15.735 24.875 38.790 1.00 24.62 107 GLN B N 1
ATOM 5332 C CA . GLN B 1 107 ? 14.628 24.037 39.260 1.00 26.68 107 GLN B CA 1
ATOM 5333 C C . GLN B 1 107 ? 13.759 23.517 38.112 1.00 30.19 107 GLN B C 1
ATOM 5334 O O . GLN B 1 107 ? 13.315 22.358 38.138 1.00 26.55 107 GLN B O 1
ATOM 5348 N N . ALA B 1 108 ? 13.508 24.347 37.100 1.00 28.27 108 ALA B N 1
ATOM 5349 C CA . ALA B 1 108 ? 12.744 23.902 35.933 1.00 27.27 108 ALA B CA 1
ATOM 5350 C C . ALA B 1 108 ? 13.481 22.795 35.191 1.00 26.53 108 ALA B C 1
ATOM 5351 O O . ALA B 1 108 ? 12.891 21.755 34.843 1.00 24.28 108 ALA B O 1
ATOM 5358 N N . ARG B 1 109 ? 14.792 22.977 35.008 1.00 22.40 109 ARG B N 1
ATOM 5359 C CA . ARG B 1 109 ? 15.609 21.992 34.318 1.00 26.18 109 ARG B CA 1
ATOM 5360 C C . ARG B 1 109 ? 15.722 20.697 35.097 1.00 29.74 109 ARG B C 1
ATOM 5361 O O . ARG B 1 109 ? 15.841 19.636 34.483 1.00 25.83 109 ARG B O 1
ATOM 5382 N N . PHE B 1 110 ? 15.739 20.768 36.432 1.00 26.86 110 PHE B N 1
ATOM 5383 C CA . PHE B 1 110 ? 15.772 19.561 37.240 1.00 23.31 110 PHE B CA 1
ATOM 5384 C C . PHE B 1 110 ? 14.460 18.796 37.145 1.00 24.93 110 PHE B C 1
ATOM 5385 O O . PHE B 1 110 ? 14.456 17.561 37.100 1.00 28.75 110 PHE B O 1
ATOM 5402 N N . PHE B 1 111 ? 13.341 19.504 37.134 1.00 26.04 111 PHE B N 1
ATOM 5403 C CA . PHE B 1 111 ? 12.066 18.857 36.892 1.00 27.77 111 PHE B CA 1
ATOM 5404 C C . PHE B 1 111 ? 12.068 18.130 35.551 1.00 31.78 111 PHE B C 1
ATOM 5405 O O . PHE B 1 111 ? 11.615 16.979 35.457 1.00 29.58 111 PHE B O 1
ATOM 5422 N N . ILE B 1 112 ? 12.617 18.779 34.515 1.00 26.55 112 ILE B N 1
ATOM 5423 C CA . ILE B 1 112 ? 12.763 18.138 33.204 1.00 29.18 112 ILE B CA 1
ATOM 5424 C C . ILE B 1 112 ? 13.595 16.864 33.316 1.00 29.78 112 ILE B C 1
ATOM 5425 O O . ILE B 1 112 ? 13.259 15.832 32.722 1.00 28.10 112 ILE B O 1
ATOM 5441 N N . ASP B 1 113 ? 14.710 16.916 34.051 1.00 28.77 113 ASP B N 1
ATOM 5442 C CA . ASP B 1 113 ? 15.505 15.707 34.229 1.00 33.61 113 ASP B CA 1
ATOM 5443 C C . ASP B 1 113 ? 14.659 14.577 34.834 1.00 32.35 113 ASP B C 1
ATOM 5444 O O . ASP B 1 113 ? 14.764 13.414 34.405 1.00 31.94 113 ASP B O 1
ATOM 5453 N N . GLY B 1 114 ? 13.790 14.915 35.795 1.00 33.09 114 GLY B N 1
ATOM 5454 C CA . GLY B 1 114 ? 12.876 13.940 36.388 1.00 39.02 114 GLY B CA 1
ATOM 5455 C C . GLY B 1 114 ? 11.860 13.382 35.402 1.00 39.89 114 GLY B C 1
ATOM 5456 O O . GLY B 1 114 ? 11.523 12.186 35.441 1.00 32.41 114 GLY B O 1
ATOM 5460 N N . VAL B 1 115 ? 11.323 14.247 34.543 1.00 35.88 115 VAL B N 1
ATOM 5461 C CA . VAL B 1 115 ? 10.541 13.788 33.395 1.00 35.91 115 VAL B CA 1
ATOM 5462 C C . VAL B 1 115 ? 11.359 12.818 32.563 1.00 32.53 115 VAL B C 1
ATOM 5463 O O . VAL B 1 115 ? 10.904 11.710 32.242 1.00 35.73 115 VAL B O 1
ATOM 5476 N N . SER B 1 116 ? 12.599 13.188 32.230 1.00 32.09 116 SER B N 1
ATOM 5477 C CA . SER B 1 116 ? 13.361 12.364 31.292 1.00 31.46 116 SER B CA 1
ATOM 5478 C C . SER B 1 116 ? 13.790 11.044 31.913 1.00 31.15 116 SER B C 1
ATOM 5479 O O . SER B 1 116 ? 13.832 10.026 31.218 1.00 31.56 116 SER B O 1
ATOM 5487 N N . THR B 1 117 ? 14.165 11.039 33.197 1.00 30.86 117 THR B N 1
ATOM 5488 C CA . THR B 1 117 ? 14.831 9.874 33.770 1.00 35.86 117 THR B CA 1
ATOM 5489 C C . THR B 1 117 ? 13.924 8.994 34.603 1.00 37.64 117 THR B C 1
ATOM 5490 O O . THR B 1 117 ? 14.280 7.839 34.868 1.00 40.03 117 THR B O 1
ATOM 5501 N N . LYS B 1 118 ? 12.766 9.485 35.004 1.00 35.41 118 LYS B N 1
ATOM 5502 C CA . LYS B 1 118 ? 11.882 8.703 35.848 1.00 38.00 118 LYS B CA 1
ATOM 5503 C C . LYS B 1 118 ? 10.501 8.588 35.225 1.00 41.88 118 LYS B C 1
ATOM 5504 O O . LYS B 1 118 ? 10.056 7.467 34.950 1.00 38.89 118 LYS B O 1
ATOM 5523 N N . PHE B 1 119 ? 9.832 9.707 34.927 1.00 36.47 119 PHE B N 1
ATOM 5524 C CA . PHE B 1 119 ? 8.446 9.613 34.480 1.00 36.99 119 PHE B CA 1
ATOM 5525 C C . PHE B 1 119 ? 8.345 8.844 33.171 1.00 38.84 119 PHE B C 1
ATOM 5526 O O . PHE B 1 119 ? 7.563 7.895 33.067 1.00 36.62 119 PHE B O 1
ATOM 5543 N N . ILE B 1 120 ? 9.117 9.240 32.158 1.00 34.15 120 ILE B N 1
ATOM 5544 C CA . ILE B 1 120 ? 8.965 8.665 30.823 1.00 34.87 120 ILE B CA 1
ATOM 5545 C C . ILE B 1 120 ? 9.377 7.193 30.852 1.00 37.85 120 ILE B C 1
ATOM 5546 O O . ILE B 1 120 ? 8.570 6.351 30.457 1.00 35.21 120 ILE B O 1
ATOM 5562 N N . PRO B 1 121 ? 10.569 6.815 31.332 1.00 35.19 121 PRO B N 1
ATOM 5563 C CA . PRO B 1 121 ? 10.890 5.373 31.406 1.00 38.04 121 PRO B CA 1
ATOM 5564 C C . PRO B 1 121 ? 9.914 4.566 32.245 1.00 40.41 121 PRO B C 1
ATOM 5565 O O . PRO B 1 121 ? 9.560 3.443 31.867 1.00 38.21 121 PRO B O 1
ATOM 5576 N N . ALA B 1 122 ? 9.469 5.099 33.383 1.00 37.44 122 ALA B N 1
ATOM 5577 C CA . ALA B 1 122 ? 8.531 4.358 34.221 1.00 37.93 122 ALA B CA 1
ATOM 5578 C C . ALA B 1 122 ? 7.200 4.195 33.513 1.00 43.05 122 ALA B C 1
ATOM 5579 O O . ALA B 1 122 ? 6.574 3.130 33.578 1.00 40.88 122 ALA B O 1
ATOM 5586 N N . TRP B 1 123 ? 6.765 5.233 32.805 1.00 40.01 123 TRP B N 1
ATOM 5587 C CA . TRP B 1 123 ? 5.546 5.117 32.021 1.00 41.53 123 TRP B CA 1
ATOM 5588 C C . TRP B 1 123 ? 5.720 4.103 30.905 1.00 42.48 123 TRP B C 1
ATOM 5589 O O . TRP B 1 123 ? 4.887 3.208 30.739 1.00 43.66 123 TRP B O 1
ATOM 5610 N N . HIS B 1 124 ? 6.796 4.221 30.118 1.00 42.35 124 HIS B N 1
ATOM 5611 C CA . HIS B 1 124 ? 6.991 3.254 29.047 1.00 41.50 124 HIS B CA 1
ATOM 5612 C C . HIS B 1 124 ? 7.012 1.839 29.615 1.00 47.26 124 HIS B C 1
ATOM 5613 O O . HIS B 1 124 ? 6.485 0.912 28.992 1.00 46.22 124 HIS B O 1
ATOM 5627 N N . ALA B 1 125 ? 7.583 1.659 30.813 1.00 44.86 125 ALA B N 1
ATOM 5628 C CA . ALA B 1 125 ? 7.690 0.317 31.384 1.00 48.07 125 ALA B CA 1
ATOM 5629 C C . ALA B 1 125 ? 6.326 -0.206 31.803 1.00 46.51 125 ALA B C 1
ATOM 5630 O O . ALA B 1 125 ? 5.944 -1.331 31.458 1.00 48.78 125 ALA B O 1
ATOM 5637 N N . PHE B 1 126 ? 5.594 0.589 32.578 1.00 46.12 126 PHE B N 1
ATOM 5638 C CA . PHE B 1 126 ? 4.283 0.175 33.057 1.00 49.63 126 PHE B CA 1
ATOM 5639 C C . PHE B 1 126 ? 3.330 -0.115 31.901 1.00 51.78 126 PHE B C 1
ATOM 5640 O O . PHE B 1 126 ? 2.639 -1.142 31.894 1.00 51.80 126 PHE B O 1
ATOM 5657 N N . SER B 1 127 ? 3.285 0.782 30.908 1.00 47.69 127 SER B N 1
ATOM 5658 C CA . SER B 1 127 ? 2.326 0.671 29.808 1.00 49.82 127 SER B CA 1
ATOM 5659 C C . SER B 1 127 ? 2.605 -0.509 28.890 1.00 50.38 127 SER B C 1
ATOM 5660 O O . SER B 1 127 ? 1.715 -0.905 28.135 1.00 51.16 127 SER B O 1
ATOM 5668 N N . GLN B 1 128 ? 3.822 -1.045 28.898 1.00 51.42 128 GLN B N 1
ATOM 5669 C CA . GLN B 1 128 ? 4.152 -2.238 28.135 1.00 55.33 128 GLN B CA 1
ATOM 5670 C C . GLN B 1 128 ? 4.088 -3.491 28.987 1.00 55.03 128 GLN B C 1
ATOM 5671 O O . GLN B 1 128 ? 4.570 -4.541 28.552 1.00 53.77 128 GLN B O 1
ATOM 5685 N N . GLY B 1 129 ? 3.527 -3.397 30.194 1.00 51.46 129 GLY B N 1
ATOM 5686 C CA . GLY B 1 129 ? 3.437 -4.541 31.080 1.00 53.20 129 GLY B CA 1
ATOM 5687 C C . GLY B 1 129 ? 4.764 -5.023 31.621 1.00 62.62 129 GLY B C 1
ATOM 5688 O O . GLY B 1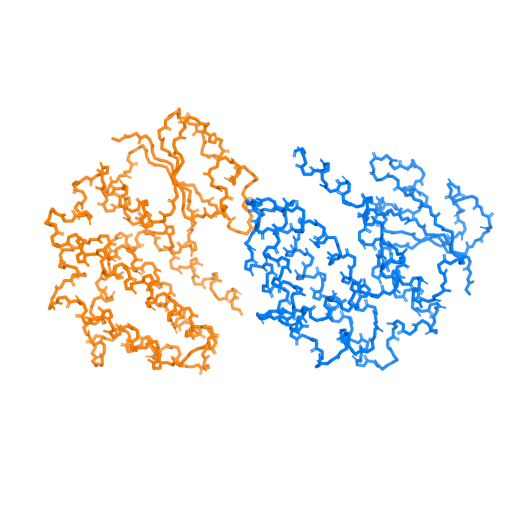 129 ? 4.861 -6.175 32.062 1.00 59.09 129 GLY B O 1
ATOM 5692 N N . LYS B 1 130 ? 5.796 -4.174 31.602 1.00 58.64 130 LYS B N 1
ATOM 5693 C CA . LYS B 1 130 ? 7.128 -4.545 32.067 1.00 55.93 130 LYS B CA 1
ATOM 5694 C C . LYS B 1 130 ? 7.412 -4.154 33.516 1.00 58.24 130 LYS B C 1
ATOM 5695 O O . LYS B 1 130 ? 8.491 -4.481 34.021 1.00 58.90 130 LYS B O 1
ATOM 5714 N N . SER B 1 131 ? 6.500 -3.457 34.194 1.00 47.49 131 SER B N 1
ATOM 5715 C CA . SER B 1 131 ? 6.739 -3.061 35.572 1.00 53.20 131 SER B CA 1
ATOM 5716 C C . SER B 1 131 ? 5.414 -3.001 36.308 1.00 54.55 131 SER B C 1
ATOM 5717 O O . SER B 1 131 ? 4.343 -2.930 35.699 1.00 56.71 131 SER B O 1
ATOM 5725 N N . SER B 1 132 ? 5.508 -3.004 37.631 1.00 50.68 132 SER B N 1
ATOM 5726 C CA . SER B 1 132 ? 4.321 -2.996 38.462 1.00 57.79 132 SER B CA 1
ATOM 5727 C C . SER B 1 132 ? 3.640 -1.627 38.427 1.00 54.70 132 SER B C 1
ATOM 5728 O O . SER B 1 132 ? 4.245 -0.594 38.113 1.00 50.02 132 SER B O 1
ATOM 5736 N N . GLU B 1 133 ? 2.350 -1.632 38.754 1.00 49.96 133 GLU B N 1
ATOM 5737 C CA . GLU B 1 133 ? 1.647 -0.375 38.932 1.00 52.40 133 GLU B CA 1
ATOM 5738 C C . GLU B 1 133 ? 2.262 0.441 40.062 1.00 58.83 133 GLU B C 1
ATOM 5739 O O . GLU B 1 133 ? 2.255 1.677 40.009 1.00 54.91 133 GLU B O 1
ATOM 5751 N N . GLU B 1 134 ? 2.799 -0.224 41.091 1.00 60.10 134 GLU B N 1
ATOM 5752 C CA . GLU B 1 134 ? 3.452 0.506 42.175 1.00 59.68 134 GLU B CA 1
ATOM 5753 C C . GLU B 1 134 ? 4.718 1.197 41.683 1.00 57.78 134 GLU B C 1
ATOM 5754 O O . GLU B 1 134 ? 4.966 2.362 42.015 1.00 52.74 134 GLU B O 1
ATOM 5766 N N . ASP B 1 135 ? 5.535 0.493 40.901 1.00 54.63 135 ASP B N 1
ATOM 5767 C CA . ASP B 1 135 ? 6.700 1.130 40.302 1.00 60.12 135 ASP B CA 1
ATOM 5768 C C . ASP B 1 135 ? 6.315 2.471 39.676 1.00 56.25 135 ASP B C 1
ATOM 5769 O O . ASP B 1 135 ? 6.969 3.493 39.920 1.00 50.06 135 ASP B O 1
ATOM 5778 N N . PHE B 1 136 ? 5.222 2.489 38.900 1.00 55.14 136 PHE B N 1
ATOM 5779 C CA . PHE B 1 136 ? 4.883 3.668 38.099 1.00 54.32 136 PHE B CA 1
ATOM 5780 C C . PHE B 1 136 ? 4.336 4.795 38.956 1.00 50.84 136 PHE B C 1
ATOM 5781 O O . PHE B 1 136 ? 4.571 5.970 38.660 1.00 47.53 136 PHE B O 1
ATOM 5798 N N . LEU B 1 137 ? 3.564 4.467 39.989 1.00 47.97 137 LEU B N 1
ATOM 5799 C CA . LEU B 1 137 ? 3.007 5.509 40.850 1.00 54.88 137 LEU B CA 1
ATOM 5800 C C . LEU B 1 137 ? 4.077 6.115 41.752 1.00 52.00 137 LEU B C 1
ATOM 5801 O O . LEU B 1 137 ? 4.028 7.309 42.066 1.00 48.87 137 LEU B O 1
ATOM 5817 N N . THR B 1 138 ? 5.043 5.307 42.192 1.00 53.59 138 THR B N 1
ATOM 5818 C CA . THR B 1 138 ? 6.179 5.853 42.925 1.00 51.05 138 THR B CA 1
ATOM 5819 C C . THR B 1 138 ? 6.976 6.816 42.051 1.00 51.11 138 THR B C 1
ATOM 5820 O O . THR B 1 138 ? 7.462 7.842 42.538 1.00 43.93 138 THR B O 1
ATOM 5831 N N . ALA B 1 139 ? 7.124 6.503 40.755 1.00 51.12 139 ALA B N 1
ATOM 5832 C CA . ALA B 1 139 ? 7.779 7.440 39.843 1.00 50.16 139 ALA B CA 1
ATOM 5833 C C . ALA B 1 139 ? 7.036 8.774 39.796 1.00 45.12 139 ALA B C 1
ATOM 5834 O O . ALA B 1 139 ? 7.644 9.838 39.947 1.00 48.01 139 ALA B O 1
ATOM 5841 N N . VAL B 1 140 ? 5.712 8.741 39.609 1.00 43.99 140 VAL B N 1
ATOM 5842 C CA . VAL B 1 140 ? 4.929 9.978 39.598 1.00 44.61 140 VAL B CA 1
ATOM 5843 C C . VAL B 1 140 ? 5.027 10.679 40.955 1.00 53.19 140 VAL B C 1
ATOM 5844 O O . VAL B 1 140 ? 4.925 11.911 41.036 1.00 50.00 140 VAL B O 1
ATOM 5857 N N . GLU B 1 141 ? 5.235 9.912 42.036 1.00 50.44 141 GLU B N 1
ATOM 5858 C CA . GLU B 1 141 ? 5.387 10.508 43.362 1.00 53.73 141 GLU B CA 1
ATOM 5859 C C . GLU B 1 141 ? 6.646 11.362 43.448 1.00 48.33 141 GLU B C 1
ATOM 5860 O O . GLU B 1 141 ? 6.626 12.434 44.069 1.00 44.41 141 GLU B O 1
ATOM 5872 N N . HIS B 1 142 ? 7.754 10.904 42.834 1.00 47.57 142 HIS B N 1
ATOM 5873 C CA . HIS B 1 142 ? 8.967 11.727 42.770 1.00 49.45 142 HIS B CA 1
ATOM 5874 C C . HIS B 1 142 ? 8.655 13.093 42.197 1.00 46.22 142 HIS B C 1
ATOM 5875 O O . HIS B 1 142 ? 9.103 14.124 42.724 1.00 49.64 142 HIS B O 1
ATOM 5889 N N . LEU B 1 143 ? 7.871 13.122 41.122 1.00 44.68 143 LEU B N 1
ATOM 5890 C CA . LEU B 1 143 ? 7.606 14.379 40.438 1.00 42.41 143 LEU B CA 1
ATOM 5891 C C . LEU B 1 143 ? 6.652 15.249 41.239 1.00 40.54 143 LEU B C 1
ATOM 5892 O O . LEU B 1 143 ? 6.814 16.470 41.289 1.00 35.35 143 LEU B O 1
ATOM 5908 N N . GLN B 1 144 ? 5.633 14.642 41.848 1.00 41.43 144 GLN B N 1
ATOM 5909 C CA . GLN B 1 144 ? 4.688 15.418 42.652 1.00 40.25 144 GLN B CA 1
ATOM 5910 C C . GLN B 1 144 ? 5.401 16.154 43.781 1.00 39.37 144 GLN B C 1
ATOM 5911 O O . GLN B 1 144 ? 5.105 17.319 44.058 1.00 33.24 144 GLN B O 1
ATOM 5925 N N . ALA B 1 145 ? 6.349 15.489 44.441 1.00 42.80 145 ALA B N 1
ATOM 5926 C CA . ALA B 1 145 ? 7.084 16.120 45.537 1.00 39.86 145 ALA B CA 1
ATOM 5927 C C . ALA B 1 145 ? 7.845 17.364 45.093 1.00 41.11 145 ALA B C 1
ATOM 5928 O O . ALA B 1 145 ? 8.128 18.248 45.919 1.00 34.58 145 ALA B O 1
ATOM 5935 N N . LEU B 1 146 ? 8.183 17.470 43.805 1.00 37.61 146 LEU B N 1
ATOM 5936 C CA . LEU B 1 146 ? 8.854 18.669 43.315 1.00 35.62 146 LEU B CA 1
ATOM 5937 C C . LEU B 1 146 ? 7.901 19.833 43.136 1.00 31.94 146 LEU B C 1
ATOM 5938 O O . LEU B 1 146 ? 8.349 20.974 42.948 1.00 31.36 146 LEU B O 1
ATOM 5954 N N . LEU B 1 147 ? 6.637 19.580 43.102 1.00 34.12 147 LEU B N 1
ATOM 5955 C CA . LEU B 1 147 ? 5.723 20.675 42.813 1.00 33.38 147 LEU B CA 1
ATOM 5956 C C . LEU B 1 147 ? 5.585 21.601 44.023 1.00 46.30 147 LEU B C 1
ATOM 5957 O O . LEU B 1 147 ? 5.592 21.125 45.167 1.00 37.78 147 LEU B O 1
ATOM 5973 N N . PRO B 1 148 ? 5.475 22.941 43.787 1.00 42.51 148 PRO B N 1
ATOM 5974 C CA . PRO B 1 148 ? 5.188 23.879 44.877 1.00 42.09 148 PRO B CA 1
ATOM 5975 C C . PRO B 1 148 ? 3.750 23.733 45.305 1.00 48.64 148 PRO B C 1
ATOM 5976 O O . PRO B 1 148 ? 3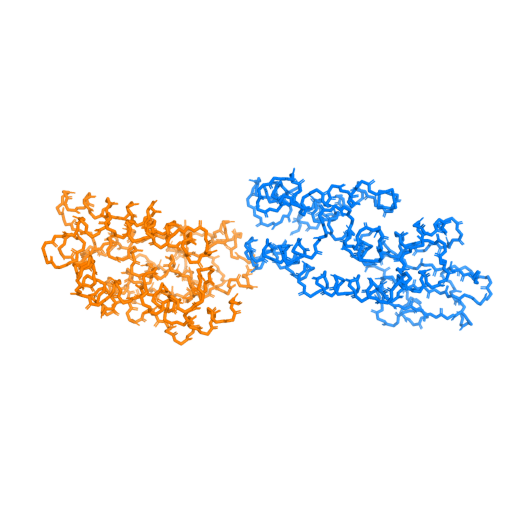.017 22.986 44.653 1.00 40.84 148 PRO B O 1
ATOM 5987 N N . GLU B 1 149 ? 3.319 24.458 46.352 1.00 47.66 149 GLU B N 1
ATOM 5988 C CA . GLU B 1 149 ? 1.954 24.293 46.836 1.00 49.08 149 GLU B CA 1
ATOM 5989 C C . GLU B 1 149 ? 0.935 24.586 45.738 1.00 49.64 149 GLU B C 1
ATOM 5990 O O . GLU B 1 149 ? -0.111 23.930 45.662 1.00 49.77 149 GLU B O 1
ATOM 6002 N N . SER B 1 150 ? 1.218 25.555 44.871 1.00 48.18 150 SER B N 1
ATOM 6003 C CA . SER B 1 150 ? 0.288 25.905 43.803 1.00 49.95 150 SER B CA 1
ATOM 6004 C C . SER B 1 150 ? 1.032 26.267 42.526 1.00 47.30 150 SER B C 1
ATOM 6005 O O . SER B 1 150 ? 2.198 26.679 42.547 1.00 41.50 150 SER B O 1
ATOM 6013 N N . GLY B 1 151 ? 0.299 26.156 41.416 1.00 43.97 151 GLY B N 1
ATOM 6014 C CA . GLY B 1 151 ? 0.773 26.533 40.101 1.00 44.22 151 GLY B CA 1
ATOM 6015 C C . GLY B 1 151 ? 1.477 25.402 39.384 1.00 40.57 151 GLY B C 1
ATOM 6016 O O . GLY B 1 151 ? 1.276 24.217 39.695 1.00 39.44 151 GLY B O 1
ATOM 6020 N N . PHE B 1 152 ? 2.344 25.770 38.451 1.00 40.38 152 PHE B N 1
ATOM 6021 C CA . PHE B 1 152 ? 3.037 24.798 37.620 1.00 39.38 152 PHE B CA 1
ATOM 6022 C C . PHE B 1 152 ? 4.346 24.365 38.291 1.00 41.45 152 PHE B C 1
ATOM 6023 O O . PHE B 1 152 ? 4.633 24.715 39.443 1.00 36.74 152 PHE B O 1
ATOM 6040 N N . ALA B 1 153 ? 5.174 23.633 37.528 1.00 33.63 153 ALA B N 1
ATOM 6041 C CA . ALA B 1 153 ? 6.356 22.966 38.065 1.00 38.18 153 ALA B CA 1
ATOM 6042 C C . ALA B 1 153 ? 7.237 23.898 38.890 1.00 32.75 153 ALA B C 1
ATOM 6043 O O . ALA B 1 153 ? 7.737 23.492 39.946 1.00 34.09 153 ALA B O 1
ATOM 6050 N N . VAL B 1 154 ? 7.479 25.129 38.424 1.00 31.48 154 VAL B N 1
ATOM 6051 C CA . VAL B 1 154 ? 8.237 26.076 39.243 1.00 36.40 154 VAL B CA 1
ATOM 6052 C C . VAL B 1 154 ? 7.412 27.340 39.518 1.00 32.34 154 VAL B C 1
ATOM 6053 O O . VAL B 1 154 ? 7.962 28.443 39.640 1.00 34.76 154 VAL B O 1
ATOM 6066 N N . GLY B 1 155 ? 6.091 27.188 39.630 1.00 33.35 155 GLY B N 1
ATOM 6067 C CA . GLY B 1 155 ? 5.209 28.335 39.800 1.00 40.86 155 GLY B CA 1
ATOM 6068 C C . GLY B 1 155 ? 4.605 28.849 38.503 1.00 32.10 155 GLY B C 1
ATOM 6069 O O . GLY B 1 155 ? 3.586 28.317 38.037 1.00 40.86 155 GLY B O 1
ATOM 6073 N N . ALA B 1 156 ? 5.205 29.886 37.925 1.00 30.22 156 ALA B N 1
ATOM 6074 C CA . ALA B 1 156 ? 4.855 30.303 36.583 1.00 30.77 156 ALA B CA 1
ATOM 6075 C C . ALA B 1 156 ? 5.109 29.145 35.610 1.00 34.19 156 ALA B C 1
ATOM 6076 O O . ALA B 1 156 ? 6.022 28.339 35.796 1.00 34.34 156 ALA B O 1
ATOM 6083 N N . TYR B 1 157 ? 4.258 29.047 34.602 1.00 33.33 157 TYR B N 1
ATOM 6084 C CA . TYR B 1 157 ? 4.475 28.099 33.502 1.00 35.87 157 TYR B CA 1
ATOM 6085 C C . TYR B 1 157 ? 5.866 28.287 32.896 1.00 32.57 157 TYR B C 1
ATOM 6086 O O . TYR B 1 157 ? 6.332 29.416 32.705 1.00 29.46 157 TYR B O 1
ATOM 6104 N N . SER B 1 158 ? 6.516 27.162 32.567 1.00 30.47 158 SER B N 1
ATOM 6105 C CA . SER B 1 158 ? 7.909 27.155 32.142 1.00 30.40 158 SER B CA 1
ATOM 6106 C C . SER B 1 158 ? 8.153 25.978 31.193 1.00 29.32 158 SER B C 1
ATOM 6107 O O . SER B 1 158 ? 7.266 25.163 30.952 1.00 26.61 158 SER B O 1
ATOM 6115 N N . ILE B 1 159 ? 9.394 25.896 30.690 1.00 33.16 159 ILE B N 1
ATOM 6116 C CA . ILE B 1 159 ? 9.843 24.760 29.879 1.00 29.44 159 ILE B CA 1
ATOM 6117 C C . ILE B 1 159 ? 9.656 23.427 30.619 1.00 29.62 159 ILE B C 1
ATOM 6118 O O . ILE B 1 159 ? 9.491 22.373 29.980 1.00 27.76 159 ILE B O 1
ATOM 6134 N N . ALA B 1 160 ? 9.699 23.425 31.967 1.00 27.19 160 ALA B N 1
ATOM 6135 C CA . ALA B 1 160 ? 9.425 22.181 32.694 1.00 30.94 160 ALA B CA 1
ATOM 6136 C C . ALA B 1 160 ? 8.056 21.614 32.331 1.00 30.12 160 ALA B C 1
ATOM 6137 O O . ALA B 1 160 ? 7.914 20.409 32.080 1.00 27.26 160 ALA B O 1
ATOM 6144 N N . ASP B 1 161 ? 7.037 22.470 32.285 1.00 30.33 161 ASP B N 1
ATOM 6145 C CA . ASP B 1 161 ? 5.698 22.002 31.955 1.00 34.94 161 ASP B CA 1
ATOM 6146 C C . ASP B 1 161 ? 5.606 21.600 30.482 1.00 34.05 161 ASP B C 1
ATOM 6147 O O . ASP B 1 161 ? 4.972 20.585 30.144 1.00 35.23 161 ASP B O 1
ATOM 6156 N N . VAL B 1 162 ? 6.290 22.347 29.608 1.00 30.17 162 VAL B N 1
ATOM 6157 C CA . VAL B 1 162 ? 6.376 21.978 28.198 1.00 28.92 162 VAL B CA 1
ATOM 6158 C C . VAL B 1 162 ? 6.865 20.547 28.043 1.00 28.96 162 VAL B C 1
ATOM 6159 O O . VAL B 1 162 ? 6.331 19.771 27.240 1.00 31.82 162 VAL B O 1
ATOM 6172 N N . ALA B 1 163 ? 7.926 20.200 28.772 1.00 30.51 163 ALA B N 1
ATOM 6173 C CA . ALA B 1 163 ? 8.572 18.905 28.607 1.00 32.00 163 ALA B CA 1
ATOM 6174 C C . ALA B 1 163 ? 7.612 17.758 28.879 1.00 35.45 163 ALA B C 1
ATOM 6175 O O . ALA B 1 163 ? 7.657 16.733 28.194 1.00 29.21 163 ALA B O 1
ATOM 6182 N N . LEU B 1 164 ? 6.750 17.907 29.887 1.00 34.40 164 LEU B N 1
ATOM 6183 C CA . LEU B 1 164 ? 5.985 16.785 30.433 1.00 30.22 164 LEU B CA 1
ATOM 6184 C C . LEU B 1 164 ? 4.647 16.598 29.731 1.00 29.38 164 LEU B C 1
ATOM 6185 O O . LEU B 1 164 ? 4.243 15.453 29.444 1.00 31.19 164 LEU B O 1
ATOM 6201 N N . THR B 1 165 ? 4.015 17.716 29.373 1.00 29.20 165 THR B N 1
ATOM 6202 C CA . THR B 1 165 ? 2.603 17.685 29.009 1.00 39.01 165 THR B CA 1
ATOM 6203 C C . THR B 1 165 ? 2.322 16.736 27.847 1.00 35.30 165 THR B C 1
ATOM 6204 O O . THR B 1 165 ? 1.378 15.937 27.961 1.00 36.74 165 THR B O 1
ATOM 6215 N N . PRO B 1 166 ? 3.087 16.734 26.742 1.00 36.95 166 PRO B N 1
ATOM 6216 C CA . PRO B 1 166 ? 2.778 15.779 25.651 1.00 32.62 166 PRO B CA 1
ATOM 6217 C C . PRO B 1 166 ? 2.733 14.331 26.089 1.00 35.66 166 PRO B C 1
ATOM 6218 O O . PRO B 1 166 ? 1.984 13.536 25.500 1.00 41.29 166 PRO B O 1
ATOM 6229 N N . PHE B 1 167 ? 3.512 13.936 27.097 1.00 32.33 167 PHE B N 1
ATOM 6230 C CA . PHE B 1 167 ? 3.529 12.532 27.480 1.00 32.80 167 PHE B CA 1
ATOM 6231 C C . PHE B 1 167 ? 2.351 12.196 28.379 1.00 37.74 167 PHE B C 1
ATOM 6232 O O . PHE B 1 167 ? 1.818 11.085 28.307 1.00 36.88 167 PHE B O 1
ATOM 6249 N N . LEU B 1 168 ? 1.912 13.157 29.189 1.00 37.89 168 LEU B N 1
ATOM 6250 C CA . LEU B 1 168 ? 0.712 12.981 30.004 1.00 39.90 168 LEU B CA 1
ATOM 6251 C C . LEU B 1 168 ? -0.540 12.958 29.132 1.00 39.65 168 LEU B C 1
ATOM 6252 O O . LEU B 1 168 ? -1.421 12.119 29.330 1.00 40.11 168 LEU B O 1
ATOM 6268 N N . GLY B 1 169 ? -0.625 13.849 28.135 1.00 35.67 169 GLY B N 1
ATOM 6269 C CA . GLY B 1 169 ? -1.731 13.778 27.193 1.00 36.67 169 GLY B CA 1
ATOM 6270 C C . GLY B 1 169 ? -1.855 12.418 26.521 1.00 44.20 169 GLY B C 1
ATOM 6271 O O . GLY B 1 169 ? -2.953 11.880 26.378 1.00 42.13 169 GLY B O 1
ATOM 6275 N N . ARG B 1 170 ? -0.736 11.842 26.086 1.00 39.70 170 ARG B N 1
ATOM 6276 C CA . ARG B 1 170 ? -0.818 10.526 25.466 1.00 38.77 170 ARG B CA 1
ATOM 6277 C C . ARG B 1 170 ? -0.997 9.419 26.504 1.00 41.97 170 ARG B C 1
ATOM 6278 O O . ARG B 1 170 ? -1.711 8.449 26.250 1.00 38.42 170 ARG B O 1
ATOM 6299 N N . ALA B 1 171 ? -0.428 9.568 27.699 1.00 42.74 171 ALA B N 1
ATOM 6300 C CA . ALA B 1 171 ? -0.698 8.594 28.745 1.00 44.51 171 ALA B CA 1
ATOM 6301 C C . ALA B 1 171 ? -2.186 8.550 29.068 1.00 45.07 171 ALA B C 1
ATOM 6302 O O . ALA B 1 171 ? -2.751 7.467 29.263 1.00 44.94 171 ALA B O 1
ATOM 6309 N N . ARG B 1 172 ? -2.847 9.711 29.079 1.00 42.29 172 ARG B N 1
ATOM 6310 C CA . ARG B 1 172 ? -4.285 9.746 29.337 1.00 48.27 172 ARG B CA 1
ATOM 6311 C C . ARG B 1 172 ? -5.060 8.929 28.304 1.00 50.14 172 ARG B C 1
ATOM 6312 O O . ARG B 1 172 ? -5.894 8.090 28.657 1.00 54.73 172 ARG B O 1
ATOM 6333 N N . VAL B 1 173 ? -4.840 9.202 27.021 1.00 50.11 173 VAL B N 1
ATOM 6334 C CA . VAL B 1 173 ? -5.498 8.419 25.979 1.00 49.32 173 VAL B CA 1
ATOM 6335 C C . VAL B 1 173 ? -5.217 6.934 26.176 1.00 49.04 173 VAL B C 1
ATOM 6336 O O . VAL B 1 173 ? -6.128 6.099 26.120 1.00 54.91 173 VAL B O 1
ATOM 6349 N N . THR B 1 174 ? -3.956 6.579 26.431 1.00 48.41 174 THR B N 1
ATOM 6350 C CA . THR B 1 174 ? -3.618 5.165 26.580 1.00 50.15 174 THR B CA 1
ATOM 6351 C C . THR B 1 174 ? -4.402 4.519 27.722 1.00 54.79 174 THR B C 1
ATOM 6352 O O . THR B 1 174 ? -4.904 3.396 27.579 1.00 51.34 174 THR B O 1
ATOM 6363 N N . LEU B 1 175 ? -4.508 5.203 28.866 1.00 51.05 175 LEU B N 1
ATOM 6364 C CA . LEU B 1 175 ? -5.128 4.586 30.038 1.00 56.41 175 LEU B CA 1
ATOM 6365 C C . LEU B 1 175 ? -6.643 4.581 29.924 1.00 58.95 175 LEU B C 1
ATOM 6366 O O . LEU B 1 175 ? -7.298 3.623 30.357 1.00 57.23 175 LEU B O 1
ATOM 6382 N N . LYS B 1 176 ? -7.205 5.644 29.347 1.00 55.61 176 LYS B N 1
ATOM 6383 C CA . LYS B 1 176 ? -8.645 5.716 29.128 1.00 58.63 176 LYS B CA 1
ATOM 6384 C C . LYS B 1 176 ? -9.128 4.542 28.280 1.00 57.96 176 LYS B C 1
ATOM 6385 O O . LYS B 1 176 ? -10.065 3.831 28.655 1.00 57.85 176 LYS B O 1
ATOM 6404 N N . GLU B 1 177 ? -8.490 4.314 27.135 1.00 59.22 177 GLU B N 1
ATOM 6405 C CA . GLU B 1 177 ? -8.874 3.214 26.258 1.00 55.28 177 GLU B CA 1
ATOM 6406 C C . GLU B 1 177 ? -8.365 1.861 26.741 1.00 56.61 177 GLU B C 1
ATOM 6407 O O . GLU B 1 177 ? -8.622 0.848 26.084 1.00 63.83 177 GLU B O 1
ATOM 6419 N N . ASP B 1 178 ? -7.667 1.810 27.873 1.00 60.63 178 ASP B N 1
ATOM 6420 C CA . ASP B 1 178 ? -7.208 0.549 28.450 1.00 62.91 178 ASP B CA 1
ATOM 6421 C C . ASP B 1 178 ? -6.324 -0.220 27.466 1.00 61.25 178 ASP B C 1
ATOM 6422 O O . ASP B 1 178 ? -6.409 -1.442 27.341 1.00 63.13 178 ASP B O 1
ATOM 6431 N N . LEU B 1 179 ? -5.470 0.507 26.754 1.00 62.04 179 LEU B N 1
ATOM 6432 C CA . LEU B 1 179 ? -4.442 -0.094 25.920 1.00 58.91 179 LEU B CA 1
ATOM 6433 C C . LEU B 1 179 ? -3.186 -0.285 26.753 1.00 58.15 179 LEU B C 1
ATOM 6434 O O . LEU B 1 179 ? -2.850 0.558 27.586 1.00 63.44 179 LEU B O 1
ATOM 6450 N N . GLY B 1 180 ? -2.501 -1.388 26.546 1.00 60.24 180 GLY B N 1
ATOM 6451 C CA . GLY B 1 180 ? -1.252 -1.598 27.249 1.00 66.10 180 GLY B CA 1
ATOM 6452 C C . GLY B 1 180 ? -1.017 -3.061 27.561 1.00 65.22 180 GLY B C 1
ATOM 6453 O O . GLY B 1 180 ? -1.797 -3.940 27.198 1.00 71.09 180 GLY B O 1
ATOM 6457 N N . GLY B 1 181 ? 0.099 -3.297 28.245 1.00 61.39 181 GLY B N 1
ATOM 6458 C CA . GLY B 1 181 ? 0.506 -4.629 28.643 1.00 66.78 181 GLY B CA 1
ATOM 6459 C C . GLY B 1 181 ? 0.226 -4.932 30.101 1.00 62.10 181 GLY B C 1
ATOM 6460 O O . GLY B 1 181 ? 0.435 -6.059 30.552 1.00 56.66 181 GLY B O 1
ATOM 6464 N N . TYR B 1 182 ? -0.217 -3.934 30.861 1.00 69.70 182 TYR B N 1
ATOM 6465 C CA . TYR B 1 182 ? -0.765 -4.200 32.180 1.00 74.57 182 TYR B CA 1
ATOM 6466 C C . TYR B 1 182 ? -2.049 -4.999 31.995 1.00 79.14 182 TYR B C 1
ATOM 6467 O O . TYR B 1 182 ? -2.549 -5.135 30.877 1.00 72.97 182 TYR B O 1
ATOM 6485 N N . PRO B 1 183 ? -2.491 -5.623 33.068 1.00 88.55 183 PRO B N 1
ATOM 6486 C CA . PRO B 1 183 ? -3.673 -6.469 33.178 1.00 88.85 183 PRO B CA 1
ATOM 6487 C C . PRO B 1 183 ? -4.909 -5.754 32.720 1.00 78.10 183 PRO B C 1
ATOM 6488 O O . PRO B 1 183 ? -5.147 -4.657 33.148 1.00 75.32 183 PRO B O 1
ATOM 6499 N N . ARG B 1 184 ? -5.674 -6.394 31.843 1.00 30.00 184 ARG B N 1
ATOM 6500 C CA . ARG B 1 184 ? -6.895 -5.813 31.299 1.00 30.00 184 ARG B CA 1
ATOM 6501 C C . ARG B 1 184 ? -7.812 -5.232 32.369 1.00 30.00 184 ARG B C 1
ATOM 6502 O O . ARG B 1 184 ? -7.965 -5.796 33.453 1.00 30.00 184 ARG B O 1
ATOM 6510 N N . GLY B 1 185 ? -8.419 -4.096 32.045 1.00 77.18 185 GLY B N 1
ATOM 6511 C CA . GLY B 1 185 ? -9.329 -3.423 32.930 1.00 81.17 185 GLY B CA 1
ATOM 6512 C C . GLY B 1 185 ? -8.774 -2.453 33.956 1.00 76.27 185 GLY B C 1
ATOM 6513 O O . GLY B 1 185 ? -9.534 -1.670 34.466 1.00 72.62 185 GLY B O 1
ATOM 6514 N N . GLU B 1 186 ? -7.472 -2.458 34.233 1.00 78.59 186 GLU B N 1
ATOM 6515 C CA . GLU B 1 186 ? -6.883 -1.621 35.236 1.00 78.89 186 GLU B CA 1
ATOM 6516 C C . GLU B 1 186 ? -6.483 -0.255 34.736 1.00 68.43 186 GLU B C 1
ATOM 6517 O O . GLU B 1 186 ? -6.082 0.564 35.502 1.00 67.73 186 GLU B O 1
ATOM 6529 N N . GLY B 1 187 ? -6.622 -0.014 33.448 1.00 76.75 187 GLY B N 1
ATOM 6530 C CA . GLY B 1 187 ? -6.248 1.244 32.832 1.00 67.38 187 GLY B CA 1
ATOM 6531 C C . GLY B 1 187 ? -7.043 2.443 33.313 1.00 62.11 187 GLY B C 1
ATOM 6532 O O . GLY B 1 187 ? -6.485 3.439 33.794 1.00 53.39 187 GLY B O 1
ATOM 6536 N N . PRO B 1 188 ? -8.368 2.387 33.166 1.00 67.94 188 PRO B N 1
ATOM 6537 C CA . PRO B 1 188 ? -9.184 3.562 33.514 1.00 66.36 188 PRO B CA 1
ATOM 6538 C C . PRO B 1 188 ? -9.168 3.909 34.991 1.00 60.41 188 PRO B C 1
ATOM 6539 O O . PRO B 1 188 ? -9.541 5.035 35.343 1.00 57.87 188 PRO B O 1
ATOM 6550 N N . ARG B 1 189 ? -8.729 3.009 35.867 1.00 56.07 189 ARG B N 1
ATOM 6551 C CA . ARG B 1 189 ? -8.640 3.395 37.272 1.00 69.14 189 ARG B CA 1
ATOM 6552 C C . ARG B 1 189 ? -7.258 3.927 37.639 1.00 72.29 189 ARG B C 1
ATOM 6553 O O . ARG B 1 189 ? -7.150 4.834 38.473 1.00 69.55 189 ARG B O 1
ATOM 6574 N N . VAL B 1 190 ? -6.188 3.395 37.038 1.00 72.00 190 VAL B N 1
ATOM 6575 C CA . VAL B 1 190 ? -4.885 4.027 37.210 1.00 63.62 190 VAL B CA 1
ATOM 6576 C C . VAL B 1 190 ? -4.956 5.474 36.749 1.00 57.84 190 VAL B C 1
ATOM 6577 O O . VAL B 1 190 ? -4.378 6.372 37.372 1.00 55.23 190 VAL B O 1
ATOM 6590 N N . LEU B 1 191 ? -5.679 5.725 35.657 1.00 58.12 191 LEU B N 1
ATOM 6591 C CA . LEU B 1 191 ? -5.935 7.100 35.252 1.00 54.88 191 LEU B CA 1
ATOM 6592 C C . LEU B 1 191 ? -6.615 7.890 36.358 1.00 58.13 191 LEU B C 1
ATOM 6593 O O . LEU B 1 191 ? -6.399 9.099 36.476 1.00 58.41 191 LEU B O 1
ATOM 6609 N N . ALA B 1 192 ? -7.448 7.231 37.169 1.00 67.03 192 ALA B N 1
ATOM 6610 C CA . ALA B 1 192 ? -8.151 7.935 38.235 1.00 68.56 192 ALA B CA 1
ATOM 6611 C C . ALA B 1 192 ? -7.168 8.437 39.280 1.00 65.58 192 ALA B C 1
ATOM 6612 O O . ALA B 1 192 ? -7.185 9.616 39.655 1.00 61.20 192 ALA B O 1
ATOM 6619 N N . VAL B 1 193 ? -6.285 7.551 39.747 1.00 62.65 193 VAL B N 1
ATOM 6620 C CA . VAL B 1 193 ? -5.307 7.930 40.756 1.00 61.18 193 VAL B CA 1
ATOM 6621 C C . VAL B 1 193 ? -4.397 9.031 40.240 1.00 61.16 193 VAL B C 1
ATOM 6622 O O . VAL B 1 193 ? -3.829 9.774 41.046 1.00 60.66 193 VAL B O 1
ATOM 6635 N N . LEU B 1 194 ? -4.269 9.181 38.912 1.00 61.57 194 LEU B N 1
ATOM 6636 C CA . LEU B 1 194 ? -3.387 10.185 38.316 1.00 57.41 194 LEU B CA 1
ATOM 6637 C C . LEU B 1 194 ? -4.024 11.554 38.178 1.00 55.97 194 LEU B C 1
ATOM 6638 O O . LEU B 1 194 ? -3.314 12.563 38.149 1.00 56.32 194 LEU B O 1
ATOM 6654 N N . THR B 1 195 ? -5.337 11.613 38.046 1.00 58.51 195 THR B N 1
ATOM 6655 C CA . THR B 1 195 ? -6.003 12.833 37.643 1.00 60.42 195 THR B CA 1
ATOM 6656 C C . THR B 1 195 ? -7.198 13.179 38.509 1.00 66.66 195 THR B C 1
ATOM 6657 O O . THR B 1 195 ? -7.735 14.284 38.367 1.00 67.31 195 THR B O 1
ATOM 6668 N N . SER B 1 196 ? -7.629 12.276 39.397 1.00 64.33 196 SER B N 1
ATOM 6669 C CA . SER B 1 196 ? -8.785 12.546 40.240 1.00 68.23 196 SER B CA 1
ATOM 6670 C C . SER B 1 196 ? -8.635 13.852 41.011 1.00 69.12 196 SER B C 1
ATOM 6671 O O . SER B 1 196 ? -9.631 14.536 41.272 1.00 70.84 196 SER B O 1
ATOM 6679 N N . GLY B 1 197 ? -7.411 14.227 41.371 1.00 68.22 197 GLY B N 1
ATOM 6680 C CA . GLY B 1 197 ? -7.221 15.378 42.232 1.00 66.66 197 GLY B CA 1
ATOM 6681 C C . GLY B 1 197 ? -7.434 15.092 43.701 1.00 60.14 197 GLY B C 1
ATOM 6682 O O . GLY B 1 197 ? -7.617 16.025 44.486 1.00 58.39 197 GLY B O 1
ATOM 6686 N N . THR B 1 198 ? -7.420 13.822 44.098 1.00 62.57 198 THR B N 1
ATOM 6687 C CA . THR B 1 198 ? -7.604 13.432 45.486 1.00 64.90 198 THR B CA 1
ATOM 6688 C C . THR B 1 198 ? -6.847 12.137 45.725 1.00 63.99 198 THR B C 1
ATOM 6689 O O . THR B 1 198 ? -6.722 11.302 44.825 1.00 58.34 198 THR B O 1
ATOM 6700 N N . GLY B 1 199 ? -6.336 11.979 46.943 1.00 60.64 199 GLY B N 1
ATOM 6701 C CA . GLY B 1 199 ? -5.697 10.737 47.333 1.00 53.54 199 GLY B CA 1
ATOM 6702 C C . GLY B 1 199 ? -4.182 10.757 47.346 1.00 55.97 199 GLY B C 1
ATOM 6703 O O . GLY B 1 199 ? -3.560 11.768 47.679 1.00 56.58 199 GLY B O 1
ATOM 6707 N N . ARG B 1 200 ? -3.580 9.624 46.981 1.00 56.58 200 ARG B N 1
ATOM 6708 C CA . ARG B 1 200 ? -2.128 9.489 47.029 1.00 52.06 200 ARG B CA 1
ATOM 6709 C C . ARG B 1 200 ? -1.421 10.490 46.119 1.00 55.15 200 ARG B C 1
ATOM 6710 O O . ARG B 1 200 ? -0.292 10.901 46.408 1.00 54.44 200 ARG B O 1
ATOM 6731 N N . LEU B 1 201 ? -2.047 10.876 45.015 1.00 52.31 201 LEU B N 1
ATOM 6732 C CA . LEU B 1 201 ? -1.433 11.790 44.053 1.00 50.95 201 LEU B CA 1
ATOM 6733 C C . LEU B 1 201 ? -2.357 12.960 43.792 1.00 52.06 201 LEU B C 1
ATOM 6734 O O . LEU B 1 201 ? -2.518 13.402 42.650 1.00 48.25 201 LEU B O 1
ATOM 6750 N N . ALA B 1 202 ? -2.990 13.475 44.854 1.00 51.83 202 ALA B N 1
ATOM 6751 C CA . ALA B 1 202 ? -3.963 14.548 44.690 1.00 48.20 202 ALA B CA 1
ATOM 6752 C C . ALA B 1 202 ? -3.309 15.818 44.172 1.00 49.74 202 ALA B C 1
ATOM 6753 O O . ALA B 1 202 ? -3.888 16.537 43.342 1.00 49.14 202 ALA B O 1
ATOM 6760 N N . ARG B 1 203 ? -2.111 16.131 44.668 1.00 44.78 203 ARG B N 1
ATOM 6761 C CA . ARG B 1 203 ? -1.409 17.306 44.172 1.00 43.29 203 ARG B CA 1
ATOM 6762 C C . ARG B 1 203 ? -1.073 17.143 42.694 1.00 44.76 203 ARG B C 1
ATOM 6763 O O . ARG B 1 203 ? -1.328 18.041 41.890 1.00 41.21 203 ARG B O 1
ATOM 6784 N N . PHE B 1 204 ? -0.493 15.998 42.321 1.00 45.67 204 PHE B N 1
ATOM 6785 C CA . PHE B 1 204 ? -0.158 15.768 40.915 1.00 43.23 204 PHE B CA 1
ATOM 6786 C C . PHE B 1 204 ? -1.403 15.848 40.042 1.00 51.34 204 PHE B C 1
ATOM 6787 O O . PHE B 1 204 ? -1.359 16.396 38.930 1.00 45.71 204 PHE B O 1
ATOM 6804 N N . GLY B 1 205 ? -2.522 15.297 40.528 1.00 48.90 205 GLY B N 1
ATOM 6805 C CA . GLY B 1 205 ? -3.761 15.333 39.762 1.00 53.65 205 GLY B CA 1
ATOM 6806 C C . GLY B 1 205 ? -4.215 16.744 39.439 1.00 53.53 205 GLY B C 1
ATOM 6807 O O . GLY B 1 205 ? -4.719 17.007 38.343 1.00 49.29 205 GLY B O 1
ATOM 6811 N N . LYS B 1 206 ? -4.066 17.665 40.397 1.00 52.61 206 LYS B N 1
ATOM 6812 C CA . LYS B 1 206 ? -4.371 19.072 40.149 1.00 51.61 206 LYS B CA 1
ATOM 6813 C C . LYS B 1 206 ? -3.424 19.642 39.106 1.00 51.50 206 LYS B C 1
ATOM 6814 O O . LYS B 1 206 ? -3.840 20.341 38.174 1.00 51.39 206 LYS B O 1
ATOM 6833 N N . TYR B 1 207 ? -2.132 19.374 39.278 1.00 48.39 207 TYR B N 1
ATOM 6834 C CA . TYR B 1 207 ? -1.134 19.794 38.304 1.00 50.29 207 TYR B CA 1
ATOM 6835 C C . TYR B 1 207 ? -1.477 19.248 36.922 1.00 39.09 207 TYR B C 1
ATOM 6836 O O . TYR B 1 207 ? -1.456 19.974 35.926 1.00 44.52 207 TYR B O 1
ATOM 6854 N N . ALA B 1 208 ? -1.845 17.970 36.868 1.00 47.60 208 ALA B N 1
ATOM 6855 C CA . ALA B 1 208 ? -2.193 17.328 35.606 1.00 52.63 208 ALA B CA 1
ATOM 6856 C C . ALA B 1 208 ? -3.333 18.068 34.909 1.00 56.83 208 ALA B C 1
ATOM 6857 O O . ALA B 1 208 ? -3.240 18.402 33.720 1.00 47.52 208 ALA B O 1
ATOM 6864 N N . GLN B 1 209 ? -4.418 18.344 35.642 1.00 58.44 209 GLN B N 1
ATOM 6865 C CA . GLN B 1 209 ? -5.540 19.080 35.067 1.00 52.93 209 GLN B CA 1
ATOM 6866 C C . GLN B 1 209 ? -5.071 20.398 34.474 1.00 49.90 209 GLN B C 1
ATOM 6867 O O . GLN B 1 209 ? -5.425 20.741 33.341 1.00 47.65 209 GLN B O 1
ATOM 6881 N N . ASP B 1 210 ? -4.271 21.156 35.235 1.00 49.73 210 ASP B N 1
ATOM 6882 C CA . ASP B 1 210 ? -3.787 22.448 34.761 1.00 45.18 210 ASP B CA 1
ATOM 6883 C C . ASP B 1 210 ? -2.973 22.296 33.468 1.00 44.83 210 ASP B C 1
ATOM 6884 O O . ASP B 1 210 ? -3.167 23.045 32.506 1.00 42.25 210 ASP B O 1
ATOM 6893 N N . LEU B 1 211 ? -2.047 21.335 33.430 1.00 46.84 211 LEU B N 1
ATOM 6894 C CA . LEU B 1 211 ? -1.264 21.116 32.210 1.00 43.71 211 LEU B CA 1
ATOM 6895 C C . LEU B 1 211 ? -2.173 20.805 31.032 1.00 40.71 211 LEU B C 1
ATOM 6896 O O . LEU B 1 211 ? -2.069 21.417 29.960 1.00 43.80 211 LEU B O 1
ATOM 6912 N N . LEU B 1 212 ? -3.054 19.826 31.206 1.00 44.64 212 LEU B N 1
ATOM 6913 C CA . LEU B 1 212 ? -3.933 19.424 30.125 1.00 46.00 212 LEU B CA 1
ATOM 6914 C C . LEU B 1 212 ? -4.932 20.508 29.746 1.00 42.97 212 LEU B C 1
ATOM 6915 O O . LEU B 1 212 ? -5.468 20.463 28.640 1.00 47.13 212 LEU B O 1
ATOM 6931 N N . ALA B 1 213 ? -5.159 21.510 30.598 1.00 46.45 213 ALA B N 1
ATOM 6932 C CA . ALA B 1 213 ? -6.036 22.617 30.220 1.00 47.80 213 ALA B CA 1
ATOM 6933 C C . ALA B 1 213 ? -5.304 23.716 29.473 1.00 47.11 213 ALA B C 1
ATOM 6934 O O . ALA B 1 213 ? -5.949 24.527 28.798 1.00 49.95 213 ALA B O 1
ATOM 6941 N N . ARG B 1 214 ? -3.979 23.742 29.553 1.00 45.84 214 ARG B N 1
ATOM 6942 C CA . ARG B 1 214 ? -3.209 24.825 28.972 1.00 41.81 214 ARG B CA 1
ATOM 6943 C C . ARG B 1 214 ? -3.523 24.990 27.486 1.00 51.81 214 ARG B C 1
ATOM 6944 O O . ARG B 1 214 ? -3.577 24.013 26.730 1.00 44.94 214 ARG B O 1
ATOM 6965 N N . GLU B 1 215 ? -3.724 26.244 27.078 1.00 49.40 215 GLU B N 1
ATOM 6966 C CA . GLU B 1 215 ? -4.103 26.554 25.706 1.00 48.86 215 GLU B CA 1
ATOM 6967 C C . GLU B 1 215 ? -3.103 25.969 24.719 1.00 50.92 215 GLU B C 1
ATOM 6968 O O . GLU B 1 215 ? -3.483 25.382 23.699 1.00 49.81 215 GLU B O 1
ATOM 6980 N N . SER B 1 216 ? -1.811 26.124 25.004 1.00 49.00 216 SER B N 1
ATOM 6981 C CA . SER B 1 216 ? -0.811 25.695 24.038 1.00 49.91 216 SER B CA 1
ATOM 6982 C C . SER B 1 216 ? -0.840 24.185 23.845 1.00 45.77 216 SER B C 1
ATOM 6983 O O . SER B 1 216 ? -0.579 23.708 22.736 1.00 45.52 216 SER B O 1
ATOM 6991 N N . PHE B 1 217 ? -1.177 23.419 24.891 1.00 40.40 217 PHE B N 1
ATOM 6992 C CA . PHE B 1 217 ? -1.343 21.978 24.722 1.00 46.28 217 PHE B CA 1
ATOM 6993 C C . PHE B 1 217 ? -2.575 21.656 23.881 1.00 50.50 217 PHE B C 1
ATOM 6994 O O . PHE B 1 217 ? -2.488 20.915 22.895 1.00 47.62 217 PHE B O 1
ATOM 7011 N N . GLN B 1 218 ? -3.740 22.193 24.269 1.00 56.61 218 GLN B N 1
ATOM 7012 C CA . GLN B 1 218 ? -4.985 21.866 23.573 1.00 54.20 218 GLN B CA 1
ATOM 7013 C C . GLN B 1 218 ? -4.873 22.137 22.078 1.00 44.59 218 GLN B C 1
ATOM 7014 O O . GLN B 1 218 ? -5.334 21.333 21.258 1.00 51.34 218 GLN B O 1
ATOM 7028 N N . ALA B 1 219 ? -4.237 23.251 21.707 1.00 43.87 219 ALA B N 1
ATOM 7029 C CA . ALA B 1 219 ? -4.166 23.700 20.324 1.00 45.12 219 ALA B CA 1
ATOM 7030 C C . ALA B 1 219 ? -3.194 22.893 19.476 1.00 47.29 219 ALA B C 1
ATOM 7031 O O . ALA B 1 219 ? -3.225 23.022 18.245 1.00 51.70 219 ALA B O 1
ATOM 7038 N N . THR B 1 220 ? -2.329 22.086 20.092 1.00 43.62 220 THR B N 1
ATOM 7039 C CA . THR B 1 220 ? -1.340 21.291 19.377 1.00 39.91 220 THR B CA 1
ATOM 7040 C C . THR B 1 220 ? -1.571 19.800 19.558 1.00 46.92 220 THR B C 1
ATOM 7041 O O . THR B 1 220 ? -0.689 18.998 19.210 1.00 42.26 220 THR B O 1
ATOM 7052 N N . PHE B 1 221 ? -2.733 19.415 20.082 1.00 39.78 221 PHE B N 1
ATOM 7053 C CA . PHE B 1 221 ? -3.065 18.033 20.397 1.00 50.13 221 PHE B CA 1
ATOM 7054 C C . PHE B 1 221 ? -4.321 17.609 19.637 1.00 52.21 221 PHE B C 1
ATOM 7055 O O . PHE B 1 221 ? -5.426 18.065 19.946 1.00 52.85 221 PHE B O 1
ATOM 7072 N N . ASP B 1 222 ? -4.153 16.717 18.659 1.00 52.38 222 ASP B N 1
ATOM 7073 C CA . ASP B 1 222 ? -5.271 16.177 17.883 1.00 49.67 222 ASP B CA 1
ATOM 7074 C C . ASP B 1 222 ? -5.759 14.913 18.575 1.00 51.03 222 ASP B C 1
ATOM 7075 O O . ASP B 1 222 ? -5.316 13.801 18.271 1.00 54.85 222 ASP B O 1
ATOM 7084 N N . GLU B 1 223 ? -6.683 15.079 19.529 1.00 53.03 223 GLU B N 1
ATOM 7085 C CA . GLU B 1 223 ? -7.096 13.946 20.357 1.00 47.19 223 GLU B CA 1
ATOM 7086 C C . GLU B 1 223 ? -7.665 12.811 19.508 1.00 44.72 223 GLU B C 1
ATOM 7087 O O . GLU B 1 223 ? -7.413 11.629 19.787 1.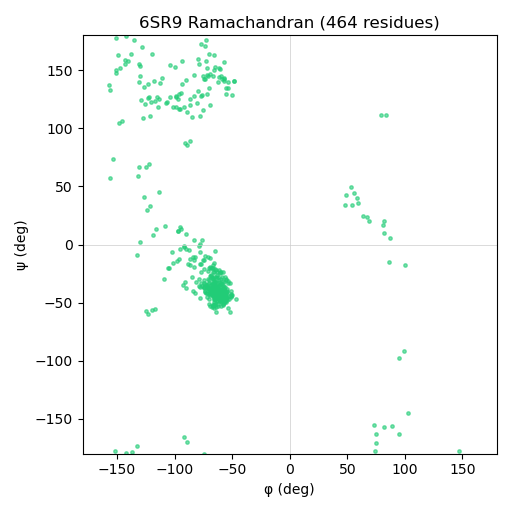00 50.76 223 GLU B O 1
ATOM 7099 N N . ALA B 1 224 ? -8.439 13.142 18.472 1.00 53.02 224 ALA B N 1
ATOM 7100 C CA . ALA B 1 224 ? -8.999 12.108 17.602 1.00 54.96 224 ALA B CA 1
ATOM 7101 C C . ALA B 1 224 ? -7.894 11.342 16.902 1.00 52.92 224 ALA B C 1
ATOM 7102 O O . ALA B 1 224 ? -7.857 10.104 16.930 1.00 50.33 224 ALA B O 1
ATOM 7109 N N . TYR B 1 225 ? -6.979 12.075 16.269 1.00 50.75 225 TYR B N 1
ATOM 7110 C CA . TYR B 1 225 ? -5.876 11.446 15.560 1.00 49.06 225 TYR B CA 1
ATOM 7111 C C . TYR B 1 225 ? -5.123 10.486 16.471 1.00 51.85 225 TYR B C 1
ATOM 7112 O O . TYR B 1 225 ? -4.964 9.300 16.154 1.00 48.62 225 TYR B O 1
ATOM 7130 N N . ILE B 1 226 ? -4.675 10.992 17.623 1.00 49.81 226 ILE B N 1
ATOM 7131 C CA . ILE B 1 226 ? -3.878 10.200 18.561 1.00 51.29 226 ILE B CA 1
ATOM 7132 C C . ILE B 1 226 ? -4.626 8.942 18.969 1.00 51.16 226 ILE B C 1
ATOM 7133 O O . ILE B 1 226 ? -4.069 7.836 18.963 1.00 53.06 226 ILE B O 1
ATOM 7149 N N . THR B 1 227 ? -5.897 9.096 19.352 1.00 52.31 227 THR B N 1
ATOM 7150 C CA . THR B 1 227 ? -6.664 7.952 19.834 1.00 52.88 227 THR B CA 1
ATOM 7151 C C . THR B 1 227 ? -6.777 6.881 18.761 1.00 58.14 227 THR B C 1
ATOM 7152 O O . THR B 1 227 ? -6.671 5.681 19.051 1.00 56.98 227 THR B O 1
ATOM 7163 N N . GLU B 1 228 ? -7.003 7.291 17.515 1.00 54.20 228 GLU B N 1
ATOM 7164 C CA . GLU B 1 228 ? -7.122 6.312 16.444 1.00 53.25 228 GLU B CA 1
ATOM 7165 C C . GLU B 1 228 ? -5.801 5.587 16.225 1.00 56.14 228 GLU B C 1
ATOM 7166 O O . GLU B 1 228 ? -5.776 4.356 16.091 1.00 57.28 228 GLU B O 1
ATOM 7178 N N . ARG B 1 229 ? -4.688 6.324 16.218 1.00 52.22 229 ARG B N 1
ATOM 7179 C CA . ARG B 1 229 ? -3.396 5.680 16.016 1.00 53.33 229 ARG B CA 1
ATOM 7180 C C . ARG B 1 229 ? -3.083 4.711 17.153 1.00 53.35 229 ARG B C 1
ATOM 7181 O O . ARG B 1 229 ? -2.582 3.605 16.915 1.00 50.95 229 ARG B O 1
ATOM 7202 N N . TYR B 1 230 ? -3.384 5.096 18.397 1.00 50.48 230 TYR B N 1
ATOM 7203 C CA . TYR B 1 230 ? -3.022 4.242 19.526 1.00 55.01 230 TYR B CA 1
ATOM 7204 C C . TYR B 1 230 ? -3.851 2.961 19.542 1.00 51.60 230 TYR B C 1
ATOM 7205 O O . TYR B 1 230 ? -3.334 1.884 19.864 1.00 47.51 230 TYR B O 1
ATOM 7223 N N . LYS B 1 231 ? -5.141 3.058 19.207 1.00 53.15 231 LYS B N 1
ATOM 7224 C CA . LYS B 1 231 ? -5.970 1.859 19.119 1.00 52.79 231 LYS B CA 1
ATOM 7225 C C . LYS B 1 231 ? -5.453 0.932 18.027 1.00 54.09 231 LYS B C 1
ATOM 7226 O O . LYS B 1 231 ? -5.397 -0.291 18.212 1.00 54.52 231 LYS B O 1
ATOM 7245 N N . ALA B 1 232 ? -5.031 1.506 16.897 1.00 56.86 232 ALA B N 1
ATOM 7246 C CA . ALA B 1 232 ? -4.501 0.708 15.796 1.00 56.40 232 ALA B CA 1
ATOM 7247 C C . ALA B 1 232 ? -3.191 0.040 16.187 1.00 59.21 232 ALA B C 1
ATOM 7248 O O . ALA B 1 232 ? -3.027 -1.175 16.030 1.00 62.74 232 ALA B O 1
ATOM 7255 N N . ARG B 1 233 ? -2.239 0.823 16.690 1.00 56.97 233 ARG B N 1
ATOM 7256 C CA . ARG B 1 233 ? -0.933 0.275 17.030 1.00 61.85 233 ARG B CA 1
ATOM 7257 C C . ARG B 1 233 ? -1.032 -0.821 18.098 1.00 67.25 233 ARG B C 1
ATOM 7258 O O . ARG B 1 233 ? -0.159 -1.699 18.156 1.00 59.06 233 ARG B O 1
ATOM 7279 N N . PHE B 1 234 ? -2.088 -0.817 18.913 1.00 67.39 234 PHE B N 1
ATOM 7280 C CA . PHE B 1 234 ? -2.368 -1.937 19.813 1.00 69.13 234 PHE B CA 1
ATOM 7281 C C . PHE B 1 234 ? -2.671 -3.198 18.999 1.00 67.09 234 PHE B C 1
ATOM 7282 O O . PHE B 1 234 ? -2.677 -4.316 19.526 1.00 64.35 234 PHE B O 1
#